Protein 4WX0 (pdb70)

Foldseek 3Di:
DLFDDFDDDLPDQVRAAPLLVVLCVLLVVLLCCLLVPPLLLCLLQVNFDLVLVLQLLLLCLLCLVCQLVLLVLLLVQADPPPAPLRNLSNVLSVVVSVVSVCLSVLSQLLNVLSVQHVVNSVVSPHDPLSNPLSVLLCCCSNDNHSLQSLLLRQQQPLVSLLSSLLSSPVPPNNQVPRPPVSRCSNCVSSVSSPDVDDSRNSSSSVSSCSVQGNDHDPVVSVSSSVSSSVNSVSSSSNSVVSVVVRVVVVVVVVVD/DFDDFDDDLPDQVRAAPLSVVLCVLQVVLLCCLLVPPVLLCLLQVNFDLVLVLQLLLLCLLCLVCQLVLLVLLLVQADPPPAPLRNLSNVLSVVVSVVSVCLSVLSQLLNVLSVQHPVNSVVSPHDPLSNPLNVLLCCCSNPNHSLQSLLLRQQQPLVSLLSSLLSSPVPPNNLVVRDPVSRCSNCVSSVSSPDDDDSRNSSSSVSSCRVQDNDHDPVVSVSSSVSSSVSSVSSSSNSVVSVVVRVVVVVVVVPD

Nearest PDB structures (foldseek):
  6p5q-assembly1_A  TM=9.996E-01  e=9.695E-35  Pseudomonas fluorescens
  4wwj-assembly1_A  TM=9.960E-01  e=4.350E-34  Pseudomonas protegens Pf-5
  3oql-assembly1_D  TM=9.933E-01  e=2.267E-29  Pseudomonas syringae pv. tomato str. DC3000
  3oql-assembly1_A  TM=9.962E-01  e=8.526E-29  Pseudomonas syringae pv. tomato str. DC3000
  3oql-assembly1_C  TM=9.982E-01  e=1.326E-28  Pseudomonas syringae pv. tomato str. DC3000

Structure (mmCIF, N/CA/C/O backbone):
data_4WX0
#
_entry.id   4WX0
#
_cell.length_a   67.410
_cell.length_b   73.990
_cell.length_c   142.510
_cell.angle_alpha   90.00
_cell.angle_beta   90.00
_cell.angle_gamma   90.00
#
_symmetry.space_group_name_H-M   'P 2 2 21'
#
loop_
_entity.id
_entity.type
_entity.pdbx_description
1 polymer 'TENA/THI-4 family protein'
2 non-polymer 'FE (III) ION'
3 non-polymer '(3R)-3-HYDROXYDODECANOIC ACID'
4 non-polymer 'PEROXIDE ION'
5 non-polymer 'SULFATE ION'
6 water water
#
loop_
_atom_site.group_PDB
_atom_site.id
_atom_site.type_symbol
_atom_site.label_atom_id
_atom_site.label_alt_id
_atom_site.label_comp_id
_atom_site.label_asym_id
_atom_site.label_entity_id
_atom_site.label_seq_id
_atom_site.pdbx_PDB_ins_code
_atom_site.Cartn_x
_atom_site.Cartn_y
_atom_site.Cartn_z
_atom_site.occupancy
_atom_site.B_iso_or_equiv
_atom_site.auth_seq_id
_atom_site.auth_comp_id
_atom_site.auth_asym_id
_atom_site.auth_atom_id
_atom_site.pdbx_PDB_model_num
ATOM 1 N N . ILE A 1 4 ? 6.912 12.154 53.293 1.00 82.21 2 ILE A N 1
ATOM 2 C CA . ILE A 1 4 ? 8.356 12.335 52.957 1.00 91.03 2 ILE A CA 1
ATOM 3 C C . ILE A 1 4 ? 8.555 12.404 51.439 1.00 89.46 2 ILE A C 1
ATOM 4 O O . ILE A 1 4 ? 9.618 12.836 50.975 1.00 97.41 2 ILE A O 1
ATOM 9 N N . ASP A 1 5 ? 7.531 11.985 50.681 1.00 76.34 3 ASP A N 1
ATOM 10 C CA . ASP A 1 5 ? 7.529 12.048 49.209 1.00 54.47 3 ASP A CA 1
ATOM 11 C C . ASP A 1 5 ? 8.591 11.128 48.562 1.00 52.95 3 ASP A C 1
ATOM 12 O O . ASP A 1 5 ? 8.974 11.342 47.384 1.00 37.72 3 ASP A O 1
ATOM 17 N N . THR A 1 6 ? 9.035 10.104 49.310 1.00 42.17 4 THR A N 1
ATOM 18 C CA . THR A 1 6 ? 10.131 9.197 48.883 1.00 48.45 4 THR A CA 1
ATOM 19 C C . THR A 1 6 ? 9.631 8.149 47.879 1.00 47.35 4 THR A C 1
ATOM 20 O O . THR A 1 6 ? 8.602 7.536 48.105 1.00 44.75 4 THR A O 1
ATOM 24 N N . PHE A 1 7 ? 10.345 7.954 46.770 1.00 34.73 5 PHE A N 1
ATOM 25 C CA . PHE A 1 7 ? 9.948 6.957 45.789 1.00 23.35 5 PHE A CA 1
ATOM 26 C C . PHE A 1 7 ? 10.792 5.710 45.874 1.00 27.22 5 PHE A C 1
ATOM 27 O O . PHE A 1 7 ? 12.007 5.777 45.969 1.00 33.00 5 PHE A O 1
ATOM 35 N N . SER A 1 8 ? 10.128 4.571 45.803 1.00 27.92 6 SER A N 1
ATOM 36 C CA . SER A 1 8 ? 10.780 3.284 45.771 1.00 36.27 6 SER A CA 1
ATOM 37 C C . SER A 1 8 ? 9.978 2.429 44.815 1.00 38.70 6 SER A C 1
ATOM 38 O O . SER A 1 8 ? 8.771 2.279 44.973 1.00 45.61 6 SER A O 1
ATOM 41 N N . ARG A 1 9 ? 10.643 1.901 43.803 1.00 34.77 7 ARG A N 1
ATOM 42 C CA . ARG A 1 9 ? 9.981 1.110 42.791 1.00 30.92 7 ARG A CA 1
ATOM 43 C C . ARG A 1 9 ? 9.574 -0.261 43.338 1.00 32.05 7 ARG A C 1
ATOM 44 O O . ARG A 1 9 ? 10.360 -0.941 44.029 1.00 38.20 7 ARG A O 1
ATOM 52 N N . THR A 1 10 ? 8.343 -0.643 43.012 1.00 35.37 8 THR A N 1
ATOM 53 C CA . THR A 1 10 ? 7.762 -1.946 43.314 1.00 42.32 8 THR A CA 1
ATOM 54 C C . THR A 1 10 ? 7.665 -2.842 42.069 1.00 48.68 8 THR A C 1
ATOM 55 O O . THR A 1 10 ? 7.990 -4.042 42.134 1.00 51.87 8 THR A O 1
ATOM 59 N N . GLY A 1 11 ? 7.196 -2.267 40.956 1.00 39.64 9 GLY A N 1
ATOM 60 C CA . GLY A 1 11 ? 6.972 -3.022 39.719 1.00 33.95 9 GLY A CA 1
ATOM 61 C C . GLY A 1 11 ? 8.231 -3.179 38.889 1.00 27.29 9 GLY A C 1
ATOM 62 O O . GLY A 1 11 ? 9.277 -2.662 39.249 1.00 32.64 9 GLY A O 1
ATOM 63 N N . PRO A 1 12 ? 8.126 -3.886 37.754 1.00 30.52 10 PRO A N 1
ATOM 64 C CA . PRO A 1 12 ? 9.282 -4.094 36.890 1.00 29.06 10 PRO A CA 1
ATOM 65 C C . PRO A 1 12 ? 9.947 -2.783 36.442 1.00 27.33 10 PRO A C 1
ATOM 66 O O . PRO A 1 12 ? 9.277 -1.773 36.201 1.00 25.57 10 PRO A O 1
ATOM 70 N N . LEU A 1 13 ? 11.268 -2.824 36.330 1.00 26.72 11 LEU A N 1
ATOM 71 C CA . LEU A 1 13 ? 12.072 -1.671 35.938 1.00 23.62 11 LEU A CA 1
ATOM 72 C C . LEU A 1 13 ? 11.602 -1.008 34.648 1.00 22.09 11 LEU A C 1
ATOM 73 O O . LEU A 1 13 ? 11.545 0.232 34.546 1.00 24.08 11 LEU A O 1
ATOM 78 N N . MET A 1 14 ? 11.285 -1.845 33.665 1.00 24.95 12 MET A N 1
ATOM 79 C CA . MET A 1 14 ? 11.100 -1.388 32.302 1.00 24.94 12 MET A CA 1
ATOM 80 C C . MET A 1 14 ? 9.635 -1.218 31.910 1.00 24.97 12 MET A C 1
ATOM 81 O O . MET A 1 14 ? 9.270 -1.454 30.773 1.00 31.04 12 MET A O 1
ATOM 86 N N . GLU A 1 15 ? 8.800 -0.801 32.851 1.00 27.09 13 GLU A N 1
ATOM 87 C CA . GLU A 1 15 ? 7.378 -0.526 32.587 1.00 26.53 13 GLU A CA 1
ATOM 88 C C . GLU A 1 15 ? 7.011 0.832 33.170 1.00 23.30 13 GLU A C 1
ATOM 89 O O . GLU A 1 15 ? 7.264 1.093 34.349 1.00 26.93 13 GLU A O 1
ATOM 95 N N . ALA A 1 16 ? 6.413 1.692 32.350 1.00 24.20 14 ALA A N 1
ATOM 96 C CA . ALA A 1 16 ? 5.984 3.021 32.802 1.00 24.15 14 ALA A CA 1
ATOM 97 C C . ALA A 1 16 ? 5.093 2.951 34.036 1.00 21.07 14 ALA A C 1
ATOM 98 O O . ALA A 1 16 ? 5.141 3.847 34.887 1.00 20.77 14 ALA A O 1
ATOM 100 N N . ALA A 1 17 ? 4.294 1.897 34.149 1.00 25.57 15 ALA A N 1
ATOM 101 C CA . ALA A 1 17 ? 3.336 1.785 35.265 1.00 25.40 15 ALA A CA 1
ATOM 102 C C . ALA A 1 17 ? 4.017 1.630 36.634 1.00 26.26 15 ALA A C 1
ATOM 103 O O . ALA A 1 17 ? 3.374 1.785 37.691 1.00 27.04 15 ALA A O 1
ATOM 105 N N . SER A 1 18 ? 5.311 1.323 36.624 1.00 26.99 16 SER A N 1
ATOM 106 C CA . SER A 1 18 ? 6.086 1.188 37.870 1.00 23.89 16 SER A CA 1
ATOM 107 C C . SER A 1 18 ? 6.456 2.532 38.479 1.00 20.58 16 SER A C 1
ATOM 108 O O . SER A 1 18 ? 7.024 2.578 39.593 1.00 24.61 16 SER A O 1
ATOM 111 N N . TYR A 1 19 ? 6.146 3.622 37.773 1.00 18.83 17 TYR A N 1
ATOM 112 C CA . TYR A 1 19 ? 6.571 4.957 38.185 1.00 18.23 17 TYR A CA 1
ATOM 113 C C . TYR A 1 19 ? 5.363 5.821 38.470 1.00 19.55 17 TYR A C 1
ATOM 114 O O . TYR A 1 19 ? 4.253 5.474 38.103 1.00 20.51 17 TYR A O 1
ATOM 123 N N . PRO A 1 20 ? 5.570 6.949 39.149 1.00 19.90 18 PRO A N 1
ATOM 124 C CA . PRO A 1 20 ? 4.426 7.767 39.516 1.00 18.88 18 PRO A CA 1
ATOM 125 C C . PRO A 1 20 ? 3.675 8.328 38.331 1.00 22.14 18 PRO A C 1
ATOM 126 O O . PRO A 1 20 ? 4.226 8.361 37.209 1.00 18.98 18 PRO A O 1
ATOM 130 N N . ALA A 1 21 ? 2.447 8.793 38.585 1.00 21.45 19 ALA A N 1
ATOM 131 C CA . ALA A 1 21 ? 1.621 9.429 37.549 1.00 20.22 19 ALA A CA 1
ATOM 132 C C . ALA A 1 21 ? 2.377 10.569 36.840 1.00 19.74 19 ALA A C 1
ATOM 133 O O . ALA A 1 21 ? 2.311 10.684 35.614 1.00 17.88 19 ALA A O 1
ATOM 135 N N . TRP A 1 22 ? 3.088 11.413 37.593 1.00 17.24 20 TRP A N 1
ATOM 136 C CA . TRP A 1 22 ? 3.787 12.546 36.973 1.00 18.56 20 TRP A CA 1
ATOM 137 C C . TRP A 1 22 ? 4.840 12.092 35.948 1.00 16.88 20 TRP A C 1
ATOM 138 O O . TRP A 1 22 ? 5.090 12.787 34.969 1.00 15.92 20 TRP A O 1
ATOM 149 N N . THR A 1 23 ? 5.447 10.943 36.212 1.00 16.87 21 THR A N 1
ATOM 150 C CA . THR A 1 23 ? 6.492 10.382 35.360 1.00 17.01 21 THR A CA 1
ATOM 151 C C . THR A 1 23 ? 5.850 9.809 34.107 1.00 16.05 21 THR A C 1
ATOM 152 O O . THR A 1 23 ? 6.333 10.007 33.004 1.00 15.85 21 THR A O 1
ATOM 156 N N . GLN A 1 24 ? 4.729 9.150 34.299 1.00 16.64 22 GLN A N 1
ATOM 157 C CA . GLN A 1 24 ? 3.928 8.651 33.198 1.00 16.94 22 GLN A CA 1
ATOM 158 C C . GLN A 1 24 ? 3.436 9.809 32.316 1.00 15.58 22 GLN A C 1
ATOM 159 O O . GLN A 1 24 ? 3.465 9.696 31.082 1.00 17.18 22 GLN A O 1
ATOM 165 N N . GLN A 1 25 ? 3.018 10.910 32.928 1.00 15.84 23 GLN A N 1
ATOM 166 C CA . GLN A 1 25 ? 2.673 12.135 32.215 1.00 16.91 23 GLN A CA 1
ATOM 167 C C . GLN A 1 25 ? 3.849 12.687 31.422 1.00 16.37 23 GLN A C 1
ATOM 168 O O . GLN A 1 25 ? 3.693 13.094 30.273 1.00 17.26 23 GLN A O 1
ATOM 174 N N . LEU A 1 26 ? 5.012 12.743 32.067 1.00 17.05 24 LEU A N 1
ATOM 175 C CA . LEU A 1 26 ? 6.244 13.181 31.417 1.00 15.26 24 LEU A CA 1
ATOM 176 C C . LEU A 1 26 ? 6.536 12.357 30.147 1.00 12.65 24 LEU A C 1
ATOM 177 O O . LEU A 1 26 ? 6.771 12.935 29.087 1.00 16.27 24 LEU A O 1
ATOM 182 N N . ILE A 1 27 ? 6.487 11.035 30.257 1.00 13.00 25 ILE A N 1
ATOM 183 C CA . ILE A 1 27 ? 6.657 10.142 29.113 1.00 13.35 25 ILE A CA 1
ATOM 184 C C . ILE A 1 27 ? 5.644 10.481 28.012 1.00 15.93 25 ILE A C 1
ATOM 185 O O . ILE A 1 27 ? 6.035 10.655 26.838 1.00 18.90 25 ILE A O 1
ATOM 190 N N . GLN A 1 28 ? 4.367 10.630 28.387 1.00 17.51 26 GLN A N 1
ATOM 191 C CA . GLN A 1 28 ? 3.322 11.001 27.425 1.00 16.52 26 GLN A CA 1
ATOM 192 C C . GLN A 1 28 ? 3.630 12.372 26.770 1.00 16.97 26 GLN A C 1
ATOM 193 O O . GLN A 1 28 ? 3.550 12.522 25.546 1.00 19.34 26 GLN A O 1
ATOM 199 N N . ASP A 1 29 ? 3.989 13.366 27.569 1.00 15.66 27 ASP A N 1
ATOM 200 C CA . ASP A 1 29 ? 4.256 14.707 27.041 1.00 18.11 27 ASP A CA 1
ATOM 201 C C . ASP A 1 29 ? 5.450 14.745 26.063 1.00 17.35 27 ASP A C 1
ATOM 202 O O . ASP A 1 29 ? 5.494 15.603 25.166 1.00 17.10 27 ASP A O 1
ATOM 207 N N . CYS A 1 30 ? 6.398 13.824 26.227 1.00 15.78 28 CYS A N 1
ATOM 208 C CA . CYS A 1 30 ? 7.605 13.788 25.387 1.00 14.26 28 CYS A CA 1
ATOM 209 C C . CYS A 1 30 ? 7.472 12.796 24.205 1.00 15.01 28 CYS A C 1
ATOM 210 O O . CYS A 1 30 ? 8.414 12.675 23.375 1.00 16.65 28 CYS A O 1
ATOM 213 N N . SER A 1 31 ? 6.326 12.111 24.114 1.00 15.89 29 SER A N 1
ATOM 214 C CA . SER A 1 31 ? 6.182 10.926 23.240 1.00 16.85 29 SER A CA 1
ATOM 215 C C . SER A 1 31 ? 6.227 11.277 21.751 1.00 16.40 29 SER A C 1
ATOM 216 O O . SER A 1 31 ? 6.862 10.567 20.985 1.00 15.52 29 SER A O 1
ATOM 219 N N . GLU A 1 32 ? 5.603 12.381 21.350 1.00 17.13 30 GLU A N 1
ATOM 220 C CA . GLU A 1 32 ? 5.652 12.760 19.927 1.00 17.90 30 GLU A CA 1
ATOM 221 C C . GLU A 1 32 ? 7.050 13.222 19.548 1.00 16.17 30 GLU A C 1
ATOM 222 O O . GLU A 1 32 ? 7.525 12.873 18.454 1.00 17.36 30 GLU A O 1
ATOM 228 N N . SER A 1 33 ? 7.711 13.981 20.438 1.00 15.14 31 SER A N 1
ATOM 229 C CA . SER A 1 33 ? 9.102 14.434 20.201 1.00 15.85 31 SER A CA 1
ATOM 230 C C . SER A 1 33 ? 10.019 13.223 20.012 1.00 13.41 31 SER A C 1
ATOM 231 O O . SER A 1 33 ? 10.895 13.214 19.140 1.00 16.25 31 SER A O 1
ATOM 234 N N . LYS A 1 34 ? 9.837 12.209 20.852 1.00 13.55 32 LYS A N 1
ATOM 235 C CA . LYS A 1 34 ? 10.577 10.980 20.740 1.00 13.95 32 LYS A CA 1
ATOM 236 C C . LYS A 1 34 ? 10.266 10.227 19.439 1.00 14.80 32 LYS A C 1
ATOM 237 O O . LYS A 1 34 ? 11.176 9.727 18.764 1.00 14.93 32 LYS A O 1
ATOM 243 N N . ARG A 1 35 ? 8.988 10.130 19.118 1.00 15.15 33 ARG A N 1
ATOM 244 C CA . ARG A 1 35 ? 8.550 9.283 18.013 1.00 15.89 33 ARG A CA 1
ATOM 245 C C . ARG A 1 35 ? 9.164 9.760 16.694 1.00 15.04 33 ARG A C 1
ATOM 246 O O . ARG A 1 35 ? 9.621 8.947 15.883 1.00 15.82 33 ARG A O 1
ATOM 254 N N . ARG A 1 36 ? 9.214 11.070 16.491 1.00 15.68 34 ARG A N 1
ATOM 255 C CA . ARG A 1 36 ? 9.656 11.557 15.216 1.00 17.13 34 ARG A CA 1
ATOM 256 C C . ARG A 1 36 ? 11.149 11.364 14.994 1.00 16.00 34 ARG A C 1
ATOM 257 O O . ARG A 1 36 ? 11.605 11.423 13.870 1.00 18.21 34 ARG A O 1
ATOM 265 N N . VAL A 1 37 ? 11.898 11.109 16.065 1.00 12.92 35 VAL A N 1
ATOM 266 C CA . VAL A 1 37 ? 13.290 10.698 15.988 1.00 12.24 35 VAL A CA 1
ATOM 267 C C . VAL A 1 37 ? 13.407 9.190 15.750 1.00 14.26 35 VAL A C 1
ATOM 268 O O . VAL A 1 37 ? 14.055 8.775 14.789 1.00 15.49 35 VAL A O 1
ATOM 272 N N . VAL A 1 38 ? 12.781 8.379 16.613 1.00 14.18 36 VAL A N 1
ATOM 273 C CA . VAL A 1 38 ? 12.990 6.936 16.587 1.00 15.20 36 VAL A CA 1
ATOM 274 C C . VAL A 1 38 ? 12.360 6.222 15.415 1.00 15.54 36 VAL A C 1
ATOM 275 O O . VAL A 1 38 ? 12.770 5.100 15.117 1.00 18.82 36 VAL A O 1
ATOM 279 N N . GLU A 1 39 ? 11.411 6.885 14.747 1.00 16.03 37 GLU A N 1
ATOM 280 C CA . GLU A 1 39 ? 10.787 6.371 13.536 1.00 16.82 37 GLU A CA 1
ATOM 281 C C . GLU A 1 39 ? 11.178 7.197 12.301 1.00 16.59 37 GLU A C 1
ATOM 282 O O . GLU A 1 39 ? 10.472 7.151 11.296 1.00 18.02 37 GLU A O 1
ATOM 288 N N . HIS A 1 40 ? 12.281 7.938 12.371 1.00 16.64 38 HIS A N 1
ATOM 289 C CA . HIS A 1 40 ? 12.622 8.900 11.331 1.00 16.34 38 HIS A CA 1
ATOM 290 C C . HIS A 1 40 ? 12.890 8.166 10.018 1.00 16.00 38 HIS A C 1
ATOM 291 O O . HIS A 1 40 ? 13.465 7.074 9.999 1.00 15.28 38 HIS A O 1
ATOM 298 N N . GLU A 1 41 ? 12.473 8.799 8.926 1.00 18.08 39 GLU A N 1
ATOM 299 C CA . GLU A 1 41 ? 12.739 8.293 7.574 1.00 15.38 39 GLU A CA 1
ATOM 300 C C . GLU A 1 41 ? 14.226 7.972 7.357 1.00 13.13 39 GLU A C 1
ATOM 301 O O . GLU A 1 41 ? 14.569 7.007 6.681 1.00 16.03 39 GLU A O 1
ATOM 307 N N . LEU A 1 42 ? 15.109 8.762 7.929 1.00 14.27 40 LEU A N 1
ATOM 308 C CA . LEU A 1 42 ? 16.549 8.552 7.746 1.00 15.35 40 LEU A CA 1
ATOM 309 C C . LEU A 1 42 ? 16.925 7.156 8.237 1.00 14.58 40 LEU A C 1
ATOM 310 O O . LEU A 1 42 ? 17.695 6.449 7.584 1.00 15.20 40 LEU A O 1
ATOM 315 N N . TYR A 1 43 ? 16.357 6.751 9.366 1.00 12.77 41 TYR A N 1
ATOM 316 C CA . TYR A 1 43 ? 16.655 5.412 9.914 1.00 12.95 41 TYR A CA 1
ATOM 317 C C . TYR A 1 43 ? 16.003 4.264 9.133 1.00 11.91 41 TYR A C 1
ATOM 318 O O . TYR A 1 43 ? 16.594 3.202 9.013 1.00 12.13 41 TYR A O 1
ATOM 327 N N . GLN A 1 44 ? 14.793 4.488 8.617 1.00 13.37 42 GLN A N 1
ATOM 328 C CA . GLN A 1 44 ? 14.171 3.536 7.714 1.00 14.11 42 GLN A CA 1
ATOM 329 C C . GLN A 1 44 ? 15.035 3.323 6.486 1.00 13.63 42 GLN A C 1
ATOM 330 O O . GLN A 1 44 ? 15.257 2.179 6.058 1.00 13.11 42 GLN A O 1
ATOM 336 N N . ARG A 1 45 ? 15.560 4.404 5.938 1.00 13.01 43 ARG A N 1
ATOM 337 C CA . ARG A 1 45 ? 16.471 4.301 4.799 1.00 13.46 43 ARG A CA 1
ATOM 338 C C . ARG A 1 45 ? 17.795 3.627 5.151 1.00 15.18 43 ARG A C 1
ATOM 339 O O . ARG A 1 45 ? 18.311 2.791 4.398 1.00 15.57 43 ARG A O 1
ATOM 347 N N . MET A 1 46 ? 18.349 3.950 6.327 1.00 14.18 44 MET A N 1
ATOM 348 C CA . MET A 1 46 ? 19.630 3.365 6.721 1.00 12.93 44 MET A CA 1
ATOM 349 C C . MET A 1 46 ? 19.489 1.829 6.891 1.00 13.39 44 MET A C 1
ATOM 350 O O . MET A 1 46 ? 20.344 1.070 6.472 1.00 13.60 44 MET A O 1
ATOM 355 N N . ARG A 1 47 ? 18.376 1.428 7.501 1.00 13.03 45 ARG A N 1
ATOM 356 C CA . ARG A 1 47 ? 17.976 0.044 7.702 1.00 10.95 45 ARG A CA 1
ATOM 357 C C . ARG A 1 47 ? 18.041 -0.736 6.402 1.00 13.55 45 ARG A C 1
ATOM 358 O O . ARG A 1 47 ? 18.490 -1.896 6.372 1.00 12.76 45 ARG A O 1
ATOM 366 N N . ASP A 1 48 ? 17.592 -0.052 5.344 1.00 13.05 46 ASP A N 1
ATOM 367 C CA . ASP A 1 48 ? 17.484 -0.628 4.012 1.00 13.86 46 ASP A CA 1
ATOM 368 C C . ASP A 1 48 ? 18.721 -0.411 3.136 1.00 15.91 46 ASP A C 1
ATOM 369 O O . ASP A 1 48 ? 18.703 -0.748 1.953 1.00 16.43 46 ASP A O 1
ATOM 374 N N . ASN A 1 49 ? 19.802 0.104 3.721 1.00 14.19 47 ASN A N 1
ATOM 375 C CA . ASN A 1 49 ? 21.051 0.421 3.017 1.00 13.12 47 ASN A CA 1
ATOM 376 C C . ASN A 1 49 ? 20.897 1.477 1.906 1.00 12.92 47 ASN A C 1
ATOM 377 O O . ASN A 1 49 ? 21.718 1.547 0.993 1.00 15.63 47 ASN A O 1
ATOM 382 N N . LYS A 1 50 ? 19.876 2.310 2.015 1.00 14.97 48 LYS A N 1
ATOM 383 C CA . LYS A 1 50 ? 19.561 3.285 0.943 1.00 12.83 48 LYS A CA 1
ATOM 384 C C . LYS A 1 50 ? 20.321 4.591 1.010 1.00 16.56 48 LYS A C 1
ATOM 385 O O . LYS A 1 50 ? 20.353 5.326 0.031 1.00 18.14 48 LYS A O 1
ATOM 391 N N . LEU A 1 51 ? 20.947 4.911 2.138 1.00 15.28 49 LEU A N 1
ATOM 392 C CA . LEU A 1 51 ? 21.465 6.260 2.287 1.00 15.16 49 LEU A CA 1
ATOM 393 C C . LEU A 1 51 ? 22.671 6.540 1.352 1.00 14.62 49 LEU A C 1
ATOM 394 O O . LEU A 1 51 ? 23.553 5.714 1.149 1.00 15.93 49 LEU A O 1
ATOM 399 N N . SER A 1 52 ? 22.690 7.745 0.820 1.00 15.46 50 SER A N 1
ATOM 400 C CA . SER A 1 52 ? 23.763 8.179 -0.041 1.00 13.59 50 SER A CA 1
ATOM 401 C C . SER A 1 52 ? 25.097 8.171 0.735 1.00 14.86 50 SER A C 1
ATOM 402 O O . SER A 1 52 ? 25.118 8.309 1.966 1.00 18.00 50 SER A O 1
ATOM 405 N N . ALA A 1 53 ? 26.196 8.043 0.008 1.00 17.74 51 ALA A N 1
ATOM 406 C CA . ALA A 1 53 ? 27.511 8.146 0.607 1.00 16.78 51 ALA A CA 1
ATOM 407 C C . ALA A 1 53 ? 27.664 9.496 1.302 1.00 17.70 51 ALA A C 1
ATOM 408 O O . ALA A 1 53 ? 28.258 9.564 2.394 1.00 17.67 51 ALA A O 1
ATOM 410 N N . LYS A 1 54 ? 27.144 10.566 0.677 1.00 15.96 52 LYS A N 1
ATOM 411 C CA . LYS A 1 54 ? 27.293 11.902 1.251 1.00 16.57 52 LYS A CA 1
ATOM 412 C C . LYS A 1 54 ? 26.653 11.948 2.639 1.00 16.72 52 LYS A C 1
ATOM 413 O O . LYS A 1 54 ? 27.249 12.441 3.594 1.00 16.66 52 LYS A O 1
ATOM 419 N N . VAL A 1 55 ? 25.447 11.418 2.744 1.00 15.89 53 VAL A N 1
ATOM 420 C CA . VAL A 1 55 ? 24.673 11.502 3.990 1.00 17.64 53 VAL A CA 1
ATOM 421 C C . VAL A 1 55 ? 25.164 10.538 5.067 1.00 16.84 53 VAL A C 1
ATOM 422 O O . VAL A 1 55 ? 25.211 10.886 6.234 1.00 16.40 53 VAL A O 1
ATOM 426 N N . MET A 1 56 ? 25.557 9.348 4.664 1.00 14.22 54 MET A N 1
ATOM 427 C CA . MET A 1 56 ? 26.136 8.434 5.574 1.00 15.34 54 MET A CA 1
ATOM 428 C C . MET A 1 56 ? 27.402 9.046 6.217 1.00 15.57 54 MET A C 1
ATOM 429 O O . MET A 1 56 ? 27.590 8.954 7.440 1.00 17.33 54 MET A O 1
ATOM 434 N N . ARG A 1 57 ? 28.224 9.698 5.406 1.00 15.30 55 ARG A N 1
ATOM 435 C CA . ARG A 1 57 ? 29.409 10.364 5.886 1.00 16.84 55 ARG A CA 1
ATOM 436 C C . ARG A 1 57 ? 29.057 11.515 6.854 1.00 16.76 55 ARG A C 1
ATOM 437 O O . ARG A 1 57 ? 29.674 11.618 7.936 1.00 15.03 55 ARG A O 1
ATOM 445 N N . GLN A 1 58 ? 28.084 12.336 6.496 1.00 14.37 56 GLN A N 1
ATOM 446 C CA . GLN A 1 58 ? 27.638 13.448 7.346 1.00 17.74 56 GLN A CA 1
ATOM 447 C C . GLN A 1 58 ? 27.097 12.927 8.671 1.00 16.91 56 GLN A C 1
ATOM 448 O O . GLN A 1 58 ? 27.408 13.498 9.703 1.00 16.51 56 GLN A O 1
ATOM 454 N N . TYR A 1 59 ? 26.340 11.833 8.625 1.00 14.26 57 TYR A N 1
ATOM 455 C CA . TYR A 1 59 ? 25.762 11.222 9.828 1.00 16.28 57 TYR A CA 1
ATOM 456 C C . TYR A 1 59 ? 26.881 10.809 10.791 1.00 17.40 57 TYR A C 1
ATOM 457 O O . TYR A 1 59 ? 26.849 11.174 12.002 1.00 14.11 57 TYR A O 1
ATOM 466 N N . LEU A 1 60 ? 27.857 10.070 10.270 1.00 14.79 58 LEU A N 1
ATOM 467 C CA . LEU A 1 60 ? 28.940 9.514 11.069 1.00 15.06 58 LEU A CA 1
ATOM 468 C C . LEU A 1 60 ? 29.849 10.611 11.635 1.00 16.35 58 LEU A C 1
ATOM 469 O O . LEU A 1 60 ? 30.236 10.576 12.807 1.00 16.14 58 LEU A O 1
ATOM 474 N N . ILE A 1 61 ? 30.149 11.618 10.833 1.00 14.55 59 ILE A N 1
ATOM 475 C CA . ILE A 1 61 ? 30.952 12.751 11.321 1.00 16.57 59 ILE A CA 1
ATOM 476 C C . ILE A 1 61 ? 30.157 13.590 12.335 1.00 14.85 59 ILE A C 1
ATOM 477 O O . ILE A 1 61 ? 30.662 13.953 13.396 1.00 17.73 59 ILE A O 1
ATOM 482 N N . GLY A 1 62 ? 28.924 13.904 12.005 1.00 14.88 60 GLY A N 1
ATOM 483 C CA . GLY A 1 62 ? 28.080 14.757 12.847 1.00 15.46 60 GLY A CA 1
ATOM 484 C C . GLY A 1 62 ? 27.776 14.144 14.200 1.00 14.56 60 GLY A C 1
ATOM 485 O O . GLY A 1 62 ? 27.685 14.871 15.202 1.00 14.40 60 GLY A O 1
ATOM 486 N N . GLY A 1 63 ? 27.626 12.830 14.255 1.00 14.18 61 GLY A N 1
ATOM 487 C CA . GLY A 1 63 ? 27.281 12.155 15.503 1.00 17.17 61 GLY A CA 1
ATOM 488 C C . GLY A 1 63 ? 28.465 12.037 16.445 1.00 14.13 61 GLY A C 1
ATOM 489 O O . GLY A 1 63 ? 28.286 11.871 17.668 1.00 16.30 61 GLY A O 1
ATOM 490 N N . TRP A 1 64 ? 29.669 12.097 15.879 1.00 13.51 62 TRP A N 1
ATOM 491 C CA . TRP A 1 64 ? 30.896 11.821 16.617 1.00 13.83 62 TRP A CA 1
ATOM 492 C C . TRP A 1 64 ? 31.090 12.621 17.925 1.00 12.67 62 TRP A C 1
ATOM 493 O O . TRP A 1 64 ? 31.472 12.018 18.918 1.00 17.30 62 TRP A O 1
ATOM 504 N N . PRO A 1 65 ? 30.874 13.941 17.921 1.00 13.31 63 PRO A N 1
ATOM 505 C CA . PRO A 1 65 ? 31.143 14.682 19.180 1.00 15.77 63 PRO A CA 1
ATOM 506 C C . PRO A 1 65 ? 30.323 14.155 20.356 1.00 14.87 63 PRO A C 1
ATOM 507 O O . PRO A 1 65 ? 30.854 14.020 21.471 1.00 15.89 63 PRO A O 1
ATOM 511 N N . VAL A 1 66 ? 29.068 13.820 20.120 1.00 12.20 64 VAL A N 1
ATOM 512 C CA . VAL A 1 66 ? 28.216 13.289 21.193 1.00 14.26 64 VAL A CA 1
ATOM 513 C C . VAL A 1 66 ? 28.705 11.924 21.660 1.00 13.71 64 VAL A C 1
ATOM 514 O O . VAL A 1 66 ? 28.770 11.646 22.861 1.00 14.83 64 VAL A O 1
ATOM 518 N N . VAL A 1 67 ? 29.110 11.089 20.697 1.00 14.14 65 VAL A N 1
ATOM 519 C CA . VAL A 1 67 ? 29.652 9.792 20.988 1.00 14.10 65 VAL A CA 1
ATOM 520 C C . VAL A 1 67 ? 30.932 9.901 21.812 1.00 13.64 65 VAL A C 1
ATOM 521 O O . VAL A 1 67 ? 31.085 9.217 22.834 1.00 15.78 65 VAL A O 1
ATOM 525 N N . GLU A 1 68 ? 31.836 10.753 21.359 1.00 13.77 66 GLU A N 1
ATOM 526 C CA . GLU A 1 68 ? 33.160 10.921 21.953 1.00 16.62 66 GLU A CA 1
ATOM 527 C C . GLU A 1 68 ? 33.066 11.526 23.364 1.00 18.78 66 GLU A C 1
ATOM 528 O O . GLU A 1 68 ? 33.827 11.160 24.263 1.00 18.26 66 GLU A O 1
ATOM 534 N N . GLN A 1 69 ? 32.110 12.421 23.539 1.00 17.52 67 GLN A N 1
ATOM 535 C CA . GLN A 1 69 ? 31.942 13.149 24.785 1.00 17.68 67 GLN A CA 1
ATOM 536 C C . GLN A 1 69 ? 30.939 12.521 25.755 1.00 15.96 67 GLN A C 1
ATOM 537 O O . GLN A 1 69 ? 30.734 13.055 26.852 1.00 13.81 67 GLN A O 1
ATOM 543 N N . PHE A 1 70 ? 30.306 11.411 25.390 1.00 13.14 68 PHE A N 1
ATOM 544 C CA . PHE A 1 70 ? 29.150 10.909 26.198 1.00 12.66 68 PHE A CA 1
ATOM 545 C C . PHE A 1 70 ? 29.568 10.597 27.641 1.00 14.20 68 PHE A C 1
ATOM 546 O O . PHE A 1 70 ? 28.865 10.998 28.582 1.00 13.66 68 PHE A O 1
ATOM 554 N N . ALA A 1 71 ? 30.701 9.925 27.805 1.00 14.71 69 ALA A N 1
ATOM 555 C CA . ALA A 1 71 ? 31.188 9.595 29.177 1.00 16.92 69 ALA A CA 1
ATOM 556 C C . ALA A 1 71 ? 31.623 10.840 29.930 1.00 14.31 69 ALA A C 1
ATOM 557 O O . ALA A 1 71 ? 31.665 10.827 31.153 1.00 14.67 69 ALA A O 1
ATOM 559 N N . LEU A 1 72 ? 31.940 11.911 29.206 1.00 13.04 70 LEU A N 1
ATOM 560 C CA . LEU A 1 72 ? 32.261 13.184 29.805 1.00 13.98 70 LEU A CA 1
ATOM 561 C C . LEU A 1 72 ? 31.051 13.920 30.346 1.00 13.03 70 LEU A C 1
ATOM 562 O O . LEU A 1 72 ? 31.177 14.685 31.305 1.00 13.38 70 LEU A O 1
ATOM 567 N N . TYR A 1 73 ? 29.900 13.785 29.681 1.00 12.20 71 TYR A N 1
ATOM 568 C CA . TYR A 1 73 ? 28.664 14.291 30.247 1.00 12.87 71 TYR A CA 1
ATOM 569 C C . TYR A 1 73 ? 28.395 13.581 31.580 1.00 10.29 71 TYR A C 1
ATOM 570 O O . TYR A 1 73 ? 28.047 14.221 32.561 1.00 13.07 71 TYR A O 1
ATOM 579 N N . MET A 1 74 ? 28.575 12.276 31.585 1.00 9.82 72 MET A N 1
ATOM 580 C CA . MET A 1 74 ? 28.384 11.465 32.787 1.00 12.74 72 MET A CA 1
ATOM 581 C C . MET A 1 74 ? 29.357 11.871 33.900 1.00 13.58 72 MET A C 1
ATOM 582 O O . MET A 1 74 ? 28.950 12.023 35.040 1.00 12.53 72 MET A O 1
ATOM 587 N N . ALA A 1 75 ? 30.614 12.102 33.534 1.00 11.31 73 ALA A N 1
ATOM 588 C CA . ALA A 1 75 ? 31.617 12.587 34.476 1.00 13.16 73 ALA A CA 1
ATOM 589 C C . ALA A 1 75 ? 31.226 13.948 35.089 1.00 13.91 73 ALA A C 1
ATOM 590 O O . ALA A 1 75 ? 31.355 14.142 36.315 1.00 13.23 73 ALA A O 1
ATOM 592 N N . GLN A 1 76 ? 30.767 14.885 34.255 1.00 12.53 74 GLN A N 1
ATOM 593 C CA . GLN A 1 76 ? 30.383 16.165 34.712 1.00 13.69 74 GLN A CA 1
ATOM 594 C C . GLN A 1 76 ? 29.193 16.021 35.684 1.00 13.31 74 GLN A C 1
ATOM 595 O O . GLN A 1 76 ? 29.136 16.723 36.693 1.00 15.66 74 GLN A O 1
ATOM 601 N N . ASN A 1 77 ? 28.287 15.100 35.403 1.00 12.86 75 ASN A N 1
ATOM 602 C CA . ASN A 1 77 ? 27.183 14.861 36.330 1.00 11.79 75 ASN A CA 1
ATOM 603 C C . ASN A 1 77 ? 27.619 14.223 37.653 1.00 13.98 75 ASN A C 1
ATOM 604 O O . ASN A 1 77 ? 27.138 14.602 38.740 1.00 16.28 75 ASN A O 1
ATOM 609 N N . LEU A 1 78 ? 28.553 13.304 37.579 1.00 13.83 76 LEU A N 1
ATOM 610 C CA . LEU A 1 78 ? 29.108 12.678 38.783 1.00 15.86 76 LEU A CA 1
ATOM 611 C C . LEU A 1 78 ? 29.707 13.753 39.712 1.00 16.53 76 LEU A C 1
ATOM 612 O O . LEU A 1 78 ? 29.552 13.679 40.955 1.00 15.65 76 LEU A O 1
ATOM 617 N N . THR A 1 79 ? 30.355 14.754 39.120 1.00 13.19 77 THR A N 1
ATOM 618 C CA . THR A 1 79 ? 30.996 15.863 39.846 1.00 14.08 77 THR A CA 1
ATOM 619 C C . THR A 1 79 ? 30.001 16.682 40.657 1.00 15.33 77 THR A C 1
ATOM 620 O O . THR A 1 79 ? 30.398 17.366 41.577 1.00 19.72 77 THR A O 1
ATOM 624 N N . LYS A 1 80 ? 28.714 16.620 40.323 1.00 16.21 78 LYS A N 1
ATOM 625 C CA . LYS A 1 80 ? 27.678 17.370 41.047 1.00 18.50 78 LYS A CA 1
ATOM 626 C C . LYS A 1 80 ? 27.141 16.630 42.277 1.00 17.25 78 LYS A C 1
ATOM 627 O O . LYS A 1 80 ? 26.351 17.190 43.032 1.00 21.93 78 LYS A O 1
ATOM 633 N N . THR A 1 81 ? 27.483 15.362 42.428 1.00 17.44 79 THR A N 1
ATOM 634 C CA . THR A 1 81 ? 26.884 14.536 43.458 1.00 18.98 79 THR A CA 1
ATOM 635 C C . THR A 1 81 ? 27.715 14.577 44.743 1.00 20.75 79 THR A C 1
ATOM 636 O O . THR A 1 81 ? 28.923 14.834 44.715 1.00 20.98 79 THR A O 1
ATOM 640 N N . ARG A 1 82 ? 27.053 14.317 45.859 1.00 19.18 80 ARG A N 1
ATOM 641 C CA . ARG A 1 82 ? 27.726 14.141 47.150 1.00 22.71 80 ARG A CA 1
ATOM 642 C C . ARG A 1 82 ? 27.156 12.929 47.876 1.00 22.58 80 ARG A C 1
ATOM 643 O O . ARG A 1 82 ? 25.986 12.619 47.753 1.00 23.62 80 ARG A O 1
ATOM 651 N N . PHE A 1 83 ? 28.005 12.255 48.628 1.00 21.25 81 PHE A N 1
ATOM 652 C CA . PHE A 1 83 ? 27.647 11.005 49.311 1.00 20.18 81 PHE A CA 1
ATOM 653 C C . PHE A 1 83 ? 26.585 11.277 50.381 1.00 18.46 81 PHE A C 1
ATOM 654 O O . PHE A 1 83 ? 26.726 12.201 51.185 1.00 22.46 81 PHE A O 1
ATOM 662 N N . ALA A 1 84 ? 25.533 10.482 50.371 1.00 23.21 82 ALA A N 1
ATOM 663 C CA . ALA A 1 84 ? 24.462 10.522 51.410 1.00 26.53 82 ALA A CA 1
ATOM 664 C C . ALA A 1 84 ? 23.742 11.863 51.584 1.00 25.72 82 ALA A C 1
ATOM 665 O O . ALA A 1 84 ? 23.245 12.160 52.654 1.00 36.65 82 ALA A O 1
ATOM 667 N N . ARG A 1 85 ? 23.698 12.693 50.556 1.00 23.03 83 ARG A N 1
ATOM 668 C CA . ARG A 1 85 ? 22.974 13.950 50.638 1.00 27.15 83 ARG A CA 1
ATOM 669 C C . ARG A 1 85 ? 21.504 13.696 50.318 1.00 27.53 83 ARG A C 1
ATOM 670 O O . ARG A 1 85 ? 20.642 14.372 50.849 1.00 32.73 83 ARG A O 1
ATOM 678 N N . HIS A 1 86 ? 21.228 12.700 49.470 1.00 25.53 84 HIS A N 1
ATOM 679 C CA . HIS A 1 86 ? 19.862 12.359 49.051 1.00 25.64 84 HIS A CA 1
ATOM 680 C C . HIS A 1 86 ? 19.865 10.943 48.433 1.00 23.13 84 HIS A C 1
ATOM 681 O O . HIS A 1 86 ? 20.853 10.576 47.784 1.00 29.96 84 HIS A O 1
ATOM 688 N N . PRO A 1 87 ? 18.817 10.109 48.683 1.00 28.64 85 PRO A N 1
ATOM 689 C CA . PRO A 1 87 ? 18.902 8.699 48.171 1.00 27.12 85 PRO A CA 1
ATOM 690 C C . PRO A 1 87 ? 19.017 8.624 46.660 1.00 25.36 85 PRO A C 1
ATOM 691 O O . PRO A 1 87 ? 19.690 7.723 46.119 1.00 28.17 85 PRO A O 1
ATOM 695 N N . GLY A 1 88 ? 18.334 9.530 45.976 1.00 22.94 86 GLY A N 1
ATOM 696 C CA . GLY A 1 88 ? 18.498 9.629 44.526 1.00 23.66 86 GLY A CA 1
ATOM 697 C C . GLY A 1 88 ? 19.916 9.974 44.095 1.00 21.92 86 GLY A C 1
ATOM 698 O O . GLY A 1 88 ? 20.389 9.534 43.040 1.00 21.59 86 GLY A O 1
ATOM 699 N N . GLU A 1 89 ? 20.588 10.789 44.902 1.00 22.46 87 GLU A N 1
ATOM 700 C CA . GLU A 1 89 ? 21.959 11.208 44.597 1.00 21.00 87 GLU A CA 1
ATOM 701 C C . GLU A 1 89 ? 22.979 10.081 44.790 1.00 19.52 87 GLU A C 1
ATOM 702 O O . GLU A 1 89 ? 23.918 9.927 44.002 1.00 18.32 87 GLU A O 1
ATOM 708 N N . ASP A 1 90 ? 22.775 9.265 45.825 1.00 22.25 88 ASP A N 1
ATOM 709 C CA . ASP A 1 90 ? 23.571 8.048 45.986 1.00 21.49 88 ASP A CA 1
ATOM 710 C C . ASP A 1 90 ? 23.357 7.074 44.828 1.00 19.87 88 ASP A C 1
ATOM 711 O O . ASP A 1 90 ? 24.312 6.484 44.330 1.00 17.40 88 ASP A O 1
ATOM 716 N N . MET A 1 91 ? 22.104 6.915 44.405 1.00 18.45 89 MET A N 1
ATOM 717 C CA . MET A 1 91 ? 21.784 6.063 43.274 1.00 18.57 89 MET A CA 1
ATOM 718 C C . MET A 1 91 ? 22.479 6.583 42.024 1.00 13.25 89 MET A C 1
ATOM 719 O O . MET A 1 91 ? 23.045 5.805 41.260 1.00 14.63 89 MET A O 1
ATOM 724 N N . ALA A 1 92 ? 22.381 7.879 41.788 1.00 13.63 90 ALA A N 1
ATOM 725 C CA . ALA A 1 92 ? 23.023 8.502 40.612 1.00 14.56 90 ALA A CA 1
ATOM 726 C C . ALA A 1 92 ? 24.542 8.298 40.628 1.00 16.68 90 ALA A C 1
ATOM 727 O O . ALA A 1 92 ? 25.136 7.876 39.619 1.00 18.02 90 ALA A O 1
ATOM 729 N N . ARG A 1 93 ? 25.164 8.572 41.771 1.00 15.57 91 ARG A N 1
ATOM 730 C CA . ARG A 1 93 ? 26.612 8.402 41.926 1.00 15.16 91 ARG A CA 1
ATOM 731 C C . ARG A 1 93 ? 27.041 7.005 41.561 1.00 16.97 91 ARG A C 1
ATOM 732 O O . ARG A 1 93 ? 27.931 6.836 40.718 1.00 17.62 91 ARG A O 1
ATOM 740 N N . ARG A 1 94 ? 26.410 5.998 42.155 1.00 16.73 92 ARG A N 1
ATOM 741 C CA . ARG A 1 94 ? 26.805 4.620 41.897 1.00 18.79 92 ARG A CA 1
ATOM 742 C C . ARG A 1 94 ? 26.589 4.242 40.452 1.00 18.87 92 ARG A C 1
ATOM 743 O O . ARG A 1 94 ? 27.440 3.607 39.849 1.00 17.58 92 ARG A O 1
ATOM 751 N N . TRP A 1 95 ? 25.448 4.644 39.895 1.00 14.68 93 TRP A N 1
ATOM 752 C CA . TRP A 1 95 ? 25.121 4.303 38.525 1.00 16.45 93 TRP A CA 1
ATOM 753 C C . TRP A 1 95 ? 26.115 4.941 37.526 1.00 15.32 93 TRP A C 1
ATOM 754 O O . TRP A 1 95 ? 26.570 4.285 36.573 1.00 17.85 93 TRP A O 1
ATOM 765 N N . LEU A 1 96 ? 26.431 6.207 37.730 1.00 14.20 94 LEU A N 1
ATOM 766 C CA . LEU A 1 96 ? 27.351 6.898 36.868 1.00 16.08 94 LEU A CA 1
ATOM 767 C C . LEU A 1 96 ? 28.764 6.289 36.964 1.00 17.21 94 LEU A C 1
ATOM 768 O O . LEU A 1 96 ? 29.437 6.111 35.947 1.00 16.89 94 LEU A O 1
ATOM 773 N N . MET A 1 97 ? 29.200 5.929 38.170 1.00 18.94 95 MET A N 1
ATOM 774 C CA . MET A 1 97 ? 30.505 5.281 38.332 1.00 19.07 95 MET A CA 1
ATOM 775 C C . MET A 1 97 ? 30.539 3.935 37.605 1.00 23.42 95 MET A C 1
ATOM 776 O O . MET A 1 97 ? 31.511 3.635 36.934 1.00 27.71 95 MET A O 1
ATOM 781 N N . ARG A 1 98 ? 29.451 3.168 37.665 1.00 19.44 96 ARG A N 1
ATOM 782 C CA . ARG A 1 98 ? 29.373 1.890 36.900 1.00 20.92 96 ARG A CA 1
ATOM 783 C C . ARG A 1 98 ? 29.285 2.095 35.388 1.00 23.12 96 ARG A C 1
ATOM 784 O O . ARG A 1 98 ? 29.985 1.426 34.591 1.00 25.63 96 ARG A O 1
ATOM 792 N N . ASN A 1 99 ? 28.472 3.048 34.978 1.00 21.63 97 ASN A N 1
ATOM 793 C CA . ASN A 1 99 ? 28.166 3.201 33.557 1.00 25.52 97 ASN A CA 1
ATOM 794 C C . ASN A 1 99 ? 29.182 4.032 32.712 1.00 22.92 97 ASN A C 1
ATOM 795 O O . ASN A 1 99 ? 29.271 3.879 31.491 1.00 21.27 97 ASN A O 1
ATOM 800 N N . ILE A 1 100 ? 29.987 4.861 33.353 1.00 19.55 98 ILE A N 1
ATOM 801 C CA . ILE A 1 100 ? 31.167 5.432 32.681 1.00 18.42 98 ILE A CA 1
ATOM 802 C C . ILE A 1 100 ? 32.048 4.304 32.083 1.00 18.37 98 ILE A C 1
ATOM 803 O O . ILE A 1 100 ? 32.438 4.380 30.932 1.00 24.90 98 ILE A O 1
ATOM 808 N N . ARG A 1 101 ? 32.315 3.246 32.848 1.00 16.54 99 ARG A N 1
ATOM 809 C CA . ARG A 1 101 ? 33.106 2.082 32.380 1.00 18.50 99 ARG A CA 1
ATOM 810 C C . ARG A 1 101 ? 32.428 1.406 31.187 1.00 19.30 99 ARG A C 1
ATOM 811 O O . ARG A 1 101 ? 33.083 0.946 30.250 1.00 19.96 99 ARG A O 1
ATOM 819 N N . VAL A 1 102 ? 31.100 1.336 31.212 1.00 18.92 100 VAL A N 1
ATOM 820 C CA . VAL A 1 102 ? 30.371 0.656 30.129 1.00 22.69 100 VAL A CA 1
ATOM 821 C C . VAL A 1 102 ? 30.688 1.255 28.764 1.00 17.62 100 VAL A C 1
ATOM 822 O O . VAL A 1 102 ? 30.794 0.523 27.801 1.00 20.49 100 VAL A O 1
ATOM 826 N N . GLU A 1 103 ? 30.867 2.575 28.696 1.00 16.82 101 GLU A N 1
ATOM 827 C CA . GLU A 1 103 ? 31.172 3.262 27.464 1.00 20.35 101 GLU A CA 1
ATOM 828 C C . GLU A 1 103 ? 32.652 3.134 27.018 1.00 19.78 101 GLU A C 1
ATOM 829 O O . GLU A 1 103 ? 33.037 3.712 25.997 1.00 19.71 101 GLU A O 1
ATOM 835 N N . LEU A 1 104 ? 33.484 2.412 27.773 1.00 17.52 102 LEU A N 1
ATOM 836 C CA . LEU A 1 104 ? 34.940 2.384 27.520 1.00 15.95 102 LEU A CA 1
ATOM 837 C C . LEU A 1 104 ? 35.308 2.299 26.022 1.00 16.19 102 LEU A C 1
ATOM 838 O O . LEU A 1 104 ? 36.059 3.112 25.513 1.00 16.87 102 LEU A O 1
ATOM 843 N N . ASN A 1 105 ? 34.754 1.317 25.333 1.00 16.83 103 ASN A N 1
ATOM 844 C CA . ASN A 1 105 ? 35.136 1.055 23.922 1.00 15.92 103 ASN A CA 1
ATOM 845 C C . ASN A 1 105 ? 34.194 1.628 22.875 1.00 16.92 103 ASN A C 1
ATOM 846 O O . ASN A 1 105 ? 34.424 1.439 21.677 1.00 16.14 103 ASN A O 1
ATOM 851 N N . HIS A 1 106 ? 33.141 2.322 23.294 1.00 17.71 104 HIS A N 1
ATOM 852 C CA . HIS A 1 106 ? 32.093 2.714 22.348 1.00 17.18 104 HIS A CA 1
ATOM 853 C C . HIS A 1 106 ? 32.543 3.738 21.289 1.00 16.88 104 HIS A C 1
ATOM 854 O O . HIS A 1 106 ? 32.180 3.623 20.122 1.00 17.29 104 HIS A O 1
ATOM 861 N N . ALA A 1 107 ? 33.401 4.658 21.663 1.00 16.46 105 ALA A N 1
ATOM 862 C CA . ALA A 1 107 ? 33.926 5.612 20.697 1.00 16.34 105 ALA A CA 1
ATOM 863 C C . ALA A 1 107 ? 34.808 4.868 19.674 1.00 18.57 105 ALA A C 1
ATOM 864 O O . ALA A 1 107 ? 34.751 5.155 18.479 1.00 17.73 105 ALA A O 1
ATOM 866 N N . ASP A 1 108 ? 35.597 3.900 20.140 1.00 18.64 106 ASP A N 1
ATOM 867 C CA . ASP A 1 108 ? 36.390 3.059 19.217 1.00 17.51 106 ASP A CA 1
ATOM 868 C C . ASP A 1 108 ? 35.470 2.349 18.221 1.00 15.22 106 ASP A C 1
ATOM 869 O O . ASP A 1 108 ? 35.781 2.287 17.035 1.00 19.78 106 ASP A O 1
ATOM 874 N N . TYR A 1 109 ? 34.363 1.800 18.709 1.00 16.47 107 TYR A N 1
ATOM 875 C CA . TYR A 1 109 ? 33.400 1.142 17.816 1.00 16.74 107 TYR A CA 1
ATOM 876 C C . TYR A 1 109 ? 32.840 2.120 16.786 1.00 15.21 107 TYR A C 1
ATOM 877 O O . TYR A 1 109 ? 32.647 1.740 15.629 1.00 17.03 107 TYR A O 1
ATOM 886 N N . TRP A 1 110 ? 32.597 3.367 17.173 1.00 12.89 108 TRP A N 1
ATOM 887 C CA . TRP A 1 110 ? 32.064 4.325 16.211 1.00 13.68 108 TRP A CA 1
ATOM 888 C C . TRP A 1 110 ? 33.116 4.627 15.130 1.00 13.71 108 TRP A C 1
ATOM 889 O O . TRP A 1 110 ? 32.785 4.805 13.963 1.00 14.92 108 TRP A O 1
ATOM 900 N N . VAL A 1 111 ? 34.378 4.695 15.533 1.00 13.41 109 VAL A N 1
ATOM 901 C CA . VAL A 1 111 ? 35.476 4.915 14.608 1.00 14.35 109 VAL A CA 1
ATOM 902 C C . VAL A 1 111 ? 35.513 3.752 13.605 1.00 14.22 109 VAL A C 1
ATOM 903 O O . VAL A 1 111 ? 35.670 3.971 12.389 1.00 20.36 109 VAL A O 1
ATOM 907 N N . HIS A 1 112 ? 35.308 2.535 14.084 1.00 13.46 110 HIS A N 1
ATOM 908 C CA . HIS A 1 112 ? 35.293 1.369 13.188 1.00 15.62 110 HIS A CA 1
ATOM 909 C C . HIS A 1 112 ? 34.096 1.363 12.231 1.00 16.06 110 HIS A C 1
ATOM 910 O O . HIS A 1 112 ? 34.252 1.039 11.044 1.00 16.48 110 HIS A O 1
ATOM 917 N N . TRP A 1 113 ? 32.920 1.716 12.747 1.00 15.93 111 TRP A N 1
ATOM 918 C CA . TRP A 1 113 ? 31.728 1.878 11.935 1.00 13.70 111 TRP A CA 1
ATOM 919 C C . TRP A 1 113 ? 31.984 2.922 10.842 1.00 16.23 111 TRP A C 1
ATOM 920 O O . TRP A 1 113 ? 31.671 2.680 9.680 1.00 17.26 111 TRP A O 1
ATOM 931 N N . SER A 1 114 ? 32.543 4.072 11.239 1.00 14.25 112 SER A N 1
ATOM 932 C CA . SER A 1 114 ? 32.853 5.130 10.324 1.00 16.75 112 SER A CA 1
ATOM 933 C C . SER A 1 114 ? 33.809 4.679 9.207 1.00 19.39 112 SER A C 1
ATOM 934 O O . SER A 1 114 ? 33.586 4.982 8.014 1.00 18.13 112 SER A O 1
ATOM 937 N N . ARG A 1 115 ? 34.850 3.952 9.591 1.00 17.65 113 ARG A N 1
ATOM 938 C CA . ARG A 1 115 ? 35.870 3.529 8.639 1.00 18.41 113 ARG A CA 1
ATOM 939 C C . ARG A 1 115 ? 35.279 2.577 7.586 1.00 21.27 113 ARG A C 1
ATOM 940 O O . ARG A 1 115 ? 35.712 2.581 6.426 1.00 19.57 113 ARG A O 1
ATOM 948 N N . ALA A 1 116 ? 34.264 1.811 7.971 1.00 19.82 114 ALA A N 1
ATOM 949 C CA . ALA A 1 116 ? 33.561 0.919 7.028 1.00 20.70 114 ALA A CA 1
ATOM 950 C C . ALA A 1 116 ? 32.797 1.682 5.937 1.00 19.43 114 ALA A C 1
ATOM 951 O O . ALA A 1 116 ? 32.473 1.105 4.910 1.00 22.48 114 ALA A O 1
ATOM 953 N N . HIS A 1 117 ? 32.579 2.976 6.131 1.00 17.46 115 HIS A N 1
ATOM 954 C CA . HIS A 1 117 ? 31.970 3.846 5.135 1.00 18.34 115 HIS A CA 1
ATOM 955 C C . HIS A 1 117 ? 32.982 4.822 4.542 1.00 20.99 115 HIS A C 1
ATOM 956 O O . HIS A 1 117 ? 32.600 5.808 3.905 1.00 21.74 115 HIS A O 1
ATOM 963 N N . GLY A 1 118 ? 34.271 4.534 4.739 1.00 21.93 116 GLY A N 1
ATOM 964 C CA . GLY A 1 118 ? 35.349 5.381 4.226 1.00 24.07 116 GLY A CA 1
ATOM 965 C C . GLY A 1 118 ? 35.574 6.693 4.971 1.00 23.14 116 GLY A C 1
ATOM 966 O O . GLY A 1 118 ? 36.245 7.583 4.474 1.00 22.56 116 GLY A O 1
ATOM 967 N N . VAL A 1 119 ? 35.002 6.815 6.159 1.00 19.67 117 VAL A N 1
ATOM 968 C CA . VAL A 1 119 ? 35.177 8.006 6.980 1.00 15.93 117 VAL A CA 1
ATOM 969 C C . VAL A 1 119 ? 36.342 7.726 7.916 1.00 18.50 117 VAL A C 1
ATOM 970 O O . VAL A 1 119 ? 36.282 6.787 8.725 1.00 21.40 117 VAL A O 1
ATOM 974 N N . THR A 1 120 ? 37.408 8.502 7.766 1.00 18.90 118 THR A N 1
ATOM 975 C CA . THR A 1 120 ? 38.654 8.282 8.501 1.00 20.69 118 THR A CA 1
ATOM 976 C C . THR A 1 120 ? 38.607 9.024 9.841 1.00 18.31 118 THR A C 1
ATOM 977 O O . THR A 1 120 ? 37.757 9.872 10.063 1.00 19.94 118 THR A O 1
ATOM 981 N N . LEU A 1 121 ? 39.550 8.711 10.725 1.00 18.52 119 LEU A N 1
ATOM 982 C CA . LEU A 1 121 ? 39.636 9.413 12.002 1.00 19.23 119 LEU A CA 1
ATOM 983 C C . LEU A 1 121 ? 39.878 10.891 11.760 1.00 19.49 119 LEU A C 1
ATOM 984 O O . LEU A 1 121 ? 39.290 11.735 12.402 1.00 22.34 119 LEU A O 1
ATOM 989 N N . GLU A 1 122 ? 40.710 11.207 10.781 1.00 20.92 120 GLU A N 1
ATOM 990 C CA . GLU A 1 122 ? 40.920 12.595 10.395 1.00 24.80 120 GLU A CA 1
ATOM 991 C C . GLU A 1 122 ? 39.604 13.311 10.015 1.00 21.19 120 GLU A C 1
ATOM 992 O O . GLU A 1 122 ? 39.399 14.478 10.370 1.00 22.27 120 GLU A O 1
ATOM 998 N N . ASP A 1 123 ? 38.760 12.617 9.253 1.00 20.59 121 ASP A N 1
ATOM 999 C CA . ASP A 1 123 ? 37.446 13.122 8.878 1.00 18.07 121 ASP A CA 1
ATOM 1000 C C . ASP A 1 123 ? 36.586 13.401 10.104 1.00 18.25 121 ASP A C 1
ATOM 1001 O O . ASP A 1 123 ? 35.948 14.446 10.208 1.00 19.31 121 ASP A O 1
ATOM 1006 N N . LEU A 1 124 ? 36.580 12.459 11.019 1.00 17.85 122 LEU A N 1
ATOM 1007 C CA . LEU A 1 124 ? 35.864 12.636 12.269 1.00 17.79 122 LEU A CA 1
ATOM 1008 C C . LEU A 1 124 ? 36.350 13.864 13.024 1.00 19.40 122 LEU A C 1
ATOM 1009 O O . LEU A 1 124 ? 35.589 14.638 13.462 1.00 22.84 122 LEU A O 1
ATOM 1014 N N . GLN A 1 125 ? 37.647 14.002 13.146 1.00 20.20 123 GLN A N 1
ATOM 1015 C CA . GLN A 1 125 ? 38.246 15.093 13.873 1.00 24.69 123 GLN A CA 1
ATOM 1016 C C . GLN A 1 125 ? 38.011 16.440 13.216 1.00 21.85 123 GLN A C 1
ATOM 1017 O O . GLN A 1 125 ? 37.831 17.400 13.887 1.00 20.54 123 GLN A O 1
ATOM 1023 N N . ALA A 1 126 ? 37.970 16.472 11.887 1.00 23.75 124 ALA A N 1
ATOM 1024 C CA . ALA A 1 126 ? 37.745 17.710 11.144 1.00 25.67 124 ALA A CA 1
ATOM 1025 C C . ALA A 1 126 ? 36.356 18.328 11.276 1.00 22.51 124 ALA A C 1
ATOM 1026 O O . ALA A 1 126 ? 36.189 19.502 11.166 1.00 22.61 124 ALA A O 1
ATOM 1028 N N . GLN A 1 127 ? 35.369 17.496 11.521 1.00 19.71 125 GLN A N 1
ATOM 1029 C CA . GLN A 1 127 ? 34.043 17.971 11.789 1.00 20.06 125 GLN A CA 1
ATOM 1030 C C . GLN A 1 127 ? 33.489 18.938 10.757 1.00 21.82 125 GLN A C 1
ATOM 1031 O O . GLN A 1 127 ? 32.895 19.906 11.093 1.00 24.50 125 GLN A O 1
ATOM 1037 N N . GLN A 1 128 ? 33.672 18.622 9.486 1.00 21.04 126 GLN A N 1
ATOM 1038 C CA . GLN A 1 128 ? 33.114 19.452 8.442 1.00 22.26 126 GLN A CA 1
ATOM 1039 C C . GLN A 1 128 ? 31.694 19.075 8.084 1.00 21.59 126 GLN A C 1
ATOM 1040 O O . GLN A 1 128 ? 31.472 18.412 7.116 1.00 28.05 126 GLN A O 1
ATOM 1046 N N . VAL A 1 129 ? 30.749 19.519 8.874 1.00 22.54 127 VAL A N 1
ATOM 1047 C CA . VAL A 1 129 ? 29.356 19.208 8.662 1.00 22.60 127 VAL A CA 1
ATOM 1048 C C . VAL A 1 129 ? 28.562 20.456 8.956 1.00 21.46 127 VAL A C 1
ATOM 1049 O O . VAL A 1 129 ? 29.082 21.328 9.565 1.00 21.80 127 VAL A O 1
ATOM 1053 N N . PRO A 1 130 ? 27.315 20.512 8.518 1.00 21.60 128 PRO A N 1
ATOM 1054 C CA . PRO A 1 130 ? 26.506 21.692 8.791 1.00 21.48 128 PRO A CA 1
ATOM 1055 C C . PRO A 1 130 ? 26.248 21.913 10.305 1.00 22.34 128 PRO A C 1
ATOM 1056 O O . PRO A 1 130 ? 26.216 20.951 11.074 1.00 21.14 128 PRO A O 1
ATOM 1060 N N . PRO A 1 131 ? 25.999 23.164 10.713 1.00 23.55 129 PRO A N 1
ATOM 1061 C CA . PRO A 1 131 ? 25.698 23.488 12.118 1.00 23.41 129 PRO A CA 1
ATOM 1062 C C . PRO A 1 131 ? 24.486 22.792 12.735 1.00 22.96 129 PRO A C 1
ATOM 1063 O O . PRO A 1 131 ? 24.482 22.547 13.942 1.00 25.68 129 PRO A O 1
ATOM 1067 N N . GLU A 1 132 ? 23.492 22.441 11.930 1.00 22.22 130 GLU A N 1
ATOM 1068 C CA . GLU A 1 132 ? 22.337 21.692 12.414 1.00 23.28 130 GLU A CA 1
ATOM 1069 C C . GLU A 1 132 ? 22.801 20.397 13.062 1.00 20.69 130 GLU A C 1
ATOM 1070 O O . GLU A 1 132 ? 22.129 19.859 13.945 1.00 23.54 130 GLU A O 1
ATOM 1076 N N . LEU A 1 133 ? 23.932 19.879 12.604 1.00 16.25 131 LEU A N 1
ATOM 1077 C CA . LEU A 1 133 ? 24.383 18.575 13.081 1.00 16.31 131 LEU A CA 1
ATOM 1078 C C . LEU A 1 133 ? 25.161 18.701 14.416 1.00 13.73 131 LEU A C 1
ATOM 1079 O O . LEU A 1 133 ? 25.246 17.742 15.157 1.00 18.93 131 LEU A O 1
ATOM 1084 N N . HIS A 1 134 ? 25.707 19.867 14.711 1.00 15.75 132 HIS A N 1
ATOM 1085 C CA . HIS A 1 134 ? 26.461 20.061 15.962 1.00 16.49 132 HIS A CA 1
ATOM 1086 C C . HIS A 1 134 ? 25.613 20.551 17.128 1.00 16.08 132 HIS A C 1
ATOM 1087 O O . HIS A 1 134 ? 26.075 20.515 18.250 1.00 15.62 132 HIS A O 1
ATOM 1094 N N . ALA A 1 135 ? 24.391 20.996 16.875 1.00 16.23 133 ALA A N 1
ATOM 1095 C CA . ALA A 1 135 ? 23.574 21.593 17.941 1.00 14.85 133 ALA A CA 1
ATOM 1096 C C . ALA A 1 135 ? 23.391 20.636 19.115 1.00 14.13 133 ALA A C 1
ATOM 1097 O O . ALA A 1 135 ? 23.487 21.050 20.279 1.00 14.16 133 ALA A O 1
ATOM 1099 N N . LEU A 1 136 ? 23.156 19.368 18.827 1.00 13.03 134 LEU A N 1
ATOM 1100 C CA . LEU A 1 136 ? 22.977 18.355 19.878 1.00 13.52 134 LEU A CA 1
ATOM 1101 C C . LEU A 1 136 ? 24.175 18.323 20.863 1.00 13.61 134 LEU A C 1
ATOM 1102 O O . LEU A 1 136 ? 23.985 18.358 22.082 1.00 15.00 134 LEU A O 1
ATOM 1107 N N . SER A 1 137 ? 25.402 18.318 20.327 1.00 13.73 135 SER A N 1
ATOM 1108 C CA . SER A 1 137 ? 26.606 18.264 21.162 1.00 13.33 135 SER A CA 1
ATOM 1109 C C . SER A 1 137 ? 26.737 19.506 22.040 1.00 13.01 135 SER A C 1
ATOM 1110 O O . SER A 1 137 ? 27.128 19.394 23.209 1.00 15.00 135 SER A O 1
ATOM 1113 N N . HIS A 1 138 ? 26.404 20.680 21.495 1.00 11.65 136 HIS A N 1
ATOM 1114 C CA . HIS A 1 138 ? 26.487 21.904 22.273 1.00 12.08 136 HIS A CA 1
ATOM 1115 C C . HIS A 1 138 ? 25.467 21.912 23.419 1.00 12.93 136 HIS A C 1
ATOM 1116 O O . HIS A 1 138 ? 25.814 22.308 24.571 1.00 13.93 136 HIS A O 1
ATOM 1123 N N . TRP A 1 139 ? 24.241 21.488 23.118 1.00 12.06 137 TRP A N 1
ATOM 1124 C CA . TRP A 1 139 ? 23.216 21.335 24.147 1.00 12.59 137 TRP A CA 1
ATOM 1125 C C . TRP A 1 139 ? 23.681 20.366 25.247 1.00 13.27 137 TRP A C 1
ATOM 1126 O O . TRP A 1 139 ? 23.553 20.661 26.442 1.00 13.24 137 TRP A O 1
ATOM 1137 N N . CYS A 1 140 ? 24.191 19.215 24.842 1.00 12.69 138 CYS A N 1
ATOM 1138 C CA . CYS A 1 140 ? 24.628 18.207 25.812 1.00 14.34 138 CYS A CA 1
ATOM 1139 C C . CYS A 1 140 ? 25.714 18.762 26.741 1.00 14.98 138 CYS A C 1
ATOM 1140 O O . CYS A 1 140 ? 25.655 18.528 27.949 1.00 12.52 138 CYS A O 1
ATOM 1143 N N . TRP A 1 141 ? 26.697 19.485 26.197 1.00 12.61 139 TRP A N 1
ATOM 1144 C CA . TRP A 1 141 ? 27.730 20.048 27.057 1.00 13.23 139 TRP A CA 1
ATOM 1145 C C . TRP A 1 141 ? 27.146 21.132 27.957 1.00 14.95 139 TRP A C 1
ATOM 1146 O O . TRP A 1 141 ? 27.492 21.220 29.126 1.00 12.98 139 TRP A O 1
ATOM 1157 N N . HIS A 1 142 ? 26.272 21.974 27.405 1.00 14.40 140 HIS A N 1
ATOM 1158 C CA . HIS A 1 142 ? 25.707 23.061 28.175 1.00 14.24 140 HIS A CA 1
ATOM 1159 C C . HIS A 1 142 ? 24.926 22.517 29.378 1.00 16.04 140 HIS A C 1
ATOM 1160 O O . HIS A 1 142 ? 25.147 22.966 30.504 1.00 15.19 140 HIS A O 1
ATOM 1167 N N . THR A 1 143 ? 24.039 21.558 29.142 1.00 13.78 141 THR A N 1
ATOM 1168 C CA . THR A 1 143 ? 23.252 20.992 30.262 1.00 15.41 141 THR A CA 1
ATOM 1169 C C . THR A 1 143 ? 24.161 20.255 31.274 1.00 15.76 141 THR A C 1
ATOM 1170 O O . THR A 1 143 ? 23.997 20.397 32.501 1.00 16.46 141 THR A O 1
ATOM 1174 N N . SER A 1 144 ? 25.122 19.503 30.761 1.00 14.08 142 SER A N 1
ATOM 1175 C CA . SER A 1 144 ? 26.046 18.763 31.632 1.00 14.15 142 SER A CA 1
ATOM 1176 C C . SER A 1 144 ? 26.864 19.735 32.492 1.00 14.63 142 SER A C 1
ATOM 1177 O O . SER A 1 144 ? 27.105 19.457 33.656 1.00 17.88 142 SER A O 1
ATOM 1180 N N . SER A 1 145 ? 27.255 20.868 31.918 1.00 15.21 143 SER A N 1
ATOM 1181 C CA . SER A 1 145 ? 28.089 21.901 32.566 1.00 18.09 143 SER A CA 1
ATOM 1182 C C . SER A 1 145 ? 27.301 22.728 33.553 1.00 20.15 143 SER A C 1
ATOM 1183 O O . SER A 1 145 ? 27.770 23.013 34.656 1.00 20.47 143 SER A O 1
ATOM 1186 N N . ALA A 1 146 ? 26.094 23.116 33.186 1.00 18.54 144 ALA A N 1
ATOM 1187 C CA . ALA A 1 146 ? 25.403 24.186 33.914 1.00 20.11 144 ALA A CA 1
ATOM 1188 C C . ALA A 1 146 ? 24.143 23.771 34.642 1.00 18.25 144 ALA A C 1
ATOM 1189 O O . ALA A 1 146 ? 23.727 24.482 35.562 1.00 20.85 144 ALA A O 1
ATOM 1191 N N . ASP A 1 147 ? 23.483 22.696 34.213 1.00 16.58 145 ASP A N 1
ATOM 1192 C CA . ASP A 1 147 ? 22.192 22.316 34.821 1.00 16.33 145 ASP A CA 1
ATOM 1193 C C . ASP A 1 147 ? 22.399 21.380 36.014 1.00 16.04 145 ASP A C 1
ATOM 1194 O O . ASP A 1 147 ? 23.507 20.899 36.305 1.00 12.62 145 ASP A O 1
ATOM 1199 N N . SER A 1 148 ? 21.328 21.184 36.754 1.00 13.69 146 SER A N 1
ATOM 1200 C CA . SER A 1 148 ? 21.311 20.233 37.837 1.00 15.56 146 SER A CA 1
ATOM 1201 C C . SER A 1 148 ? 21.563 18.828 37.291 1.00 16.19 146 SER A C 1
ATOM 1202 O O . SER A 1 148 ? 21.339 18.519 36.104 1.00 15.89 146 SER A O 1
ATOM 1205 N N . LEU A 1 149 ? 22.032 17.947 38.151 1.00 13.23 147 LEU A N 1
ATOM 1206 C CA . LEU A 1 149 ? 22.192 16.555 37.755 1.00 14.52 147 LEU A CA 1
ATOM 1207 C C . LEU A 1 149 ? 20.952 15.941 37.172 1.00 13.40 147 LEU A C 1
ATOM 1208 O O . LEU A 1 149 ? 21.016 15.253 36.165 1.00 13.82 147 LEU A O 1
ATOM 1213 N N . ILE A 1 150 ? 19.837 16.114 37.858 1.00 14.39 148 ILE A N 1
ATOM 1214 C CA . ILE A 1 150 ? 18.594 15.491 37.427 1.00 15.16 148 ILE A CA 1
ATOM 1215 C C . ILE A 1 150 ? 18.219 15.878 35.987 1.00 12.95 148 ILE A C 1
ATOM 1216 O O . ILE A 1 150 ? 17.831 15.023 35.195 1.00 12.89 148 ILE A O 1
ATOM 1221 N N . VAL A 1 151 ? 18.351 17.154 35.665 1.00 11.80 149 VAL A N 1
ATOM 1222 C CA . VAL A 1 151 ? 18.008 17.658 34.333 1.00 13.21 149 VAL A CA 1
ATOM 1223 C C . VAL A 1 151 ? 19.000 17.139 33.295 1.00 12.93 149 VAL A C 1
ATOM 1224 O O . VAL A 1 151 ? 18.594 16.656 32.203 1.00 12.24 149 VAL A O 1
ATOM 1228 N N . ALA A 1 152 ? 20.290 17.204 33.603 1.00 12.24 150 ALA A N 1
ATOM 1229 C CA . ALA A 1 152 ? 21.304 16.781 32.634 1.00 12.84 150 ALA A CA 1
ATOM 1230 C C . ALA A 1 152 ? 21.279 15.279 32.375 1.00 13.80 150 ALA A C 1
ATOM 1231 O O . ALA A 1 152 ? 21.522 14.843 31.244 1.00 13.46 150 ALA A O 1
ATOM 1233 N N . ILE A 1 153 ? 20.977 14.490 33.403 1.00 12.00 151 ILE A N 1
ATOM 1234 C CA . ILE A 1 153 ? 20.842 13.053 33.248 1.00 12.20 151 ILE A CA 1
ATOM 1235 C C . ILE A 1 153 ? 19.631 12.771 32.368 1.00 11.84 151 ILE A C 1
ATOM 1236 O O . ILE A 1 153 ? 19.679 11.921 31.467 1.00 13.13 151 ILE A O 1
ATOM 1241 N N . ALA A 1 154 ? 18.544 13.486 32.627 1.00 11.58 152 ALA A N 1
ATOM 1242 C CA . ALA A 1 154 ? 17.325 13.358 31.794 1.00 11.82 152 ALA A CA 1
ATOM 1243 C C . ALA A 1 154 ? 17.649 13.644 30.315 1.00 13.22 152 ALA A C 1
ATOM 1244 O O . ALA A 1 154 ? 17.218 12.902 29.411 1.00 13.61 152 ALA A O 1
ATOM 1246 N N . ALA A 1 155 ? 18.447 14.678 30.081 1.00 12.55 153 ALA A N 1
ATOM 1247 C CA . ALA A 1 155 ? 18.796 15.084 28.704 1.00 13.00 153 ALA A CA 1
ATOM 1248 C C . ALA A 1 155 ? 19.674 14.083 27.975 1.00 14.70 153 ALA A C 1
ATOM 1249 O O . ALA A 1 155 ? 19.600 13.982 26.732 1.00 15.43 153 ALA A O 1
ATOM 1251 N N . THR A 1 156 ? 20.529 13.372 28.715 1.00 13.94 154 THR A N 1
ATOM 1252 C CA . THR A 1 156 ? 21.551 12.517 28.125 1.00 12.99 154 THR A CA 1
ATOM 1253 C C . THR A 1 156 ? 21.283 11.009 28.270 1.00 13.13 154 THR A C 1
ATOM 1254 O O . THR A 1 156 ? 20.932 10.329 27.295 1.00 13.97 154 THR A O 1
ATOM 1258 N N . ASN A 1 157 ? 21.377 10.486 29.490 1.00 11.48 155 ASN A N 1
ATOM 1259 C CA . ASN A 1 157 ? 21.212 9.079 29.752 1.00 13.17 155 ASN A CA 1
ATOM 1260 C C . ASN A 1 157 ? 19.788 8.563 29.571 1.00 13.47 155 ASN A C 1
ATOM 1261 O O . ASN A 1 157 ? 19.578 7.402 29.232 1.00 18.42 155 ASN A O 1
ATOM 1266 N N . TYR A 1 158 ? 18.820 9.420 29.789 1.00 12.37 156 TYR A N 1
ATOM 1267 C CA . TYR A 1 158 ? 17.455 9.049 29.517 1.00 12.41 156 TYR A CA 1
ATOM 1268 C C . TYR A 1 158 ? 17.094 9.327 28.023 1.00 11.28 156 TYR A C 1
ATOM 1269 O O . TYR A 1 158 ? 16.791 8.394 27.288 1.00 12.64 156 TYR A O 1
ATOM 1278 N N . ALA A 1 159 ? 17.135 10.575 27.599 1.00 11.80 157 ALA A N 1
ATOM 1279 C CA . ALA A 1 159 ? 16.595 10.964 26.275 1.00 11.96 157 ALA A CA 1
ATOM 1280 C C . ALA A 1 159 ? 17.440 10.404 25.156 1.00 13.43 157 ALA A C 1
ATOM 1281 O O . ALA A 1 159 ? 16.926 9.663 24.303 1.00 14.28 157 ALA A O 1
ATOM 1283 N N . ILE A 1 160 ? 18.741 10.708 25.179 1.00 13.86 158 ILE A N 1
ATOM 1284 C CA . ILE A 1 160 ? 19.615 10.324 24.025 1.00 12.86 158 ILE A CA 1
ATOM 1285 C C . ILE A 1 160 ? 19.865 8.814 23.995 1.00 12.65 158 ILE A C 1
ATOM 1286 O O . ILE A 1 160 ? 19.669 8.155 22.971 1.00 13.67 158 ILE A O 1
ATOM 1291 N N . GLU A 1 161 ? 20.212 8.234 25.134 1.00 15.94 159 GLU A N 1
ATOM 1292 C CA . GLU A 1 161 ? 20.453 6.798 25.165 1.00 15.24 159 GLU A CA 1
ATOM 1293 C C . GLU A 1 161 ? 19.172 6.026 24.874 1.00 14.27 159 GLU A C 1
ATOM 1294 O O . GLU A 1 161 ? 19.215 5.018 24.172 1.00 16.02 159 GLU A O 1
ATOM 1300 N N . GLY A 1 162 ? 18.034 6.444 25.441 1.00 15.27 160 GLY A N 1
ATOM 1301 C CA . GLY A 1 162 ? 16.758 5.785 25.136 1.00 17.09 160 GLY A CA 1
ATOM 1302 C C . GLY A 1 162 ? 16.425 5.825 23.654 1.00 14.19 160 GLY A C 1
ATOM 1303 O O . GLY A 1 162 ? 16.106 4.805 23.039 1.00 14.81 160 GLY A O 1
ATOM 1304 N N . ALA A 1 163 ? 16.462 7.004 23.077 1.00 13.38 161 ALA A N 1
ATOM 1305 C CA . ALA A 1 163 ? 16.166 7.120 21.627 1.00 14.57 161 ALA A CA 1
ATOM 1306 C C . ALA A 1 163 ? 17.154 6.280 20.790 1.00 12.19 161 ALA A C 1
ATOM 1307 O O . ALA A 1 163 ? 16.767 5.680 19.804 1.00 14.68 161 ALA A O 1
ATOM 1309 N N . THR A 1 164 ? 18.421 6.230 21.214 1.00 12.01 162 THR A N 1
ATOM 1310 C CA . THR A 1 164 ? 19.480 5.540 20.505 1.00 13.51 162 THR A CA 1
ATOM 1311 C C . THR A 1 164 ? 19.321 4.037 20.528 1.00 13.01 162 THR A C 1
ATOM 1312 O O . THR A 1 164 ? 19.583 3.373 19.517 1.00 12.67 162 THR A O 1
ATOM 1316 N N . GLY A 1 165 ? 18.868 3.483 21.655 1.00 13.38 163 GLY A N 1
ATOM 1317 C CA . GLY A 1 165 ? 18.463 2.081 21.681 1.00 14.07 163 GLY A CA 1
ATOM 1318 C C . GLY A 1 165 ? 17.439 1.765 20.608 1.00 15.43 163 GLY A C 1
ATOM 1319 O O . GLY A 1 165 ? 17.507 0.720 19.939 1.00 17.88 163 GLY A O 1
ATOM 1320 N N . GLU A 1 166 ? 16.495 2.673 20.426 1.00 14.75 164 GLU A N 1
ATOM 1321 C CA . GLU A 1 166 ? 15.391 2.436 19.504 1.00 14.16 164 GLU A CA 1
ATOM 1322 C C . GLU A 1 166 ? 15.805 2.653 18.042 1.00 13.45 164 GLU A C 1
ATOM 1323 O O . GLU A 1 166 ? 15.499 1.811 17.183 1.00 17.15 164 GLU A O 1
ATOM 1329 N N . TRP A 1 167 ? 16.515 3.732 17.763 1.00 13.91 165 TRP A N 1
ATOM 1330 C CA . TRP A 1 167 ? 16.920 3.943 16.350 1.00 12.47 165 TRP A CA 1
ATOM 1331 C C . TRP A 1 167 ? 17.945 2.909 15.906 1.00 13.70 165 TRP A C 1
ATOM 1332 O O . TRP A 1 167 ? 17.888 2.463 14.761 1.00 14.42 165 TRP A O 1
ATOM 1343 N N . SER A 1 168 ? 18.864 2.505 16.793 1.00 13.32 166 SER A N 1
ATOM 1344 C CA . SER A 1 168 ? 19.836 1.504 16.425 1.00 13.11 166 SER A CA 1
ATOM 1345 C C . SER A 1 168 ? 19.109 0.165 16.155 1.00 14.40 166 SER A C 1
ATOM 1346 O O . SER A 1 168 ? 19.440 -0.539 15.210 1.00 12.17 166 SER A O 1
ATOM 1349 N N . ALA A 1 169 ? 18.118 -0.183 16.986 1.00 14.37 167 ALA A N 1
ATOM 1350 C CA . ALA A 1 169 ? 17.323 -1.384 16.757 1.00 17.79 167 ALA A CA 1
ATOM 1351 C C . ALA A 1 169 ? 16.607 -1.343 15.396 1.00 15.16 167 ALA A C 1
ATOM 1352 O O . ALA A 1 169 ? 16.554 -2.353 14.689 1.00 16.91 167 ALA A O 1
ATOM 1354 N N . LEU A 1 170 ? 16.076 -0.186 15.047 1.00 15.21 168 LEU A N 1
ATOM 1355 C CA . LEU A 1 170 ? 15.382 0.006 13.762 1.00 15.89 168 LEU A CA 1
ATOM 1356 C C . LEU A 1 170 ? 16.353 -0.193 12.583 1.00 15.31 168 LEU A C 1
ATOM 1357 O O . LEU A 1 170 ? 16.055 -0.938 11.624 1.00 15.05 168 LEU A O 1
ATOM 1362 N N . VAL A 1 171 ? 17.537 0.395 12.693 1.00 12.87 169 VAL A N 1
ATOM 1363 C CA . VAL A 1 171 ? 18.571 0.221 11.654 1.00 14.02 169 VAL A CA 1
ATOM 1364 C C . VAL A 1 171 ? 18.941 -1.265 11.446 1.00 15.04 169 VAL A C 1
ATOM 1365 O O . VAL A 1 171 ? 19.183 -1.711 10.335 1.00 15.25 169 VAL A O 1
ATOM 1369 N N . CYS A 1 172 ? 18.992 -2.016 12.533 1.00 14.81 170 CYS A N 1
ATOM 1370 C CA . CYS A 1 172 ? 19.350 -3.431 12.519 1.00 16.85 170 CYS A CA 1
ATOM 1371 C C . CYS A 1 172 ? 18.206 -4.410 12.269 1.00 14.54 170 CYS A C 1
ATOM 1372 O O . CYS A 1 172 ? 18.441 -5.618 12.173 1.00 15.96 170 CYS A O 1
ATOM 1375 N N . SER A 1 173 ? 16.975 -3.894 12.133 1.00 14.74 171 SER A N 1
ATOM 1376 C CA . SER A 1 173 ? 15.766 -4.697 12.293 1.00 15.61 171 SER A CA 1
ATOM 1377 C C . SER A 1 173 ? 15.428 -5.685 11.171 1.00 18.16 171 SER A C 1
ATOM 1378 O O . SER A 1 173 ? 14.671 -6.616 11.392 1.00 20.59 171 SER A O 1
ATOM 1381 N N . ASN A 1 174 ? 15.986 -5.507 9.986 1.00 15.11 172 ASN A N 1
ATOM 1382 C CA . ASN A 1 174 ? 15.668 -6.437 8.896 1.00 14.55 172 ASN A CA 1
ATOM 1383 C C . ASN A 1 174 ? 16.822 -7.127 8.193 1.00 14.10 172 ASN A C 1
ATOM 1384 O O . ASN A 1 174 ? 16.597 -7.907 7.264 1.00 18.81 172 ASN A O 1
ATOM 1389 N N . GLY A 1 175 ? 18.049 -6.885 8.661 1.00 13.17 173 GLY A N 1
ATOM 1390 C CA . GLY A 1 175 ? 19.224 -7.538 8.148 1.00 14.74 173 GLY A CA 1
ATOM 1391 C C . GLY A 1 175 ? 19.845 -6.975 6.883 1.00 15.12 173 GLY A C 1
ATOM 1392 O O . GLY A 1 175 ? 20.983 -7.330 6.538 1.00 16.07 173 GLY A O 1
ATOM 1393 N N . ILE A 1 176 ? 19.148 -6.065 6.219 1.00 13.48 174 ILE A N 1
ATOM 1394 C CA . ILE A 1 176 ? 19.651 -5.540 4.932 1.00 14.61 174 ILE A CA 1
ATOM 1395 C C . ILE A 1 176 ? 20.960 -4.749 5.087 1.00 13.54 174 ILE A C 1
ATOM 1396 O O . ILE A 1 176 ? 21.928 -5.011 4.400 1.00 13.24 174 ILE A O 1
ATOM 1401 N N . TYR A 1 177 ? 20.976 -3.771 5.996 1.00 14.87 175 TYR A N 1
ATOM 1402 C CA . TYR A 1 177 ? 22.132 -2.964 6.199 1.00 13.25 175 TYR A CA 1
ATOM 1403 C C . TYR A 1 177 ? 23.370 -3.812 6.516 1.00 14.20 175 TYR A C 1
ATOM 1404 O O . TYR A 1 177 ? 24.442 -3.625 5.916 1.00 14.05 175 TYR A O 1
ATOM 1413 N N . ALA A 1 178 ? 23.217 -4.753 7.461 1.00 15.51 176 ALA A N 1
ATOM 1414 C CA . ALA A 1 178 ? 24.321 -5.582 7.864 1.00 14.40 176 ALA A CA 1
ATOM 1415 C C . ALA A 1 178 ? 24.802 -6.509 6.720 1.00 13.77 176 ALA A C 1
ATOM 1416 O O . ALA A 1 178 ? 26.004 -6.604 6.465 1.00 14.91 176 ALA A O 1
ATOM 1418 N N . ALA A 1 179 ? 23.857 -7.122 6.017 1.00 15.55 177 ALA A N 1
ATOM 1419 C CA . ALA A 1 179 ? 24.213 -8.072 4.960 1.00 14.44 177 ALA A CA 1
ATOM 1420 C C . ALA A 1 179 ? 24.912 -7.380 3.780 1.00 14.87 177 ALA A C 1
ATOM 1421 O O . ALA A 1 179 ? 25.617 -8.025 3.010 1.00 15.21 177 ALA A O 1
ATOM 1423 N N . ALA A 1 180 ? 24.716 -6.071 3.649 1.00 12.99 178 ALA A N 1
ATOM 1424 C CA . ALA A 1 180 ? 25.336 -5.319 2.576 1.00 15.63 178 ALA A CA 1
ATOM 1425 C C . ALA A 1 180 ? 26.839 -5.128 2.782 1.00 16.70 178 ALA A C 1
ATOM 1426 O O . ALA A 1 180 ? 27.570 -4.905 1.821 1.00 19.20 178 ALA A O 1
ATOM 1428 N N . PHE A 1 181 ? 27.314 -5.190 4.024 1.00 16.28 179 PHE A N 1
ATOM 1429 C CA . PHE A 1 181 ? 28.768 -5.161 4.266 1.00 16.63 179 PHE A CA 1
ATOM 1430 C C . PHE A 1 181 ? 29.368 -6.500 3.844 1.00 18.48 179 PHE A C 1
ATOM 1431 O O . PHE A 1 181 ? 28.805 -7.572 4.134 1.00 21.73 179 PHE A O 1
ATOM 1439 N N . PRO A 1 182 ? 30.541 -6.457 3.195 1.00 21.89 180 PRO A N 1
ATOM 1440 C CA . PRO A 1 182 ? 31.273 -7.699 2.944 1.00 27.34 180 PRO A CA 1
ATOM 1441 C C . PRO A 1 182 ? 31.540 -8.450 4.237 1.00 24.70 180 PRO A C 1
ATOM 1442 O O . PRO A 1 182 ? 31.794 -7.830 5.275 1.00 26.11 180 PRO A O 1
ATOM 1446 N N . GLU A 1 183 ? 31.454 -9.772 4.160 1.00 24.55 181 GLU A N 1
ATOM 1447 C CA . GLU A 1 183 ? 31.539 -10.664 5.322 1.00 30.34 181 GLU A CA 1
ATOM 1448 C C . GLU A 1 183 ? 32.739 -10.347 6.217 1.00 29.44 181 GLU A C 1
ATOM 1449 O O . GLU A 1 183 ? 32.614 -10.339 7.430 1.00 31.51 181 GLU A O 1
ATOM 1455 N N . GLU A 1 184 ? 33.896 -10.090 5.610 1.00 28.71 182 GLU A N 1
ATOM 1456 C CA . GLU A 1 184 ? 35.136 -9.904 6.364 1.00 30.72 182 GLU A CA 1
ATOM 1457 C C . GLU A 1 184 ? 35.136 -8.585 7.143 1.00 28.53 182 GLU A C 1
ATOM 1458 O O . GLU A 1 184 ? 35.928 -8.409 8.053 1.00 32.67 182 GLU A O 1
ATOM 1464 N N . ASP A 1 185 ? 34.259 -7.662 6.759 1.00 32.27 183 ASP A N 1
ATOM 1465 C CA . ASP A 1 185 ? 34.209 -6.328 7.341 1.00 29.84 183 ASP A CA 1
ATOM 1466 C C . ASP A 1 185 ? 33.047 -6.144 8.301 1.00 22.49 183 ASP A C 1
ATOM 1467 O O . ASP A 1 185 ? 33.031 -5.178 9.076 1.00 21.44 183 ASP A O 1
ATOM 1472 N N . ARG A 1 186 ? 32.099 -7.073 8.253 1.00 19.60 184 ARG A N 1
ATOM 1473 C CA . ARG A 1 186 ? 30.792 -6.872 8.858 1.00 19.97 184 ARG A CA 1
ATOM 1474 C C . ARG A 1 186 ? 30.814 -6.771 10.393 1.00 21.31 184 ARG A C 1
ATOM 1475 O O . ARG A 1 186 ? 30.195 -5.866 10.937 1.00 17.47 184 ARG A O 1
ATOM 1483 N N . LYS A 1 187 ? 31.475 -7.717 11.068 1.00 21.01 185 LYS A N 1
ATOM 1484 C CA . LYS A 1 187 ? 31.445 -7.754 12.552 1.00 24.65 185 LYS A CA 1
ATOM 1485 C C . LYS A 1 187 ? 31.950 -6.444 13.102 1.00 19.27 185 LYS A C 1
ATOM 1486 O O . LYS A 1 187 ? 31.320 -5.840 13.960 1.00 22.77 185 LYS A O 1
ATOM 1492 N N . ARG A 1 188 ? 33.097 -6.011 12.599 1.00 20.02 186 ARG A N 1
ATOM 1493 C CA . ARG A 1 188 ? 33.727 -4.780 13.075 1.00 22.64 186 ARG A CA 1
ATOM 1494 C C . ARG A 1 188 ? 32.927 -3.524 12.728 1.00 20.19 186 ARG A C 1
ATOM 1495 O O . ARG A 1 188 ? 32.845 -2.601 13.531 1.00 21.29 186 ARG A O 1
ATOM 1503 N N . ALA A 1 189 ? 32.325 -3.498 11.541 1.00 17.88 187 ALA A N 1
ATOM 1504 C CA . ALA A 1 189 ? 31.488 -2.387 11.113 1.00 17.60 187 ALA A CA 1
ATOM 1505 C C . ALA A 1 189 ? 30.209 -2.228 11.948 1.00 14.57 187 ALA A C 1
ATOM 1506 O O . ALA A 1 189 ? 29.819 -1.134 12.239 1.00 18.06 187 ALA A O 1
ATOM 1508 N N . MET A 1 190 ? 29.607 -3.355 12.302 1.00 14.34 188 MET A N 1
ATOM 1509 C CA . MET A 1 190 ? 28.297 -3.409 12.959 1.00 17.40 188 MET A CA 1
ATOM 1510 C C . MET A 1 190 ? 28.341 -3.300 14.504 1.00 15.99 188 MET A C 1
ATOM 1511 O O . MET A 1 190 ? 27.294 -3.237 15.132 1.00 14.31 188 MET A O 1
ATOM 1516 N N . LYS A 1 191 ? 29.533 -3.327 15.085 1.00 15.54 189 LYS A N 1
ATOM 1517 C CA . LYS A 1 191 ? 29.684 -3.493 16.533 1.00 16.30 189 LYS A CA 1
ATOM 1518 C C . LYS A 1 191 ? 29.012 -2.379 17.323 1.00 15.52 189 LYS A C 1
ATOM 1519 O O . LYS A 1 191 ? 28.293 -2.671 18.283 1.00 17.00 189 LYS A O 1
ATOM 1525 N N . TRP A 1 192 ? 29.213 -1.111 16.914 1.00 14.30 190 TRP A N 1
ATOM 1526 C CA . TRP A 1 192 ? 28.585 -0.010 17.618 1.00 13.81 190 TRP A CA 1
ATOM 1527 C C . TRP A 1 192 ? 27.073 -0.203 17.616 1.00 14.14 190 TRP A C 1
ATOM 1528 O O . TRP A 1 192 ? 26.400 -0.103 18.673 1.00 13.95 190 TRP A O 1
ATOM 1539 N N . LEU A 1 193 ? 26.501 -0.452 16.432 1.00 14.15 191 LEU A N 1
ATOM 1540 C CA . LEU A 1 193 ? 25.069 -0.637 16.344 1.00 14.69 191 LEU A CA 1
ATOM 1541 C C . LEU A 1 193 ? 24.587 -1.789 17.221 1.00 16.99 191 LEU A C 1
ATOM 1542 O O . LEU A 1 193 ? 23.570 -1.679 17.941 1.00 18.14 191 LEU A O 1
ATOM 1547 N N . LYS A 1 194 ? 25.291 -2.881 17.163 1.00 16.70 192 LYS A N 1
ATOM 1548 C CA . LYS A 1 194 ? 24.862 -4.045 17.889 1.00 20.09 192 LYS A CA 1
ATOM 1549 C C . LYS A 1 194 ? 24.884 -3.799 19.395 1.00 19.46 192 LYS A C 1
ATOM 1550 O O . LYS A 1 194 ? 24.084 -4.290 20.079 1.00 19.67 192 LYS A O 1
ATOM 1556 N N . MET A 1 195 ? 25.853 -3.035 19.846 1.00 24.17 193 MET A N 1
ATOM 1557 C CA . MET A 1 195 ? 25.984 -2.789 21.282 1.00 21.06 193 MET A CA 1
ATOM 1558 C C . MET A 1 195 ? 24.850 -1.934 21.798 1.00 23.75 193 MET A C 1
ATOM 1559 O O . MET A 1 195 ? 24.536 -1.995 22.925 1.00 24.98 193 MET A O 1
ATOM 1564 N N . HIS A 1 196 ? 24.256 -1.132 20.933 1.00 19.36 194 HIS A N 1
ATOM 1565 C CA . HIS A 1 196 ? 23.179 -0.265 21.323 1.00 20.61 194 HIS A CA 1
ATOM 1566 C C . HIS A 1 196 ? 21.787 -0.776 21.009 1.00 19.97 194 HIS A C 1
ATOM 1567 O O . HIS A 1 196 ? 20.859 -0.406 21.624 1.00 20.18 194 HIS A O 1
ATOM 1574 N N . ALA A 1 197 ? 21.705 -1.672 20.047 1.00 18.84 195 ALA A N 1
ATOM 1575 C CA . ALA A 1 197 ? 20.472 -2.337 19.709 1.00 24.05 195 ALA A CA 1
ATOM 1576 C C . ALA A 1 197 ? 20.396 -3.654 20.510 1.00 31.77 195 ALA A C 1
ATOM 1577 O O . ALA A 1 197 ? 21.097 -4.579 20.229 1.00 38.25 195 ALA A O 1
ATOM 1579 N N . GLN A 1 198 ? 19.644 -3.704 21.565 1.00 46.56 196 GLN A N 1
ATOM 1580 C CA . GLN A 1 198 ? 19.575 -4.899 22.439 1.00 53.69 196 GLN A CA 1
ATOM 1581 C C . GLN A 1 198 ? 18.233 -4.667 23.048 1.00 62.15 196 GLN A C 1
ATOM 1582 O O . GLN A 1 198 ? 18.034 -3.647 23.672 1.00 55.44 196 GLN A O 1
ATOM 1588 N N . TYR A 1 199 ? 17.329 -5.610 22.835 1.00 72.66 197 TYR A N 1
ATOM 1589 C CA . TYR A 1 199 ? 15.922 -5.451 23.144 1.00 67.62 197 TYR A CA 1
ATOM 1590 C C . TYR A 1 199 ? 15.655 -5.046 24.581 1.00 94.18 197 TYR A C 1
ATOM 1591 O O . TYR A 1 199 ? 14.786 -4.216 24.838 1.00 99.35 197 TYR A O 1
ATOM 1600 N N . ASP A 1 200 ? 16.392 -5.641 25.508 1.00 75.52 198 ASP A N 1
ATOM 1601 C CA . ASP A 1 200 ? 16.135 -5.335 26.893 1.00 78.04 198 ASP A CA 1
ATOM 1602 C C . ASP A 1 200 ? 17.188 -4.418 27.476 1.00 73.94 198 ASP A C 1
ATOM 1603 O O . ASP A 1 200 ? 17.936 -4.786 28.381 1.00 72.07 198 ASP A O 1
ATOM 1608 N N . ASP A 1 201 ? 17.206 -3.198 26.960 1.00 51.74 199 ASP A N 1
ATOM 1609 C CA . ASP A 1 201 ? 18.086 -2.216 27.506 1.00 47.40 199 ASP A CA 1
ATOM 1610 C C . ASP A 1 201 ? 17.513 -1.492 28.707 1.00 42.36 199 ASP A C 1
ATOM 1611 O O . ASP A 1 201 ? 16.707 -0.600 28.616 1.00 39.95 199 ASP A O 1
ATOM 1616 N N . ALA A 1 202 ? 18.021 -1.902 29.838 1.00 33.13 200 ALA A N 1
ATOM 1617 C CA . ALA A 1 202 ? 17.642 -1.375 31.083 1.00 26.03 200 ALA A CA 1
ATOM 1618 C C . ALA A 1 202 ? 18.294 0.040 31.130 1.00 23.84 200 ALA A C 1
ATOM 1619 O O . ALA A 1 202 ? 17.841 0.775 31.945 1.00 27.27 200 ALA A O 1
ATOM 1621 N N A HIS A 1 203 ? 19.318 0.543 30.481 0.50 23.51 201 HIS A N 1
ATOM 1622 N N B HIS A 1 203 ? 19.330 0.615 30.448 0.50 23.89 201 HIS A N 1
ATOM 1623 C CA A HIS A 1 203 ? 20.018 1.815 30.734 0.50 23.06 201 HIS A CA 1
ATOM 1624 C CA B HIS A 1 203 ? 20.000 1.859 30.760 0.50 24.63 201 HIS A CA 1
ATOM 1625 C C A HIS A 1 203 ? 19.076 3.015 30.841 0.50 21.03 201 HIS A C 1
ATOM 1626 C C B HIS A 1 203 ? 19.049 3.053 30.886 0.50 21.35 201 HIS A C 1
ATOM 1627 O O A HIS A 1 203 ? 19.126 3.719 31.841 0.50 20.77 201 HIS A O 1
ATOM 1628 O O B HIS A 1 203 ? 19.131 3.751 31.826 0.50 20.80 201 HIS A O 1
ATOM 1641 N N . PRO A 1 204 ? 18.196 3.317 29.901 1.00 21.17 202 PRO A N 1
ATOM 1642 C CA . PRO A 1 204 ? 17.316 4.471 30.002 1.00 17.17 202 PRO A CA 1
ATOM 1643 C C . PRO A 1 204 ? 16.299 4.329 31.117 1.00 15.92 202 PRO A C 1
ATOM 1644 O O . PRO A 1 204 ? 15.980 5.279 31.697 1.00 17.08 202 PRO A O 1
ATOM 1648 N N . TRP A 1 205 ? 15.821 3.132 31.363 1.00 17.99 203 TRP A N 1
ATOM 1649 C CA . TRP A 1 205 ? 14.907 2.885 32.484 1.00 17.80 203 TRP A CA 1
ATOM 1650 C C . TRP A 1 205 ? 15.619 3.077 33.822 1.00 17.40 203 TRP A C 1
ATOM 1651 O O . TRP A 1 205 ? 15.044 3.648 34.765 1.00 16.13 203 TRP A O 1
ATOM 1662 N N . GLU A 1 206 ? 16.875 2.637 33.900 1.00 18.10 204 GLU A N 1
ATOM 1663 C CA . GLU A 1 206 ? 17.702 2.919 35.093 1.00 16.32 204 GLU A CA 1
ATOM 1664 C C . GLU A 1 206 ? 17.895 4.410 35.293 1.00 15.64 204 GLU A C 1
ATOM 1665 O O . GLU A 1 206 ? 17.783 4.908 36.417 1.00 17.08 204 GLU A O 1
ATOM 1671 N N . ALA A 1 207 ? 18.160 5.139 34.205 1.00 17.50 205 ALA A N 1
ATOM 1672 C CA . ALA A 1 207 ? 18.246 6.580 34.291 1.00 15.36 205 ALA A CA 1
ATOM 1673 C C . ALA A 1 207 ? 16.938 7.190 34.781 1.00 13.80 205 ALA A C 1
ATOM 1674 O O . ALA A 1 207 ? 16.959 8.105 35.605 1.00 14.61 205 ALA A O 1
ATOM 1676 N N . LEU A 1 208 ? 15.814 6.741 34.216 1.00 15.93 206 LEU A N 1
ATOM 1677 C CA . LEU A 1 208 ? 14.506 7.242 34.643 1.00 14.98 206 LEU A CA 1
ATOM 1678 C C . LEU A 1 208 ? 14.265 6.999 36.141 1.00 14.66 206 LEU A C 1
ATOM 1679 O O . LEU A 1 208 ? 13.838 7.881 36.861 1.00 14.51 206 LEU A O 1
ATOM 1684 N N . GLU A 1 209 ? 14.588 5.804 36.595 1.00 14.08 207 GLU A N 1
ATOM 1685 C CA . GLU A 1 209 ? 14.456 5.465 38.013 1.00 16.79 207 GLU A CA 1
ATOM 1686 C C . GLU A 1 209 ? 15.253 6.419 38.922 1.00 17.38 207 GLU A C 1
ATOM 1687 O O . GLU A 1 209 ? 14.750 6.911 39.949 1.00 17.44 207 GLU A O 1
ATOM 1693 N N . ILE A 1 210 ? 16.460 6.772 38.492 1.00 16.33 208 ILE A N 1
ATOM 1694 C CA . ILE A 1 210 ? 17.261 7.750 39.208 1.00 18.61 208 ILE A CA 1
ATOM 1695 C C . ILE A 1 210 ? 16.590 9.119 39.212 1.00 16.09 208 ILE A C 1
ATOM 1696 O O . ILE A 1 210 ? 16.508 9.784 40.256 1.00 16.79 208 ILE A O 1
ATOM 1701 N N . ILE A 1 211 ? 16.076 9.538 38.056 1.00 15.83 209 ILE A N 1
ATOM 1702 C CA . ILE A 1 211 ? 15.407 10.822 37.953 1.00 16.65 209 ILE A CA 1
ATOM 1703 C C . ILE A 1 211 ? 14.194 10.856 38.886 1.00 14.37 209 ILE A C 1
ATOM 1704 O O . ILE A 1 211 ? 13.979 11.838 39.593 1.00 16.54 209 ILE A O 1
ATOM 1709 N N . VAL A 1 212 ? 13.418 9.782 38.878 1.00 15.54 210 VAL A N 1
ATOM 1710 C CA . VAL A 1 212 ? 12.201 9.739 39.707 1.00 15.31 210 VAL A CA 1
ATOM 1711 C C . VAL A 1 212 ? 12.601 9.780 41.200 1.00 17.18 210 VAL A C 1
ATOM 1712 O O . VAL A 1 212 ? 11.987 10.490 41.990 1.00 18.47 210 VAL A O 1
ATOM 1716 N N . THR A 1 213 ? 13.652 9.064 41.555 1.00 16.34 211 THR A N 1
ATOM 1717 C CA . THR A 1 213 ? 14.104 9.026 42.945 1.00 17.12 211 THR A CA 1
ATOM 1718 C C . THR A 1 213 ? 14.592 10.392 43.407 1.00 19.12 211 THR A C 1
ATOM 1719 O O . THR A 1 213 ? 14.249 10.831 44.500 1.00 21.98 211 THR A O 1
ATOM 1723 N N . LEU A 1 214 ? 15.342 11.089 42.550 1.00 17.63 212 LEU A N 1
ATOM 1724 C CA . LEU A 1 214 ? 15.732 12.466 42.816 1.00 18.59 212 LEU A CA 1
ATOM 1725 C C . LEU A 1 214 ? 14.547 13.409 42.992 1.00 21.05 212 LEU A C 1
ATOM 1726 O O . LEU A 1 214 ? 14.568 14.271 43.869 1.00 20.87 212 LEU A O 1
ATOM 1731 N N . ALA A 1 215 ? 13.532 13.282 42.129 1.00 17.87 213 ALA A N 1
ATOM 1732 C CA . ALA A 1 215 ? 12.419 14.209 42.104 1.00 18.15 213 ALA A CA 1
ATOM 1733 C C . ALA A 1 215 ? 11.395 13.902 43.192 1.00 19.32 213 ALA A C 1
ATOM 1734 O O . ALA A 1 215 ? 10.757 14.814 43.699 1.00 23.64 213 ALA A O 1
ATOM 1736 N N . GLY A 1 216 ? 11.236 12.618 43.509 1.00 20.09 214 GLY A N 1
ATOM 1737 C CA . GLY A 1 216 ? 10.258 12.136 44.510 1.00 22.62 214 GLY A CA 1
ATOM 1738 C C . GLY A 1 216 ? 8.856 11.938 43.936 1.00 23.53 214 GLY A C 1
ATOM 1739 O O . GLY A 1 216 ? 8.643 11.996 42.711 1.00 19.88 214 GLY A O 1
ATOM 1740 N N . LEU A 1 217 ? 7.897 11.707 44.825 1.00 25.77 215 LEU A N 1
ATOM 1741 C CA . LEU A 1 217 ? 6.515 11.478 44.434 1.00 27.14 215 LEU A CA 1
ATOM 1742 C C . LEU A 1 217 ? 5.770 12.761 44.037 1.00 25.83 215 LEU A C 1
ATOM 1743 O O . LEU A 1 217 ? 4.794 12.701 43.290 1.00 30.66 215 LEU A O 1
ATOM 1748 N N . ASN A 1 218 ? 6.216 13.910 44.520 1.00 25.70 216 ASN A N 1
ATOM 1749 C CA . ASN A 1 218 ? 5.511 15.175 44.275 1.00 26.15 216 ASN A CA 1
ATOM 1750 C C . ASN A 1 218 ? 6.351 16.339 43.896 1.00 26.14 216 ASN A C 1
ATOM 1751 O O . ASN A 1 218 ? 6.308 17.371 44.573 1.00 25.49 216 ASN A O 1
ATOM 1756 N N . PRO A 1 219 ? 7.099 16.222 42.797 1.00 22.23 217 PRO A N 1
ATOM 1757 C CA . PRO A 1 219 ? 7.910 17.337 42.391 1.00 19.85 217 PRO A CA 1
ATOM 1758 C C . PRO A 1 219 ? 7.054 18.523 42.007 1.00 19.38 217 PRO A C 1
ATOM 1759 O O . PRO A 1 219 ? 5.911 18.338 41.556 1.00 22.76 217 PRO A O 1
ATOM 1763 N N . THR A 1 220 ? 7.617 19.720 42.138 1.00 22.07 218 THR A N 1
ATOM 1764 C CA . THR A 1 220 ? 6.952 20.911 41.654 1.00 24.73 218 THR A CA 1
ATOM 1765 C C . THR A 1 220 ? 6.623 20.804 40.163 1.00 26.36 218 THR A C 1
ATOM 1766 O O . THR A 1 220 ? 7.282 20.088 39.398 1.00 18.54 218 THR A O 1
ATOM 1770 N N . LYS A 1 221 ? 5.610 21.555 39.759 1.00 21.58 219 LYS A N 1
ATOM 1771 C CA . LYS A 1 221 ? 5.306 21.696 38.333 1.00 24.57 219 LYS A CA 1
ATOM 1772 C C . LYS A 1 221 ? 6.503 22.303 37.574 1.00 22.50 219 LYS A C 1
ATOM 1773 O O . LYS A 1 221 ? 6.778 21.929 36.421 1.00 21.18 219 LYS A O 1
ATOM 1779 N N . ALA A 1 222 ? 7.209 23.231 38.213 1.00 20.19 220 ALA A N 1
ATOM 1780 C CA . ALA A 1 222 ? 8.388 23.863 37.616 1.00 22.91 220 ALA A CA 1
ATOM 1781 C C . ALA A 1 222 ? 9.504 22.869 37.312 1.00 22.09 220 ALA A C 1
ATOM 1782 O O . ALA A 1 222 ? 10.105 22.923 36.234 1.00 20.18 220 ALA A O 1
ATOM 1784 N N . LEU A 1 223 ? 9.781 21.957 38.242 1.00 18.61 221 LEU A N 1
ATOM 1785 C CA . LEU A 1 223 ? 10.787 20.938 38.028 1.00 18.24 221 LEU A CA 1
ATOM 1786 C C . LEU A 1 223 ? 10.331 19.997 36.921 1.00 17.35 221 LEU A C 1
ATOM 1787 O O . LEU A 1 223 ? 11.123 19.606 36.060 1.00 17.21 221 LEU A O 1
ATOM 1792 N N . GLN A 1 224 ? 9.069 19.612 36.948 1.00 16.02 222 GLN A N 1
ATOM 1793 C CA . GLN A 1 224 ? 8.541 18.743 35.900 1.00 17.66 222 GLN A CA 1
ATOM 1794 C C . GLN A 1 224 ? 8.696 19.389 34.521 1.00 15.19 222 GLN A C 1
ATOM 1795 O O . GLN A 1 224 ? 9.037 18.690 33.552 1.00 16.62 222 GLN A O 1
ATOM 1801 N N . ALA A 1 225 ? 8.428 20.689 34.422 1.00 16.60 223 ALA A N 1
ATOM 1802 C CA . ALA A 1 225 ? 8.567 21.412 33.152 1.00 18.71 223 ALA A CA 1
ATOM 1803 C C . ALA A 1 225 ? 10.021 21.478 32.724 1.00 18.73 223 ALA A C 1
ATOM 1804 O O . ALA A 1 225 ? 10.340 21.367 31.545 1.00 17.34 223 ALA A O 1
ATOM 1806 N N . GLU A 1 226 ? 10.916 21.645 33.682 1.00 18.30 224 GLU A N 1
ATOM 1807 C CA . GLU A 1 226 ? 12.351 21.648 33.370 1.00 17.13 224 GLU A CA 1
ATOM 1808 C C . GLU A 1 226 ? 12.784 20.306 32.764 1.00 14.84 224 GLU A C 1
ATOM 1809 O O . GLU A 1 226 ? 13.541 20.279 31.784 1.00 15.46 224 GLU A O 1
ATOM 1815 N N . LEU A 1 227 ? 12.334 19.203 33.363 1.00 13.24 225 LEU A N 1
ATOM 1816 C CA . LEU A 1 227 ? 12.620 17.870 32.838 1.00 12.31 225 LEU A CA 1
ATOM 1817 C C . LEU A 1 227 ? 12.038 17.684 31.429 1.00 13.88 225 LEU A C 1
ATOM 1818 O O . LEU A 1 227 ? 12.729 17.220 30.508 1.00 12.90 225 LEU A O 1
ATOM 1823 N N . ARG A 1 228 ? 10.781 18.058 31.269 1.00 13.96 226 ARG A N 1
ATOM 1824 C CA . ARG A 1 228 ? 10.092 17.899 29.989 1.00 16.22 226 ARG A CA 1
ATOM 1825 C C . ARG A 1 228 ? 10.821 18.687 28.894 1.00 15.30 226 ARG A C 1
ATOM 1826 O O . ARG A 1 228 ? 11.107 18.143 27.819 1.00 14.91 226 ARG A O 1
ATOM 1834 N N . GLN A 1 229 ? 11.163 19.934 29.185 1.00 14.04 227 GLN A N 1
ATOM 1835 C CA . GLN A 1 229 ? 11.809 20.777 28.207 1.00 16.85 227 GLN A CA 1
ATOM 1836 C C . GLN A 1 229 ? 13.224 20.269 27.859 1.00 15.97 227 GLN A C 1
ATOM 1837 O O . GLN A 1 229 ? 13.626 20.354 26.711 1.00 13.50 227 GLN A O 1
ATOM 1843 N N . ALA A 1 230 ? 13.953 19.728 28.834 1.00 14.82 228 ALA A N 1
ATOM 1844 C CA . ALA A 1 230 ? 15.291 19.198 28.595 1.00 13.58 228 ALA A CA 1
ATOM 1845 C C . ALA A 1 230 ? 15.228 17.933 27.744 1.00 12.42 228 ALA A C 1
ATOM 1846 O O . ALA A 1 230 ? 16.021 17.779 26.804 1.00 12.33 228 ALA A O 1
ATOM 1848 N N . ILE A 1 231 ? 14.291 17.045 28.060 1.00 12.01 229 ILE A N 1
ATOM 1849 C CA . ILE A 1 231 ? 14.131 15.785 27.315 1.00 12.47 229 ILE A CA 1
ATOM 1850 C C . ILE A 1 231 ? 13.705 16.085 25.864 1.00 12.43 229 ILE A C 1
ATOM 1851 O O . ILE A 1 231 ? 14.293 15.561 24.924 1.00 11.81 229 ILE A O 1
ATOM 1856 N N . CYS A 1 232 ? 12.723 16.953 25.713 1.00 14.78 230 CYS A N 1
ATOM 1857 C CA . CYS A 1 232 ? 12.244 17.318 24.372 1.00 16.44 230 CYS A CA 1
ATOM 1858 C C . CYS A 1 232 ? 13.307 18.074 23.581 1.00 13.72 230 CYS A C 1
ATOM 1859 O O . CYS A 1 232 ? 13.381 17.908 22.380 1.00 15.25 230 CYS A O 1
ATOM 1862 N N . LYS A 1 233 ? 14.128 18.888 24.250 1.00 14.20 231 LYS A N 1
ATOM 1863 C CA . LYS A 1 233 ? 15.239 19.550 23.577 1.00 13.22 231 LYS A CA 1
ATOM 1864 C C . LYS A 1 233 ? 16.237 18.552 22.993 1.00 14.32 231 LYS A C 1
ATOM 1865 O O . LYS A 1 233 ? 16.665 18.712 21.837 1.00 12.74 231 LYS A O 1
ATOM 1871 N N . SER A 1 234 ? 16.607 17.524 23.764 1.00 13.97 232 SER A N 1
ATOM 1872 C CA . SER A 1 234 ? 17.468 16.477 23.242 1.00 13.91 232 SER A CA 1
ATOM 1873 C C . SER A 1 234 ? 16.851 15.802 22.007 1.00 12.18 232 SER A C 1
ATOM 1874 O O . SER A 1 234 ? 17.502 15.705 20.952 1.00 12.35 232 SER A O 1
ATOM 1877 N N . TYR A 1 235 ? 15.608 15.395 22.106 1.00 10.52 233 TYR A N 1
ATOM 1878 C CA . TYR A 1 235 ? 14.920 14.800 20.944 1.00 13.71 233 TYR A CA 1
ATOM 1879 C C . TYR A 1 235 ? 14.858 15.780 19.755 1.00 13.39 233 TYR A C 1
ATOM 1880 O O . TYR A 1 235 ? 15.176 15.401 18.619 1.00 14.63 233 TYR A O 1
ATOM 1889 N N . ASP A 1 236 ? 14.557 17.039 20.033 1.00 10.59 234 ASP A N 1
ATOM 1890 C CA . ASP A 1 236 ? 14.382 18.043 19.002 1.00 12.45 234 ASP A CA 1
ATOM 1891 C C . ASP A 1 236 ? 15.661 18.380 18.305 1.00 11.83 234 ASP A C 1
ATOM 1892 O O . ASP A 1 236 ? 15.649 18.626 17.095 1.00 16.67 234 ASP A O 1
ATOM 1897 N N . TYR A 1 237 ? 16.787 18.320 19.016 1.00 10.85 235 TYR A N 1
ATOM 1898 C CA . TYR A 1 237 ? 18.087 18.438 18.357 1.00 10.95 235 TYR A CA 1
ATOM 1899 C C . TYR A 1 237 ? 18.510 17.215 17.552 1.00 10.16 235 TYR A C 1
ATOM 1900 O O . TYR A 1 237 ? 19.175 17.379 16.505 1.00 13.71 235 TYR A O 1
ATOM 1909 N N . MET A 1 238 ? 18.139 16.019 17.998 1.00 10.51 236 MET A N 1
ATOM 1910 C CA . MET A 1 238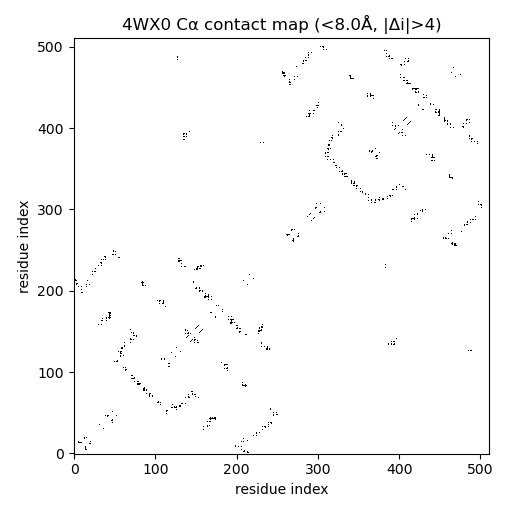 ? 18.267 14.842 17.161 1.00 10.65 236 MET A CA 1
ATOM 1911 C C . MET A 1 238 ? 17.414 15.012 15.896 1.00 11.78 236 MET A C 1
ATOM 1912 O O . MET A 1 238 ? 17.870 14.700 14.798 1.00 13.59 236 MET A O 1
ATOM 1917 N N . TYR A 1 239 ? 16.200 15.482 16.046 1.00 11.79 237 TYR A N 1
ATOM 1918 C CA . TYR A 1 239 ? 15.312 15.713 14.890 1.00 12.27 237 TYR A CA 1
ATOM 1919 C C . TYR A 1 239 ? 15.866 16.750 13.915 1.00 12.99 237 TYR A C 1
ATOM 1920 O O . TYR A 1 239 ? 15.858 16.536 12.699 1.00 14.24 237 TYR A O 1
ATOM 1929 N N . LEU A 1 240 ? 16.393 17.846 14.443 1.00 14.10 238 LEU A N 1
ATOM 1930 C CA . LEU A 1 240 ? 17.009 18.864 13.612 1.00 15.99 238 LEU A CA 1
ATOM 1931 C C . LEU A 1 240 ? 18.170 18.268 12.767 1.00 15.79 238 LEU A C 1
ATOM 1932 O O . LEU A 1 240 ? 18.303 18.587 11.584 1.00 14.50 238 LEU A O 1
ATOM 1937 N N . PHE A 1 241 ? 19.016 17.447 13.410 1.00 14.40 239 PHE A N 1
ATOM 1938 C CA . PHE A 1 241 ? 20.149 16.758 12.786 1.00 13.87 239 PHE A CA 1
ATOM 1939 C C . PHE A 1 241 ? 19.617 15.893 11.626 1.00 14.64 239 PHE A C 1
ATOM 1940 O O . PHE A 1 241 ? 20.133 15.958 10.484 1.00 13.85 239 PHE A O 1
ATOM 1948 N N . LEU A 1 242 ? 18.576 15.120 11.916 1.00 14.28 240 LEU A N 1
ATOM 1949 C CA . LEU A 1 242 ? 18.022 14.128 10.968 1.00 13.74 240 LEU A CA 1
ATOM 1950 C C . LEU A 1 242 ? 17.328 14.806 9.785 1.00 13.63 240 LEU A C 1
ATOM 1951 O O . LEU A 1 242 ? 17.499 14.378 8.632 1.00 13.85 240 LEU A O 1
ATOM 1956 N N . GLU A 1 243 ? 16.597 15.880 10.069 1.00 12.89 241 GLU A N 1
ATOM 1957 C CA . GLU A 1 243 ? 15.961 16.668 9.023 1.00 13.78 241 GLU A CA 1
ATOM 1958 C C . GLU A 1 243 ? 16.981 17.273 8.062 1.00 15.68 241 GLU A C 1
ATOM 1959 O O . GLU A 1 243 ? 16.779 17.2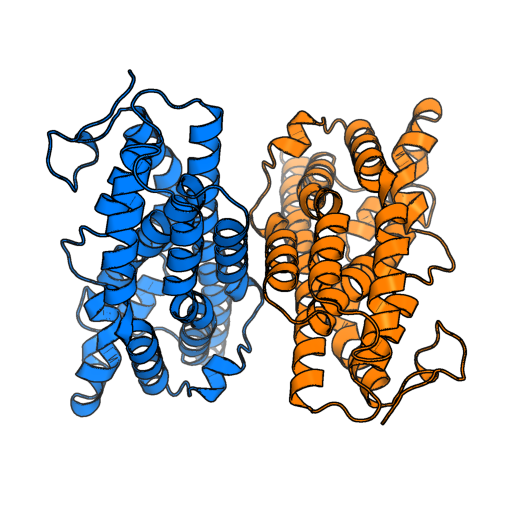32 6.836 1.00 17.11 241 GLU A O 1
ATOM 1965 N N . ARG A 1 244 ? 18.085 17.778 8.593 1.00 14.85 242 ARG A N 1
ATOM 1966 C CA . ARG A 1 244 ? 19.144 18.349 7.740 1.00 16.71 242 ARG A CA 1
ATOM 1967 C C . ARG A 1 244 ? 19.814 17.266 6.888 1.00 15.80 242 ARG A C 1
ATOM 1968 O O . ARG A 1 244 ? 20.134 17.507 5.725 1.00 18.41 242 ARG A O 1
ATOM 1976 N N . CYS A 1 245 ? 20.075 16.111 7.482 1.00 14.82 243 CYS A N 1
ATOM 1977 C CA . CYS A 1 245 ? 20.621 14.975 6.727 1.00 14.35 243 CYS A CA 1
ATOM 1978 C C . CYS A 1 245 ? 19.676 14.586 5.583 1.00 15.34 243 CYS A C 1
ATOM 1979 O O . CYS A 1 245 ? 20.152 14.316 4.467 1.00 17.37 243 CYS A O 1
ATOM 1982 N N . MET A 1 246 ? 18.365 14.562 5.840 1.00 13.85 244 MET A N 1
ATOM 1983 C CA . MET A 1 246 ? 17.393 14.158 4.799 1.00 17.35 244 MET A CA 1
ATOM 1984 C C . MET A 1 246 ? 17.252 15.172 3.672 1.00 19.18 244 MET A C 1
ATOM 1985 O O . MET A 1 246 ? 16.938 14.798 2.525 1.00 17.97 244 MET A O 1
ATOM 1990 N N . GLN A 1 247 ? 17.517 16.436 3.972 1.00 17.39 245 GLN A N 1
ATOM 1991 C CA . GLN A 1 247 ? 17.578 17.457 2.933 1.00 21.97 245 GLN A CA 1
ATOM 1992 C C . GLN A 1 247 ? 18.761 17.181 1.988 1.00 21.44 245 GLN A C 1
ATOM 1993 O O . GLN A 1 247 ? 18.615 17.264 0.781 1.00 24.77 245 GLN A O 1
ATOM 1999 N N . GLN A 1 248 ? 19.902 16.813 2.557 1.00 17.29 246 GLN A N 1
ATOM 2000 C CA . GLN A 1 248 ? 21.089 16.445 1.805 1.00 18.03 246 GLN A CA 1
ATOM 2001 C C . GLN A 1 248 ? 20.826 15.137 1.007 1.00 19.43 246 GLN A C 1
ATOM 2002 O O . GLN A 1 248 ? 21.288 15.016 -0.136 1.00 19.28 246 GLN A O 1
ATOM 2008 N N . GLU A 1 249 ? 20.082 14.190 1.597 1.00 19.73 247 GLU A N 1
ATOM 2009 C CA . GLU A 1 249 ? 19.757 12.921 0.947 1.00 17.87 247 GLU A CA 1
ATOM 2010 C C . GLU A 1 249 ? 18.924 13.134 -0.304 1.00 18.50 247 GLU A C 1
ATOM 2011 O O . GLU A 1 249 ? 19.176 12.529 -1.362 1.00 20.33 247 GLU A O 1
ATOM 2017 N N . LYS A 1 250 ? 17.917 13.981 -0.180 1.00 17.26 248 LYS A N 1
ATOM 2018 C CA . LYS A 1 250 ? 17.008 14.207 -1.286 1.00 20.42 248 LYS A CA 1
ATOM 2019 C C . LYS A 1 250 ? 17.747 14.861 -2.455 1.00 21.90 248 LYS A C 1
ATOM 2020 O O . LYS A 1 250 ? 17.540 14.474 -3.606 1.00 25.38 248 LYS A O 1
ATOM 2026 N N . THR A 1 251 ? 18.632 15.807 -2.145 1.00 22.66 249 THR A N 1
ATOM 2027 C CA . THR A 1 251 ? 19.499 16.435 -3.163 1.00 25.83 249 THR A CA 1
ATOM 2028 C C . THR A 1 251 ? 20.452 15.450 -3.839 1.00 25.16 249 THR A C 1
ATOM 2029 O O . THR A 1 251 ? 20.600 15.461 -5.073 1.00 24.92 249 THR A O 1
ATOM 2033 N N . ALA A 1 252 ? 21.126 14.628 -3.034 1.00 18.97 250 ALA A N 1
ATOM 2034 C CA . ALA A 1 252 ? 22.091 13.676 -3.562 1.00 20.39 250 ALA A CA 1
ATOM 2035 C C . ALA A 1 252 ? 21.421 12.662 -4.475 1.00 22.03 250 ALA A C 1
ATOM 2036 O O . ALA A 1 252 ? 21.938 12.361 -5.560 1.00 21.52 250 ALA A O 1
ATOM 2038 N N . VAL A 1 253 ? 20.282 12.135 -4.037 1.00 17.79 251 VAL A N 1
ATOM 2039 C CA . VAL A 1 253 ? 19.606 11.084 -4.785 1.00 18.18 251 VAL A CA 1
ATOM 2040 C C . VAL A 1 253 ? 18.980 11.662 -6.065 1.00 20.00 251 VAL A C 1
ATOM 2041 O O . VAL A 1 253 ? 19.117 11.085 -7.150 1.00 20.50 251 VAL A O 1
ATOM 2045 N N . THR A 1 254 ? 18.355 12.818 -5.930 1.00 19.11 252 THR A N 1
ATOM 2046 C CA . THR A 1 254 ? 17.723 13.503 -7.075 1.00 20.58 252 THR A CA 1
ATOM 2047 C C . THR A 1 254 ? 18.764 13.824 -8.173 1.00 20.68 252 THR A C 1
ATOM 2048 O O . THR A 1 254 ? 18.475 13.637 -9.366 1.00 23.50 252 THR A O 1
ATOM 2052 N N . ARG A 1 255 ? 19.965 14.226 -7.764 1.00 18.61 253 ARG A N 1
ATOM 2053 C CA . ARG A 1 255 ? 21.028 14.561 -8.707 1.00 22.00 253 ARG A CA 1
ATOM 2054 C C . ARG A 1 255 ? 21.357 13.340 -9.546 1.00 23.60 253 ARG A C 1
ATOM 2055 O O . ARG A 1 255 ? 21.539 13.460 -10.764 1.00 24.39 253 ARG A O 1
ATOM 2063 N N . GLU A 1 256 ? 21.431 12.174 -8.911 1.00 21.34 254 GLU A N 1
ATOM 2064 C CA . GLU A 1 256 ? 21.786 10.978 -9.656 1.00 19.20 254 GLU A CA 1
ATOM 2065 C C . GLU A 1 256 ? 20.635 10.454 -10.463 1.00 21.67 254 GLU A C 1
ATOM 2066 O O . GLU A 1 256 ? 20.839 9.808 -11.493 1.00 26.28 254 GLU A O 1
ATOM 2072 N N . ARG A 1 257 ? 19.419 10.693 -9.998 1.00 18.73 255 ARG A N 1
ATOM 2073 C CA . ARG A 1 257 ? 18.257 10.238 -10.725 1.00 21.50 255 ARG A CA 1
ATOM 2074 C C . ARG A 1 257 ? 18.175 11.023 -12.028 1.00 25.89 255 ARG A C 1
ATOM 2075 O O . ARG A 1 257 ? 17.929 10.459 -13.095 1.00 26.31 255 ARG A O 1
ATOM 2083 N N . LEU A 1 258 ? 18.395 12.323 -11.935 1.00 26.57 256 LEU A N 1
ATOM 2084 C CA . LEU A 1 258 ? 18.322 13.198 -13.116 1.00 30.11 256 LEU A CA 1
ATOM 2085 C C . LEU A 1 258 ? 19.531 13.050 -14.056 1.00 30.86 256 LEU A C 1
ATOM 2086 O O . LEU A 1 258 ? 19.422 13.328 -15.244 1.00 44.54 256 LEU A O 1
ATOM 2091 N N . ALA A 1 259 ? 20.665 12.603 -13.533 1.00 28.05 257 ALA A N 1
ATOM 2092 C CA . ALA A 1 259 ? 21.815 12.290 -14.373 1.00 36.11 257 ALA A CA 1
ATOM 2093 C C . ALA A 1 259 ? 21.559 10.975 -15.122 1.00 35.39 257 ALA A C 1
ATOM 2094 O O . ALA A 1 259 ? 22.222 10.709 -16.112 1.00 70.73 257 ALA A O 1
ATOM 2096 N N . ASP B 1 5 ? 56.496 35.360 16.635 1.00 107.08 3 ASP B N 1
ATOM 2097 C CA . ASP B 1 5 ? 56.842 36.322 17.730 1.00 103.92 3 ASP B CA 1
ATOM 2098 C C . ASP B 1 5 ? 55.655 37.224 18.095 1.00 104.44 3 ASP B C 1
ATOM 2099 O O . ASP B 1 5 ? 54.508 36.922 17.727 1.00 90.92 3 ASP B O 1
ATOM 2104 N N . THR B 1 6 ? 55.949 38.318 18.809 1.00 82.67 4 THR B N 1
ATOM 2105 C CA . THR B 1 6 ? 54.937 39.199 19.418 1.00 66.04 4 THR B CA 1
ATOM 2106 C C . THR B 1 6 ? 54.319 40.174 18.392 1.00 43.72 4 THR B C 1
ATOM 2107 O O . THR B 1 6 ? 55.009 40.781 17.681 1.00 54.77 4 THR B O 1
ATOM 2111 N N . PHE B 1 7 ? 52.989 40.253 18.353 1.00 49.32 5 PHE B N 1
ATOM 2112 C CA . PHE B 1 7 ? 52.260 41.189 17.503 1.00 50.21 5 PHE B CA 1
ATOM 2113 C C . PHE B 1 7 ? 52.035 42.455 18.292 1.00 54.03 5 PHE B C 1
ATOM 2114 O O . PHE B 1 7 ? 51.603 42.406 19.447 1.00 55.22 5 PHE B O 1
ATOM 2122 N N . SER B 1 8 ? 52.260 43.580 17.634 1.00 53.22 6 SER B N 1
ATOM 2123 C CA . SER B 1 8 ? 51.980 44.878 18.188 1.00 52.79 6 SER B CA 1
ATOM 2124 C C . SER B 1 8 ? 51.382 45.700 17.066 1.00 57.33 6 SER B C 1
ATOM 2125 O O . SER B 1 8 ? 51.982 45.828 15.997 1.00 70.25 6 SER B O 1
ATOM 2128 N N . ARG B 1 9 ? 50.191 46.234 17.300 1.00 59.75 7 ARG B N 1
ATOM 2129 C CA . ARG B 1 9 ? 49.500 47.024 16.298 1.00 54.54 7 ARG B CA 1
ATOM 2130 C C . ARG B 1 9 ? 50.179 48.383 16.089 1.00 67.29 7 ARG B C 1
ATOM 2131 O O . ARG B 1 9 ? 50.548 49.064 17.058 1.00 86.84 7 ARG B O 1
ATOM 2139 N N . THR B 1 10 ? 50.332 48.746 14.815 1.00 71.60 8 THR B N 1
ATOM 2140 C CA . THR B 1 10 ? 50.868 50.041 14.374 1.00 73.82 8 THR B CA 1
ATOM 2141 C C . THR B 1 10 ? 49.767 50.952 13.815 1.00 76.92 8 THR B C 1
ATOM 2142 O O . THR B 1 10 ? 49.712 52.145 14.147 1.00 84.08 8 THR B O 1
ATOM 2146 N N . GLY B 1 11 ? 48.904 50.383 12.969 1.00 69.19 9 GLY B N 1
ATOM 2147 C CA . GLY B 1 11 ? 47.838 51.137 12.308 1.00 57.04 9 GLY B CA 1
ATOM 2148 C C . GLY B 1 11 ? 46.592 51.310 13.162 1.00 54.46 9 GLY B C 1
ATOM 2149 O O . GLY B 1 11 ? 46.521 50.802 14.278 1.00 58.14 9 GLY B O 1
ATOM 2150 N N . PRO B 1 12 ? 45.588 52.024 12.639 1.00 50.77 10 PRO B N 1
ATOM 2151 C CA . PRO B 1 12 ? 44.352 52.251 13.383 1.00 55.03 10 PRO B CA 1
ATOM 2152 C C . PRO B 1 12 ? 43.657 50.950 13.832 1.00 58.54 10 PRO B C 1
ATOM 2153 O O . PRO B 1 12 ? 43.688 49.934 13.133 1.00 54.64 10 PRO B O 1
ATOM 2157 N N . LEU B 1 13 ? 43.043 51.001 15.008 1.00 49.03 11 LEU B N 1
ATOM 2158 C CA . LEU B 1 13 ? 42.370 49.846 15.619 1.00 50.65 11 LEU B CA 1
ATOM 2159 C C . LEU B 1 13 ? 41.355 49.179 14.695 1.00 53.41 11 LEU B C 1
ATOM 2160 O O . LEU B 1 13 ? 41.271 47.942 14.608 1.00 50.30 11 LEU B O 1
ATOM 2165 N N . MET B 1 14 ? 40.574 50.021 14.024 1.00 52.00 12 MET B N 1
ATOM 2166 C CA . MET B 1 14 ? 39.375 49.577 13.329 1.00 52.85 12 MET B CA 1
ATOM 2167 C C . MET B 1 14 ? 39.573 49.424 11.808 1.00 50.46 12 MET B C 1
ATOM 2168 O O . MET B 1 14 ? 38.660 49.674 11.040 1.00 56.38 12 MET B O 1
ATOM 2173 N N . GLU B 1 15 ? 40.760 48.976 11.398 1.00 49.44 13 GLU B N 1
ATOM 2174 C CA . GLU B 1 15 ? 41.073 48.691 9.994 1.00 49.46 13 GLU B CA 1
ATOM 2175 C C . GLU B 1 15 ? 41.752 47.340 9.876 1.00 52.02 13 GLU B C 1
ATOM 2176 O O . GLU B 1 15 ? 42.747 47.080 10.557 1.00 52.03 13 GLU B O 1
ATOM 2182 N N . ALA B 1 16 ? 41.233 46.487 8.997 1.00 51.16 14 ALA B N 1
ATOM 2183 C CA . ALA B 1 16 ? 41.820 45.162 8.778 1.00 51.63 14 ALA B CA 1
ATOM 2184 C C . ALA B 1 16 ? 43.314 45.215 8.428 1.00 52.40 14 ALA B C 1
ATOM 2185 O O . ALA B 1 16 ? 44.073 44.326 8.796 1.00 48.95 14 ALA B O 1
ATOM 2187 N N . ALA B 1 17 ? 43.736 46.268 7.736 1.00 57.31 15 ALA B N 1
ATOM 2188 C CA . ALA B 1 17 ? 45.135 46.388 7.286 1.00 52.95 15 ALA B CA 1
ATOM 2189 C C . ALA B 1 17 ? 46.132 46.535 8.438 1.00 52.57 15 ALA B C 1
ATOM 2190 O O . ALA B 1 17 ? 47.343 46.370 8.254 1.00 59.34 15 ALA B O 1
ATOM 2192 N N . SER B 1 18 ? 45.623 46.848 9.626 1.00 53.48 16 SER B N 1
ATOM 2193 C CA . SER B 1 18 ? 46.469 46.979 10.808 1.00 52.62 16 SER B CA 1
ATOM 2194 C C . SER B 1 18 ? 46.884 45.624 11.388 1.00 51.56 16 SER B C 1
ATOM 2195 O O . SER B 1 18 ? 47.678 45.568 12.335 1.00 50.43 16 SER B O 1
ATOM 2198 N N . TYR B 1 19 ? 46.342 44.538 10.835 1.00 46.97 17 TYR B N 1
ATOM 2199 C CA . TYR B 1 19 ? 46.551 43.198 11.389 1.00 42.60 17 TYR B CA 1
ATOM 2200 C C . TYR B 1 19 ? 47.293 42.335 10.389 1.00 42.01 17 TYR B C 1
ATOM 2201 O O . TYR B 1 19 ? 47.373 42.682 9.213 1.00 53.45 17 TYR B O 1
ATOM 2210 N N . PRO B 1 20 ? 47.880 41.227 10.852 1.00 38.46 18 PRO B N 1
ATOM 2211 C CA . PRO B 1 20 ? 48.648 40.394 9.947 1.00 38.32 18 PRO B CA 1
ATOM 2212 C C . PRO B 1 20 ? 47.840 39.840 8.774 1.00 51.35 18 PRO B C 1
ATOM 2213 O O . PRO B 1 20 ? 46.603 39.839 8.813 1.00 50.93 18 PRO B O 1
ATOM 2217 N N . ALA B 1 21 ? 48.556 39.366 7.752 1.00 51.78 19 ALA B N 1
ATOM 2218 C CA . ALA B 1 21 ? 47.925 38.755 6.574 1.00 51.19 19 ALA B CA 1
ATOM 2219 C C . ALA B 1 21 ? 46.957 37.630 6.948 1.00 55.07 19 ALA B C 1
ATOM 2220 O O . ALA B 1 21 ? 45.858 37.543 6.384 1.00 54.57 19 ALA B O 1
ATOM 2222 N N . TRP B 1 22 ? 47.357 36.778 7.895 1.00 42.69 20 TRP B N 1
ATOM 2223 C CA . TRP B 1 22 ? 46.525 35.643 8.284 1.00 37.90 20 TRP B CA 1
ATOM 2224 C C . TRP B 1 22 ? 45.178 36.089 8.856 1.00 40.28 20 TRP B C 1
ATOM 2225 O O . TRP B 1 22 ? 44.156 35.420 8.654 1.00 41.34 20 TRP B O 1
ATOM 2236 N N . THR B 1 23 ? 45.185 37.231 9.540 1.00 44.19 21 THR B N 1
ATOM 2237 C CA . THR B 1 23 ? 43.998 37.794 10.145 1.00 38.26 21 THR B CA 1
ATOM 2238 C C . THR B 1 23 ? 43.099 38.372 9.054 1.00 36.49 21 THR B C 1
ATOM 2239 O O . THR B 1 23 ? 41.869 38.224 9.087 1.00 38.10 21 THR B O 1
ATOM 2243 N N . GLN B 1 24 ? 43.718 39.050 8.102 1.00 40.52 22 GLN B N 1
ATOM 2244 C CA . GLN B 1 24 ? 42.984 39.607 6.967 1.00 40.42 22 GLN B CA 1
ATOM 2245 C C . GLN B 1 24 ? 42.337 38.499 6.145 1.00 34.43 22 GLN B C 1
ATOM 2246 O O . GLN B 1 24 ? 41.175 38.621 5.734 1.00 43.17 22 GLN B O 1
ATOM 2252 N N . GLN B 1 25 ? 43.061 37.395 5.968 1.00 37.69 23 GLN B N 1
ATOM 2253 C CA . GLN B 1 25 ? 42.482 36.187 5.367 1.00 43.83 23 GLN B CA 1
ATOM 2254 C C . GLN B 1 25 ? 41.299 35.618 6.169 1.00 41.42 23 GLN B C 1
ATOM 2255 O O . GLN B 1 25 ? 40.275 35.233 5.603 1.00 35.32 23 GLN B O 1
ATOM 2261 N N . LEU B 1 26 ? 41.469 35.530 7.482 1.00 41.67 24 LEU B N 1
ATOM 2262 C CA . LEU B 1 26 ? 40.412 35.063 8.373 1.00 31.02 24 LEU B CA 1
ATOM 2263 C C . LEU B 1 26 ? 39.129 35.880 8.197 1.00 30.97 24 LEU B C 1
ATOM 2264 O O . LEU B 1 26 ? 38.040 35.317 8.045 1.00 42.16 24 LEU B O 1
ATOM 2269 N N . ILE B 1 27 ? 39.251 37.205 8.227 1.00 31.65 25 ILE B N 1
ATOM 2270 C CA . ILE B 1 27 ? 38.104 38.083 8.013 1.00 30.10 25 ILE B CA 1
ATOM 2271 C C . ILE B 1 27 ? 37.425 37.768 6.676 1.00 34.93 25 ILE B C 1
ATOM 2272 O O . ILE B 1 27 ? 36.184 37.646 6.591 1.00 36.32 25 ILE B O 1
ATOM 2277 N N . GLN B 1 28 ? 38.239 37.651 5.631 1.00 42.69 26 GLN B N 1
ATOM 2278 C CA . GLN B 1 28 ? 37.726 37.320 4.306 1.00 39.63 26 GLN B CA 1
ATOM 2279 C C . GLN B 1 28 ? 37.015 35.970 4.309 1.00 32.82 26 GLN B C 1
ATOM 2280 O O . GLN B 1 28 ? 35.906 35.843 3.780 1.00 39.37 26 GLN B O 1
ATOM 2286 N N . ASP B 1 29 ? 37.634 34.963 4.924 1.00 36.32 27 ASP B N 1
ATOM 2287 C CA . ASP B 1 29 ? 37.048 33.622 4.976 1.00 32.05 27 ASP B CA 1
ATOM 2288 C C . ASP B 1 29 ? 35.685 33.579 5.711 1.00 32.85 27 ASP B C 1
ATOM 2289 O O . ASP B 1 29 ? 34.861 32.711 5.421 1.00 29.50 27 ASP B O 1
ATOM 2294 N N . CYS B 1 30 ? 35.465 34.504 6.644 1.00 29.44 28 CYS B N 1
ATOM 2295 C CA . CYS B 1 30 ? 34.237 34.542 7.444 1.00 27.90 28 CYS B CA 1
ATOM 2296 C C . CYS B 1 30 ? 33.174 35.503 6.896 1.00 27.91 28 CYS B C 1
ATOM 2297 O O . CYS B 1 30 ? 32.055 35.608 7.452 1.00 28.51 28 CYS B O 1
ATOM 2300 N N . SER B 1 31 ? 33.512 36.197 5.805 1.00 29.93 29 SER B N 1
ATOM 2301 C CA . SER B 1 31 ? 32.723 37.341 5.363 1.00 26.43 29 SER B CA 1
ATOM 2302 C C . SER B 1 31 ? 31.328 36.950 4.856 1.00 23.62 29 SER B C 1
ATOM 2303 O O . SER B 1 31 ? 30.362 37.653 5.118 1.00 26.83 29 SER B O 1
ATOM 2306 N N . GLU B 1 32 ? 31.208 35.842 4.126 1.00 26.20 30 GLU B N 1
ATOM 2307 C CA . GLU B 1 32 ? 29.876 35.419 3.647 1.00 25.52 30 GLU B CA 1
ATOM 2308 C C . GLU B 1 32 ? 29.014 34.960 4.806 1.00 21.66 30 GLU B C 1
ATOM 2309 O O . GLU B 1 32 ? 27.818 35.263 4.847 1.00 21.79 30 GLU B O 1
ATOM 2315 N N . SER B 1 33 ? 29.607 34.209 5.734 1.00 24.87 31 SER B N 1
ATOM 2316 C CA . SER B 1 33 ? 28.862 33.772 6.940 1.00 24.90 31 SER B CA 1
ATOM 2317 C C . SER B 1 33 ? 28.311 34.981 7.707 1.00 22.74 31 SER B C 1
ATOM 2318 O O . SER B 1 33 ? 27.142 34.993 8.163 1.00 23.19 31 SER B O 1
ATOM 2321 N N . LYS B 1 34 ? 29.145 36.010 7.825 1.00 21.93 32 LYS B N 1
ATOM 2322 C CA . LYS B 1 34 ? 28.722 37.254 8.448 1.00 22.09 32 LYS B CA 1
ATOM 2323 C C . LYS B 1 34 ? 27.635 37.978 7.664 1.00 24.24 32 LYS B C 1
ATOM 2324 O O . LYS B 1 34 ? 26.641 38.468 8.238 1.00 24.00 32 LYS B O 1
ATOM 2330 N N . ARG B 1 35 ? 27.822 38.059 6.351 1.00 26.30 33 ARG B N 1
ATOM 2331 C CA . ARG B 1 35 ? 26.946 38.860 5.518 1.00 25.27 33 ARG B CA 1
ATOM 2332 C C . ARG B 1 35 ? 25.504 38.389 5.615 1.00 21.47 33 ARG B C 1
ATOM 2333 O O . ARG B 1 35 ? 24.572 39.197 5.726 1.00 23.52 33 ARG B O 1
ATOM 2341 N N . ARG B 1 36 ? 25.292 37.068 5.593 1.00 22.68 34 ARG B N 1
ATOM 2342 C CA . ARG B 1 36 ? 23.940 36.581 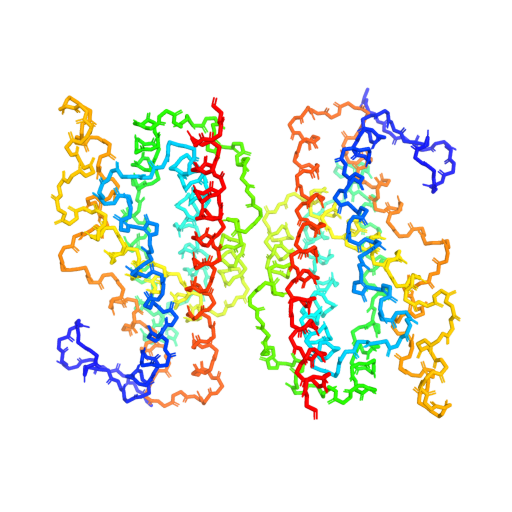5.526 1.00 24.08 34 ARG B CA 1
ATOM 2343 C C . ARG B 1 36 ? 23.152 36.809 6.820 1.00 23.05 34 ARG B C 1
ATOM 2344 O O . ARG B 1 36 ? 21.930 36.768 6.804 1.00 20.58 34 ARG B O 1
ATOM 2352 N N . VAL B 1 37 ? 23.869 37.076 7.917 1.00 22.24 35 VAL B N 1
ATOM 2353 C CA . VAL B 1 37 ? 23.260 37.508 9.177 1.00 21.71 35 VAL B CA 1
ATOM 2354 C C . VAL B 1 37 ? 22.988 39.005 9.161 1.00 22.97 35 VAL B C 1
ATOM 2355 O O . VAL B 1 37 ? 21.847 39.448 9.393 1.00 22.33 35 VAL B O 1
ATOM 2359 N N . VAL B 1 38 ? 24.025 39.797 8.907 1.00 22.28 36 VAL B N 1
ATOM 2360 C CA . VAL B 1 38 ? 23.900 41.269 9.076 1.00 25.50 36 VAL B CA 1
ATOM 2361 C C . VAL B 1 38 ? 23.038 41.947 8.023 1.00 30.78 36 VAL B C 1
ATOM 2362 O O . VAL B 1 38 ? 22.574 43.085 8.246 1.00 29.72 36 VAL B O 1
ATOM 2366 N N . GLU B 1 39 ? 22.820 41.257 6.894 1.00 28.66 37 GLU B N 1
ATOM 2367 C CA . GLU B 1 39 ? 21.906 41.735 5.842 1.00 30.72 37 GLU B CA 1
ATOM 2368 C C . GLU B 1 39 ? 20.584 40.965 5.804 1.00 33.15 37 GLU B C 1
ATOM 2369 O O . GLU B 1 39 ? 19.873 41.023 4.807 1.00 31.66 37 GLU B O 1
ATOM 2375 N N . HIS B 1 40 ? 20.237 40.258 6.877 1.00 29.55 38 HIS B N 1
ATOM 2376 C CA . HIS B 1 40 ? 19.113 39.343 6.817 1.00 25.47 38 HIS B CA 1
ATOM 2377 C C . HIS B 1 40 ? 17.787 40.058 6.610 1.00 25.37 38 HIS B C 1
ATOM 2378 O O . HIS B 1 40 ? 17.556 41.163 7.135 1.00 26.91 38 HIS B O 1
ATOM 2385 N N . GLU B 1 41 ? 16.922 39.418 5.828 1.00 26.71 39 GLU B N 1
ATOM 2386 C CA . GLU B 1 41 ? 15.579 39.922 5.558 1.00 31.61 39 GLU B CA 1
ATOM 2387 C C . GLU B 1 41 ? 14.795 40.251 6.832 1.00 30.57 39 GLU B C 1
ATOM 2388 O O . GLU B 1 41 ? 14.032 41.197 6.868 1.00 31.18 39 GLU B O 1
ATOM 2394 N N . LEU B 1 42 ? 14.988 39.468 7.895 1.00 26.32 40 LEU B N 1
ATOM 2395 C CA . LEU B 1 42 ? 14.264 39.707 9.125 1.00 21.97 40 LEU B CA 1
ATOM 2396 C C . LEU B 1 42 ? 14.565 41.129 9.634 1.00 23.51 40 LEU B C 1
ATOM 2397 O O . LEU B 1 42 ? 13.664 41.810 10.102 1.00 24.31 40 LEU B O 1
ATOM 2402 N N . TYR B 1 43 ? 15.830 41.552 9.548 1.00 23.01 41 TYR B N 1
ATOM 2403 C CA . TYR B 1 43 ? 16.228 42.865 10.050 1.00 22.42 41 TYR B CA 1
ATOM 2404 C C . TYR B 1 43 ? 15.710 43.970 9.142 1.00 26.24 41 TYR B C 1
ATOM 2405 O O . TYR B 1 43 ? 15.338 45.045 9.612 1.00 24.42 41 TYR B O 1
ATOM 2414 N N . GLN B 1 44 ? 15.683 43.718 7.837 1.00 31.70 42 GLN B N 1
ATOM 2415 C CA . GLN B 1 44 ? 15.119 44.710 6.913 1.00 30.10 42 GLN B CA 1
ATOM 2416 C C . GLN B 1 44 ? 13.649 44.922 7.224 1.00 28.57 42 GLN B C 1
ATOM 2417 O O . GLN B 1 44 ? 13.174 46.071 7.233 1.00 34.00 42 GLN B O 1
ATOM 2423 N N . ARG B 1 45 ? 12.936 43.822 7.503 1.00 27.24 43 ARG B N 1
ATOM 2424 C CA . ARG B 1 45 ? 11.527 43.922 7.857 1.00 24.57 43 ARG B CA 1
ATOM 2425 C C . ARG B 1 45 ? 11.298 44.605 9.213 1.00 30.97 43 ARG B C 1
ATOM 2426 O O . ARG B 1 45 ? 10.385 45.450 9.351 1.00 31.93 43 ARG B O 1
ATOM 2434 N N . MET B 1 46 ? 12.158 44.299 10.179 1.00 27.03 44 MET B N 1
ATOM 2435 C CA . MET B 1 46 ? 12.066 44.907 11.496 1.00 26.41 44 MET B CA 1
ATOM 2436 C C . MET B 1 46 ? 12.258 46.429 11.379 1.00 27.40 44 MET B C 1
ATOM 2437 O O . MET B 1 46 ? 11.501 47.213 11.961 1.00 27.47 44 MET B O 1
ATOM 2442 N N . ARG B 1 47 ? 13.292 46.813 10.632 1.00 26.72 45 ARG B N 1
ATOM 2443 C CA . ARG B 1 47 ? 13.648 48.205 10.366 1.00 25.58 45 ARG B CA 1
ATOM 2444 C C . ARG B 1 47 ? 12.439 49.013 9.885 1.00 28.69 45 ARG B C 1
ATOM 2445 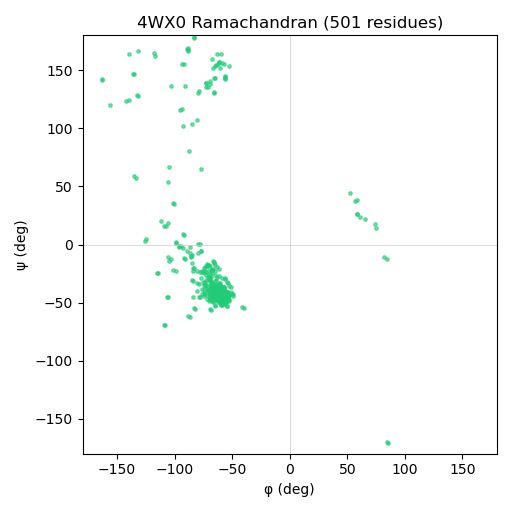O O . ARG B 1 47 ? 12.236 50.173 10.308 1.00 31.44 45 ARG B O 1
ATOM 2453 N N . ASP B 1 48 ? 11.665 48.386 9.002 1.00 31.12 46 ASP B N 1
ATOM 2454 C CA . ASP B 1 48 ? 10.535 49.018 8.332 1.00 32.12 46 ASP B CA 1
ATOM 2455 C C . ASP B 1 48 ? 9.217 48.836 9.061 1.00 31.73 46 ASP B C 1
ATOM 2456 O O . ASP B 1 48 ? 8.170 49.214 8.546 1.00 31.12 46 ASP B O 1
ATOM 2461 N N . ASN B 1 49 ? 9.260 48.292 10.267 1.00 31.67 47 ASN B N 1
ATOM 2462 C CA . ASN B 1 49 ? 8.039 48.039 11.026 1.00 31.53 47 ASN B CA 1
ATOM 2463 C C . ASN B 1 49 ? 7.051 47.149 10.247 1.00 30.85 47 ASN B C 1
ATOM 2464 O O . ASN B 1 49 ? 5.843 47.365 10.307 1.00 31.38 47 ASN B O 1
ATOM 2469 N N . LYS B 1 50 ? 7.595 46.178 9.510 1.00 35.49 48 LYS B N 1
ATOM 2470 C CA . LYS B 1 50 ? 6.825 45.171 8.762 1.00 33.93 48 LYS B CA 1
ATOM 2471 C C . LYS B 1 50 ? 6.766 43.783 9.421 1.00 32.40 48 LYS B C 1
ATOM 2472 O O . LYS B 1 50 ? 5.971 42.954 8.992 1.00 38.05 48 LYS B O 1
ATOM 2478 N N . LEU B 1 51 ? 7.581 43.495 10.432 1.00 30.09 49 LEU B N 1
ATOM 2479 C CA . LEU B 1 51 ? 7.517 42.159 11.069 1.00 27.47 49 LEU B CA 1
ATOM 2480 C C . LEU B 1 51 ? 6.242 41.966 11.833 1.00 27.56 49 LEU B C 1
ATOM 2481 O O . LEU B 1 51 ? 5.811 42.857 12.567 1.00 34.50 49 LEU B O 1
ATOM 2486 N N . SER B 1 52 ? 5.663 40.776 11.713 1.00 30.84 50 SER B N 1
ATOM 2487 C CA . SER B 1 52 ? 4.505 40.445 12.505 1.00 30.37 50 SER B CA 1
ATOM 2488 C C . SER B 1 52 ? 4.836 40.514 14.001 1.00 31.04 50 SER B C 1
ATOM 2489 O O . SER B 1 52 ? 5.985 40.320 14.436 1.00 30.69 50 SER B O 1
ATOM 2492 N N . ALA B 1 53 ? 3.815 40.803 14.791 1.00 33.16 51 ALA B N 1
ATOM 2493 C CA . ALA B 1 53 ? 3.945 40.829 16.237 1.00 35.66 51 ALA B CA 1
ATOM 2494 C C . ALA B 1 53 ? 4.392 39.458 16.764 1.00 35.59 51 ALA B C 1
ATOM 2495 O O . ALA B 1 53 ? 5.175 39.374 17.728 1.00 38.10 51 ALA B O 1
ATOM 2497 N N . LYS B 1 54 ? 3.908 38.386 16.130 1.00 32.50 52 LYS B N 1
ATOM 2498 C CA . LYS B 1 54 ? 4.260 37.014 16.535 1.00 37.58 52 LYS B CA 1
ATOM 2499 C C . LYS B 1 54 ? 5.763 36.746 16.423 1.00 29.49 52 LYS B C 1
ATOM 2500 O O . LYS B 1 54 ? 6.389 36.153 17.311 1.00 31.11 52 LYS B O 1
ATOM 2506 N N . VAL B 1 55 ? 6.330 37.163 15.300 1.00 28.91 53 VAL B N 1
ATOM 2507 C CA . VAL B 1 55 ? 7.742 36.915 15.030 1.00 28.67 53 VAL B CA 1
ATOM 2508 C C . VAL B 1 55 ? 8.636 37.826 15.870 1.00 26.76 53 VAL B C 1
ATOM 2509 O O . VAL B 1 55 ? 9.657 37.416 16.348 1.00 26.20 53 VAL B O 1
ATOM 2513 N N . MET B 1 56 ? 8.236 39.068 16.046 1.00 24.98 54 MET B N 1
ATOM 2514 C CA . MET B 1 56 ? 8.922 39.976 16.948 1.00 25.37 54 MET B CA 1
ATOM 2515 C C . MET B 1 56 ? 8.993 39.408 18.364 1.00 22.44 54 MET B C 1
ATOM 2516 O O . MET B 1 56 ? 10.021 39.506 19.028 1.00 27.36 54 MET B O 1
ATOM 2521 N N . ARG B 1 57 ? 7.890 38.841 18.843 1.00 24.26 55 ARG B N 1
ATOM 2522 C CA . ARG B 1 57 ? 7.855 38.178 20.155 1.00 24.31 55 ARG B CA 1
ATOM 2523 C C . ARG B 1 57 ? 8.831 36.988 20.207 1.00 23.44 55 ARG B C 1
ATOM 2524 O O . ARG B 1 57 ? 9.593 36.848 21.179 1.00 27.33 55 ARG B O 1
ATOM 2532 N N . GLN B 1 58 ? 8.836 36.146 19.163 1.00 25.59 56 GLN B N 1
ATOM 2533 C CA . GLN B 1 58 ? 9.770 35.005 19.114 1.00 27.34 56 GLN B CA 1
ATOM 2534 C C . GLN B 1 58 ? 11.223 35.492 19.133 1.00 23.16 56 GLN B C 1
ATOM 2535 O O . GLN B 1 58 ? 12.070 34.899 19.809 1.00 23.96 56 GLN B O 1
ATOM 2541 N N . TYR B 1 59 ? 11.508 36.562 18.384 1.00 21.97 57 TYR B N 1
ATOM 2542 C CA . TYR B 1 59 ? 12.854 37.120 18.327 1.00 21.54 57 TYR B CA 1
ATOM 2543 C C . TYR B 1 59 ? 13.331 37.558 19.737 1.00 22.26 57 TYR B C 1
ATOM 2544 O O . TYR B 1 59 ? 14.444 37.220 20.176 1.00 20.77 57 TYR B O 1
ATOM 2553 N N . LEU B 1 60 ? 12.474 38.298 20.426 1.00 21.94 58 LEU B N 1
ATOM 2554 C CA . LEU B 1 60 ? 12.814 38.849 21.738 1.00 22.08 58 LEU B CA 1
ATOM 2555 C C . LEU B 1 60 ? 12.996 37.747 22.787 1.00 22.47 58 LEU B C 1
ATOM 2556 O O . LEU B 1 60 ? 13.917 37.766 23.598 1.00 21.09 58 LEU B O 1
ATOM 2561 N N . ILE B 1 61 ? 12.129 36.754 22.741 1.00 23.13 59 ILE B N 1
ATOM 2562 C CA . ILE B 1 61 ? 12.237 35.638 23.672 1.00 21.90 59 ILE B CA 1
ATOM 2563 C C . ILE B 1 61 ? 13.463 34.792 23.352 1.00 23.46 59 ILE B C 1
ATOM 2564 O O . ILE B 1 61 ? 14.254 34.459 24.242 1.00 22.68 59 ILE B O 1
ATOM 2569 N N . GLY B 1 62 ? 13.634 34.470 22.069 1.00 23.62 60 GLY B N 1
ATOM 2570 C CA . GLY B 1 62 ? 14.729 33.631 21.650 1.00 21.31 60 GLY B CA 1
ATOM 2571 C C . GLY B 1 62 ? 16.110 34.226 21.882 1.00 20.81 60 GLY B C 1
ATOM 2572 O O . GLY B 1 62 ? 17.044 33.502 22.207 1.00 18.88 60 GLY B O 1
ATOM 2573 N N . GLY B 1 63 ? 16.236 35.544 21.734 1.00 20.36 61 GLY B N 1
ATOM 2574 C CA . GLY B 1 63 ? 17.505 36.199 21.931 1.00 20.65 61 GLY B CA 1
ATOM 2575 C C . GLY B 1 63 ? 17.933 36.328 23.388 1.00 20.80 61 GLY B C 1
ATOM 2576 O O . GLY B 1 63 ? 19.124 36.470 23.682 1.00 21.10 61 GLY B O 1
ATOM 2577 N N . TRP B 1 64 ? 16.961 36.227 24.294 1.00 19.95 62 TRP B N 1
ATOM 2578 C CA . TRP B 1 64 ? 17.182 36.488 25.715 1.00 18.55 62 TRP B CA 1
ATOM 2579 C C . TRP B 1 64 ? 18.290 35.670 26.400 1.00 18.86 62 TRP B C 1
ATOM 2580 O O . TRP B 1 64 ? 19.097 36.234 27.136 1.00 21.09 62 TRP B O 1
ATOM 2591 N N . PRO B 1 65 ? 18.352 34.358 26.179 1.00 19.93 63 PRO B N 1
ATOM 2592 C CA . PRO B 1 65 ? 19.432 33.599 26.870 1.00 21.19 63 PRO B CA 1
ATOM 2593 C C . PRO B 1 65 ? 20.859 34.107 26.580 1.00 20.87 63 PRO B C 1
ATOM 2594 O O . PRO B 1 65 ? 21.670 34.211 27.490 1.00 20.61 63 PRO B O 1
ATOM 2598 N N . VAL B 1 66 ? 21.155 34.438 25.322 1.00 17.65 64 VAL B N 1
ATOM 2599 C CA . VAL B 1 66 ? 22.465 34.958 24.979 1.00 17.61 64 VAL B CA 1
ATOM 2600 C C . VAL B 1 66 ? 22.678 36.296 25.662 1.00 18.17 64 VAL B C 1
ATOM 2601 O O . VAL B 1 66 ? 23.780 36.583 26.173 1.00 19.75 64 VAL B O 1
ATOM 2605 N N . VAL B 1 67 ? 21.645 37.124 25.655 1.00 17.97 65 VAL B N 1
ATOM 2606 C CA . VAL B 1 67 ? 21.727 38.466 26.270 1.00 21.49 65 VAL B CA 1
ATOM 2607 C C . VAL B 1 67 ? 21.981 38.313 27.766 1.00 21.71 65 VAL B C 1
ATOM 2608 O O . VAL B 1 67 ? 22.872 38.942 28.324 1.00 23.64 65 VAL B O 1
ATOM 2612 N N . GLU B 1 68 ? 21.199 37.451 28.393 1.00 22.26 66 GLU B N 1
ATOM 2613 C CA . GLU B 1 68 ? 21.263 37.260 29.855 1.00 25.12 66 GLU B CA 1
ATOM 2614 C C . GLU B 1 68 ? 22.598 36.640 30.292 1.00 24.06 66 GLU B C 1
ATOM 2615 O O . GLU B 1 68 ? 23.141 36.992 31.338 1.00 24.17 66 GLU B O 1
ATOM 2621 N N . GLN B 1 69 ? 23.133 35.742 29.471 1.00 20.83 67 GLN B N 1
ATOM 2622 C CA . GLN B 1 69 ? 24.344 34.995 29.795 1.00 19.70 67 GLN B CA 1
ATOM 2623 C C . GLN B 1 69 ? 25.632 35.657 29.269 1.00 17.73 67 GLN B C 1
ATOM 2624 O O . GLN B 1 69 ? 26.714 35.155 29.523 1.00 19.04 67 GLN B O 1
ATOM 2630 N N . PHE B 1 70 ? 25.549 36.780 28.545 1.00 18.95 68 PHE B N 1
ATOM 2631 C CA . PHE B 1 70 ? 26.727 37.301 27.829 1.00 18.72 68 PHE B CA 1
ATOM 2632 C C . PHE B 1 70 ? 27.899 37.593 28.750 1.00 19.76 68 PHE B C 1
ATOM 2633 O O . PHE B 1 70 ? 29.021 37.197 28.461 1.00 16.89 68 PHE B O 1
ATOM 2641 N N . ALA B 1 71 ? 27.635 38.281 29.863 1.00 21.08 69 ALA B N 1
ATOM 2642 C CA . ALA B 1 71 ? 28.694 38.583 30.817 1.00 21.61 69 ALA B CA 1
ATOM 2643 C C . ALA B 1 71 ? 29.223 37.331 31.523 1.00 20.11 69 ALA B C 1
ATOM 2644 O O . ALA B 1 71 ? 30.343 37.340 32.013 1.00 21.95 69 ALA B O 1
ATOM 2646 N N . LEU B 1 72 ? 28.423 36.268 31.556 1.00 19.37 70 LEU B N 1
ATOM 2647 C CA . LEU B 1 72 ? 28.851 34.975 32.093 1.00 19.69 70 LEU B CA 1
ATOM 2648 C C . LEU B 1 72 ? 29.790 34.219 31.143 1.00 20.45 70 LEU B C 1
ATOM 2649 O O . LEU B 1 72 ? 30.678 33.510 31.599 1.00 18.71 70 LEU B O 1
ATOM 2654 N N . TYR B 1 73 ? 29.622 34.388 29.829 1.00 19.58 71 TYR B N 1
ATOM 2655 C CA . TYR B 1 73 ? 30.644 33.892 28.888 1.00 19.02 71 TYR B CA 1
ATOM 2656 C C . TYR B 1 73 ? 31.967 34.595 29.168 1.00 18.73 71 TYR B C 1
ATOM 2657 O O . TYR B 1 73 ? 33.033 33.960 29.191 1.00 19.21 71 TYR B O 1
ATOM 2666 N N . MET B 1 74 ? 31.903 35.922 29.315 1.00 20.35 72 MET B N 1
ATOM 2667 C CA . MET B 1 74 ? 33.091 36.707 29.601 1.00 17.79 72 MET B CA 1
ATOM 2668 C C . MET B 1 74 ? 33.747 36.255 30.893 1.00 16.55 72 MET B C 1
ATOM 2669 O O . MET B 1 74 ? 34.979 36.131 30.960 1.00 18.05 72 MET B O 1
ATOM 2674 N N . ALA B 1 75 ? 32.932 36.032 31.915 1.00 17.54 73 ALA B N 1
ATOM 2675 C CA . ALA B 1 75 ? 33.428 35.562 33.208 1.00 16.94 73 ALA B CA 1
ATOM 2676 C C . ALA B 1 75 ? 34.158 34.228 33.087 1.00 18.23 73 ALA B C 1
ATOM 2677 O O . ALA B 1 75 ? 35.243 34.036 33.666 1.00 19.22 73 ALA B O 1
ATOM 2679 N N . GLN B 1 76 ? 33.577 33.309 32.331 1.00 18.76 74 GLN B N 1
ATOM 2680 C CA . GLN B 1 76 ? 34.187 32.013 32.132 1.00 17.54 74 GLN B CA 1
ATOM 2681 C C . GLN B 1 76 ? 35.522 32.175 31.427 1.00 17.76 74 GLN B C 1
ATOM 2682 O O . GLN B 1 76 ? 36.486 31.492 31.760 1.00 20.44 74 GLN B O 1
ATOM 2688 N N . ASN B 1 77 ? 35.602 33.085 30.460 1.00 17.65 75 ASN B N 1
ATOM 2689 C CA . ASN B 1 77 ? 36.884 33.323 29.821 1.00 19.30 75 ASN B CA 1
ATOM 2690 C C . ASN B 1 77 ? 37.933 33.960 30.742 1.00 21.33 75 ASN B C 1
ATOM 2691 O O . ASN B 1 77 ? 39.121 33.604 30.693 1.00 19.53 75 ASN B O 1
ATOM 2696 N N . LEU B 1 78 ? 37.494 34.869 31.600 1.00 20.30 76 LEU B N 1
ATOM 2697 C CA . LEU B 1 78 ? 38.387 35.511 32.552 1.00 22.04 76 LEU B CA 1
ATOM 2698 C C . LEU B 1 78 ? 39.031 34.453 33.459 1.00 20.43 76 LEU B C 1
ATOM 2699 O O . LEU B 1 78 ? 40.222 34.510 33.746 1.00 21.26 76 LEU B O 1
ATOM 2704 N N . THR B 1 79 ? 38.243 33.441 33.813 1.00 20.46 77 THR B N 1
ATOM 2705 C CA . THR B 1 79 ? 38.682 32.323 34.669 1.00 24.02 77 THR B CA 1
ATOM 2706 C C . THR B 1 79 ? 39.807 31.476 34.059 1.00 24.07 77 THR B C 1
ATOM 2707 O O . THR B 1 79 ? 40.519 30.794 34.769 1.00 23.96 77 THR B O 1
ATOM 2711 N N . LYS B 1 80 ? 39.983 31.552 32.743 1.00 24.32 78 LYS B N 1
ATOM 2712 C CA . LYS B 1 80 ? 41.049 30.822 32.063 1.00 23.57 78 LYS B CA 1
ATOM 2713 C C . LYS B 1 80 ? 42.384 31.556 32.038 1.00 22.28 78 LYS B C 1
ATOM 2714 O O . LYS B 1 80 ? 43.397 30.984 31.607 1.00 28.26 78 LYS B O 1
ATOM 2720 N N . THR B 1 81 ? 42.397 32.818 32.435 1.00 24.69 79 THR B N 1
ATOM 2721 C CA . THR B 1 81 ? 43.574 33.659 32.286 1.00 22.96 79 THR B CA 1
ATOM 2722 C C . THR B 1 81 ? 44.435 33.639 33.544 1.00 28.80 79 THR B C 1
ATOM 2723 O O . THR B 1 81 ? 43.943 33.378 34.640 1.00 27.97 79 THR B O 1
ATOM 2727 N N . ARG B 1 82 ? 45.716 33.924 33.359 1.00 28.05 80 ARG B N 1
ATOM 2728 C CA . ARG B 1 82 ? 46.656 34.103 34.468 1.00 28.74 80 ARG B CA 1
ATOM 2729 C C . ARG B 1 82 ? 47.532 35.320 34.207 1.00 29.34 80 ARG B C 1
ATOM 2730 O O . ARG B 1 82 ? 47.857 35.644 33.068 1.00 36.65 80 ARG B O 1
ATOM 2738 N N . PHE B 1 83 ? 47.902 35.998 35.274 1.00 27.46 81 PHE B N 1
ATOM 2739 C CA . PHE B 1 83 ? 48.668 37.246 35.196 1.00 27.25 81 PHE B CA 1
ATOM 2740 C C . PHE B 1 83 ? 50.067 36.994 34.625 1.00 26.83 81 PHE B C 1
ATOM 2741 O O . PHE B 1 83 ? 50.749 36.077 35.055 1.00 29.18 81 PHE B O 1
ATOM 2749 N N . ALA B 1 84 ? 50.464 37.789 33.636 1.00 32.46 82 ALA B N 1
ATOM 2750 C CA . ALA B 1 84 ? 51.828 37.741 33.067 1.00 31.03 82 ALA B CA 1
ATOM 2751 C C . ALA B 1 84 ? 52.266 36.377 32.488 1.00 36.68 82 ALA B C 1
ATOM 2752 O O . ALA B 1 84 ? 53.448 36.093 32.425 1.00 38.79 82 ALA B O 1
ATOM 2754 N N . ARG B 1 85 ? 51.332 35.549 32.048 1.00 33.24 83 ARG B N 1
ATOM 2755 C CA . ARG B 1 85 ? 51.681 34.303 31.391 1.00 33.35 83 ARG B CA 1
ATOM 2756 C C . ARG B 1 85 ? 51.960 34.551 29.907 1.00 37.60 83 ARG B C 1
ATOM 2757 O O . ARG B 1 85 ? 52.771 33.862 29.312 1.00 42.36 83 ARG B O 1
ATOM 2765 N N . HIS B 1 86 ? 51.279 35.529 29.321 1.00 38.70 84 HIS B N 1
ATOM 2766 C CA . HIS B 1 86 ? 51.408 35.850 27.900 1.00 38.09 84 HIS B CA 1
ATOM 2767 C C . HIS B 1 86 ? 50.833 37.265 27.679 1.00 37.64 84 HIS B C 1
ATOM 2768 O O . HIS B 1 86 ? 49.832 37.616 28.313 1.00 42.93 84 HIS B O 1
ATOM 2775 N N . PRO B 1 87 ? 51.453 38.091 26.792 1.00 38.50 85 PRO B N 1
ATOM 2776 C CA . PRO B 1 87 ? 50.947 39.481 26.646 1.00 39.30 85 PRO B CA 1
ATOM 2777 C C . PRO B 1 87 ? 49.501 39.570 26.169 1.00 37.77 85 PRO B C 1
ATOM 2778 O O . PRO B 1 87 ? 48.762 40.462 26.589 1.00 33.77 85 PRO B O 1
ATOM 2782 N N . GLY B 1 88 ? 49.113 38.665 25.269 1.00 37.23 86 GLY B N 1
ATOM 2783 C CA . GLY B 1 88 ? 47.717 38.545 24.861 1.00 35.92 86 GLY B CA 1
ATOM 2784 C C . GLY B 1 88 ? 46.772 38.191 26.010 1.00 39.71 86 GLY B C 1
ATOM 2785 O O . GLY B 1 88 ? 45.635 38.648 26.056 1.00 32.21 86 GLY B O 1
ATOM 2786 N N . GLU B 1 89 ? 47.254 37.376 26.943 1.00 33.29 87 GLU B N 1
ATOM 2787 C CA . GLU B 1 89 ? 46.463 36.962 28.081 1.00 33.57 87 GLU B CA 1
ATOM 2788 C C . GLU B 1 89 ? 46.241 38.118 29.085 1.00 32.59 87 GLU B C 1
ATOM 2789 O O . GLU B 1 89 ? 45.162 38.270 29.676 1.00 32.26 87 GLU B O 1
ATOM 2795 N N . ASP B 1 90 ? 47.268 38.920 29.296 1.00 32.46 88 ASP B N 1
ATOM 2796 C CA . ASP B 1 90 ? 47.114 40.129 30.117 1.00 32.72 88 ASP B CA 1
ATOM 2797 C C . ASP B 1 90 ? 46.131 41.097 29.483 1.00 30.67 88 ASP B C 1
ATOM 2798 O O . ASP B 1 90 ? 45.307 41.709 30.175 1.00 28.60 88 ASP B O 1
ATOM 2803 N N . MET B 1 91 ? 46.228 41.239 28.167 1.00 31.08 89 MET B N 1
ATOM 2804 C CA . MET B 1 91 ? 45.319 42.104 27.437 1.00 30.24 89 MET B CA 1
ATOM 2805 C C . MET B 1 91 ? 43.891 41.601 27.572 1.00 30.30 89 MET B C 1
ATOM 2806 O O . MET B 1 91 ? 42.972 42.384 27.818 1.00 27.90 89 MET B O 1
ATOM 2811 N N . ALA B 1 92 ? 43.710 40.286 27.427 1.00 26.22 90 ALA B N 1
ATOM 2812 C CA . ALA B 1 92 ? 42.381 39.680 27.568 1.00 26.61 90 ALA B CA 1
ATOM 2813 C C . ALA B 1 92 ? 41.812 39.884 28.986 1.00 25.36 90 ALA B C 1
ATOM 2814 O O . ALA B 1 92 ? 40.664 40.305 29.151 1.00 26.57 90 ALA B O 1
ATOM 2816 N N . ARG B 1 93 ? 42.631 39.609 29.996 1.00 26.74 91 ARG B N 1
ATOM 2817 C CA . ARG B 1 93 ? 42.220 39.764 31.394 1.00 29.07 91 ARG B CA 1
ATOM 2818 C C . ARG B 1 93 ? 41.708 41.180 31.667 1.00 27.57 91 ARG B C 1
ATOM 2819 O O . ARG B 1 93 ? 40.596 41.347 32.168 1.00 28.53 91 ARG B O 1
ATOM 2827 N N . ARG B 1 94 ? 42.499 42.193 31.318 1.00 29.47 92 ARG B N 1
ATOM 2828 C CA . ARG B 1 94 ? 42.100 43.566 31.593 1.00 28.56 92 ARG B CA 1
ATOM 2829 C C . ARG B 1 94 ? 40.835 43.921 30.831 1.00 31.33 92 ARG B C 1
ATOM 2830 O O . ARG B 1 94 ? 39.938 44.536 31.389 1.00 30.27 92 ARG B O 1
ATOM 2838 N N . TRP B 1 95 ? 40.760 43.523 29.558 1.00 29.45 93 TRP B N 1
ATOM 2839 C CA . TRP B 1 95 ? 39.617 43.868 28.731 1.00 30.99 93 TRP B CA 1
ATOM 2840 C C . TRP B 1 95 ? 38.327 43.228 29.264 1.00 26.66 93 TRP B C 1
ATOM 2841 O O . TRP B 1 95 ? 37.270 43.866 29.335 1.00 25.46 93 TRP B O 1
ATOM 2852 N N . LEU B 1 96 ? 38.413 41.959 29.642 1.00 27.53 94 LEU B N 1
ATOM 2853 C CA . LEU B 1 96 ? 37.255 41.264 30.176 1.00 26.19 94 LEU B CA 1
ATOM 2854 C C . LEU B 1 96 ? 36.806 41.871 31.506 1.00 24.51 94 LEU B C 1
ATOM 2855 O O . LEU B 1 96 ? 35.611 42.034 31.749 1.00 28.96 94 LEU B O 1
ATOM 2860 N N . MET B 1 97 ? 37.760 42.225 32.363 1.00 25.02 95 MET B N 1
ATOM 2861 C CA . MET B 1 97 ? 37.411 42.865 33.641 1.00 25.32 95 MET B CA 1
ATOM 2862 C C . MET B 1 97 ? 36.701 44.177 33.382 1.00 32.91 95 MET B C 1
ATOM 2863 O O . MET B 1 97 ? 35.725 44.483 34.054 1.00 39.54 95 MET B O 1
ATOM 2868 N N . ARG B 1 98 ? 37.167 44.951 32.407 1.00 31.43 96 ARG B N 1
ATOM 2869 C CA . ARG B 1 98 ? 36.500 46.215 32.091 1.00 33.55 96 ARG B CA 1
ATOM 2870 C C . ARG B 1 98 ? 35.131 45.991 31.464 1.00 35.51 96 ARG B C 1
ATOM 2871 O O . ARG B 1 98 ? 34.162 46.677 31.794 1.00 36.33 96 ARG B O 1
ATOM 2879 N N . ASN B 1 99 ? 35.059 45.055 30.523 1.00 34.16 97 ASN B N 1
ATOM 2880 C CA . ASN B 1 99 ? 33.853 44.932 29.710 1.00 31.69 97 ASN B CA 1
ATOM 2881 C C . ASN B 1 99 ? 32.713 44.111 30.348 1.00 29.67 97 ASN B C 1
ATOM 2882 O O . ASN B 1 99 ? 31.568 44.257 29.978 1.00 24.02 97 ASN B O 1
ATOM 2887 N N . ILE B 1 100 ? 33.011 43.269 31.329 1.00 27.17 98 ILE B N 1
ATOM 2888 C CA . ILE B 1 100 ? 31.935 42.697 32.141 1.00 26.03 98 ILE B CA 1
ATOM 2889 C C . ILE B 1 100 ? 31.050 43.828 32.731 1.00 26.18 98 ILE B C 1
ATOM 2890 O O . ILE B 1 100 ? 29.826 43.762 32.669 1.00 34.07 98 ILE B O 1
ATOM 2895 N N . ARG B 1 101 ? 31.674 44.874 33.264 1.00 26.48 99 ARG B N 1
ATOM 2896 C CA . ARG B 1 101 ? 30.969 46.058 33.816 1.00 28.60 99 ARG B CA 1
ATOM 2897 C C . ARG B 1 101 ? 30.139 46.771 32.740 1.00 31.06 99 ARG B C 1
ATOM 2898 O O . ARG B 1 101 ? 29.021 47.237 32.985 1.00 31.48 99 ARG B O 1
ATOM 2906 N N . VAL B 1 102 ? 30.665 46.836 31.528 1.00 29.95 100 VAL B N 1
ATOM 2907 C CA . VAL B 1 102 ? 29.933 47.510 30.441 1.00 34.78 100 VAL B CA 1
ATOM 2908 C C . VAL B 1 102 ? 28.545 46.903 30.219 1.00 32.18 100 VAL B C 1
ATOM 2909 O O . VAL B 1 102 ? 27.607 47.630 29.932 1.00 33.98 100 VAL B O 1
ATOM 2913 N N . GLU B 1 103 ? 28.411 45.585 30.368 1.00 31.47 101 GLU B N 1
ATOM 2914 C CA . GLU B 1 103 ? 27.146 44.912 30.152 1.00 32.26 101 GLU B CA 1
ATOM 2915 C C . GLU B 1 103 ? 26.184 45.050 31.354 1.00 31.90 101 GLU B C 1
ATOM 2916 O O . GLU B 1 103 ? 25.097 44.502 31.326 1.00 28.74 101 GLU B O 1
ATOM 2922 N N . LEU B 1 104 ? 26.581 45.755 32.415 1.00 29.47 102 LEU B N 1
ATOM 2923 C CA . LEU B 1 104 ? 25.788 45.801 33.648 1.00 30.20 102 LEU B CA 1
ATOM 2924 C C . LEU B 1 104 ? 24.272 45.889 33.402 1.00 32.03 102 LEU B C 1
ATOM 2925 O O . LEU B 1 104 ? 23.496 45.078 33.909 1.00 31.09 102 LEU B O 1
ATOM 2930 N N . ASN B 1 105 ? 23.859 46.886 32.631 1.00 26.27 103 ASN B N 1
ATOM 2931 C CA . ASN B 1 105 ? 22.441 47.159 32.458 1.00 30.35 103 ASN B CA 1
ATOM 2932 C C . ASN B 1 105 ? 21.835 46.598 31.182 1.00 27.38 103 ASN B C 1
ATOM 2933 O O . ASN B 1 105 ? 20.645 46.781 30.947 1.00 29.40 103 ASN B O 1
ATOM 2938 N N . HIS B 1 106 ? 22.620 45.893 30.373 1.00 28.65 104 HIS B N 1
ATOM 2939 C CA . HIS B 1 106 ? 22.129 45.504 29.038 1.00 28.20 104 HIS B CA 1
ATOM 2940 C C . HIS B 1 106 ? 20.981 44.515 29.072 1.00 28.46 104 HIS B C 1
ATOM 2941 O O . HIS B 1 106 ? 20.032 44.636 28.294 1.00 27.25 104 HIS B O 1
ATOM 2948 N N . ALA B 1 107 ? 21.020 43.561 29.988 1.00 27.40 105 ALA B N 1
ATOM 2949 C CA . ALA B 1 107 ? 19.903 42.630 30.115 1.00 26.64 105 ALA B CA 1
ATOM 2950 C C . ALA B 1 107 ? 18.634 43.378 30.545 1.00 24.88 105 ALA B C 1
ATOM 2951 O O . ALA B 1 107 ? 17.530 43.093 30.054 1.00 24.16 105 ALA B O 1
ATOM 2953 N N . ASP B 1 108 ? 18.789 44.360 31.445 1.00 24.63 106 ASP B N 1
ATOM 2954 C CA . ASP B 1 108 ? 17.638 45.171 31.826 1.00 29.53 106 ASP B CA 1
ATOM 2955 C C . ASP B 1 108 ? 17.046 45.885 30.611 1.00 25.85 106 ASP B C 1
ATOM 2956 O O . ASP B 1 108 ? 15.827 45.957 30.455 1.00 26.41 106 ASP B O 1
ATOM 2961 N N . TYR B 1 109 ? 17.909 46.430 29.768 1.00 22.28 107 TYR B N 1
ATOM 2962 C CA . TYR B 1 109 ? 17.450 47.110 28.571 1.00 22.86 107 TYR B CA 1
ATOM 2963 C C . TYR B 1 109 ? 16.700 46.164 27.638 1.00 21.75 107 TYR B C 1
ATOM 2964 O O . TYR B 1 109 ? 15.694 46.556 27.039 1.00 22.29 107 TYR B O 1
ATOM 2973 N N . TRP B 1 110 ? 17.150 44.920 27.530 1.00 21.42 108 TRP B N 1
ATOM 2974 C CA . TRP B 1 110 ? 16.437 43.974 26.684 1.00 23.52 108 TRP B CA 1
ATOM 2975 C C . TRP B 1 110 ? 15.049 43.700 27.255 1.00 27.20 108 TRP B C 1
ATOM 2976 O O . TRP B 1 110 ? 14.071 43.531 26.500 1.00 24.97 108 TRP B O 1
ATOM 2987 N N . VAL B 1 111 ? 14.962 43.630 28.583 1.00 25.75 109 VAL B N 1
ATOM 2988 C CA . VAL B 1 111 ? 13.672 43.409 29.234 1.00 25.36 109 VAL B CA 1
ATOM 2989 C C . VAL B 1 111 ? 12.728 44.565 28.884 1.00 22.08 109 VAL B C 1
ATOM 2990 O O . VAL B 1 111 ? 11.557 44.341 28.585 1.00 25.01 109 VAL B O 1
ATOM 2994 N N . HIS B 1 112 ? 13.252 45.793 28.887 1.00 25.87 110 HIS B N 1
ATOM 2995 C CA . HIS B 1 112 ? 12.436 46.965 28.561 1.00 27.27 110 HIS B CA 1
ATOM 2996 C C . HIS B 1 112 ? 12.007 46.981 27.111 1.00 29.23 110 HIS B C 1
ATOM 2997 O O . HIS B 1 112 ? 10.864 47.299 26.809 1.00 27.38 110 HIS B O 1
ATOM 3004 N N . TRP B 1 113 ? 12.928 46.622 26.224 1.00 28.93 111 TRP B N 1
ATOM 3005 C CA . TRP B 1 113 ? 12.610 46.470 24.805 1.00 23.54 111 TRP B CA 1
ATOM 3006 C C . TRP B 1 113 ? 11.511 45.447 24.612 1.00 25.16 111 TRP B C 1
ATOM 3007 O O . TRP B 1 113 ? 10.527 45.695 23.892 1.00 25.60 111 TRP B O 1
ATOM 3018 N N . SER B 1 114 ? 11.665 44.292 25.249 1.00 25.83 112 SER B N 1
ATOM 3019 C CA . SER B 1 114 ? 10.677 43.227 25.156 1.00 25.59 112 SER B CA 1
ATOM 3020 C C . SER B 1 114 ? 9.283 43.655 25.641 1.00 30.18 112 SER B C 1
ATOM 3021 O O . SER B 1 114 ? 8.259 43.376 24.990 1.00 27.71 112 SER B O 1
ATOM 3024 N N . ARG B 1 115 ? 9.251 44.366 26.769 1.00 29.03 113 ARG B N 1
ATOM 3025 C CA . ARG B 1 115 ? 7.983 44.786 27.377 1.00 30.09 113 ARG B CA 1
ATOM 3026 C C . ARG B 1 115 ? 7.230 45.760 26.461 1.00 29.63 113 ARG B C 1
ATOM 3027 O O . ARG B 1 115 ? 5.986 45.778 26.425 1.00 37.04 113 ARG B O 1
ATOM 3035 N N . ALA B 1 116 ? 7.983 46.542 25.695 1.00 28.00 114 ALA B N 1
ATOM 3036 C CA . ALA B 1 116 ? 7.375 47.471 24.735 1.00 29.10 114 ALA B CA 1
ATOM 3037 C C . ALA B 1 116 ? 6.609 46.744 23.615 1.00 30.69 114 ALA B C 1
ATOM 3038 O O . ALA B 1 116 ? 5.772 47.360 22.951 1.00 36.23 114 ALA B O 1
ATOM 3040 N N . HIS B 1 117 ? 6.882 45.449 23.430 1.00 26.59 115 HIS B N 1
ATOM 3041 C CA . HIS B 1 117 ? 6.192 44.607 22.457 1.00 27.91 115 HIS B CA 1
ATOM 3042 C C . HIS B 1 117 ? 5.252 43.615 23.127 1.00 29.55 115 HIS B C 1
ATOM 3043 O O . HIS B 1 117 ? 4.818 42.650 22.505 1.00 32.93 115 HIS B O 1
ATOM 3050 N N . GLY B 1 118 ? 4.940 43.863 24.397 1.00 33.97 116 GLY B N 1
ATOM 3051 C CA . GLY B 1 118 ? 4.041 43.004 25.159 1.00 36.78 116 GLY B CA 1
ATOM 3052 C C . GLY B 1 118 ? 4.644 41.669 25.583 1.00 33.74 116 GLY B C 1
ATOM 3053 O O . GLY B 1 118 ? 3.920 40.759 25.970 1.00 32.96 116 GLY B O 1
ATOM 3054 N N . VAL B 1 119 ? 5.970 41.570 25.544 1.00 30.99 117 VAL B N 1
ATOM 3055 C CA . VAL B 1 119 ? 6.689 40.384 26.009 1.00 28.14 117 VAL B CA 1
ATOM 3056 C C . VAL B 1 119 ? 7.118 40.648 27.450 1.00 29.91 117 VAL B C 1
ATOM 3057 O O . VAL B 1 119 ? 7.902 41.561 27.721 1.00 28.56 117 VAL B O 1
ATOM 3061 N N . THR B 1 120 ? 6.572 39.859 28.368 1.00 30.36 118 THR B N 1
ATOM 3062 C CA . THR B 1 120 ? 6.767 40.072 29.792 1.00 32.81 118 THR B CA 1
ATOM 3063 C C . THR B 1 120 ? 8.021 39.344 30.248 1.00 30.03 118 THR B C 1
ATOM 3064 O O . THR B 1 120 ? 8.546 38.473 29.540 1.00 29.19 118 THR B O 1
ATOM 3068 N N . LEU B 1 121 ? 8.476 39.665 31.454 1.00 28.22 119 LEU B N 1
ATOM 3069 C CA . LEU B 1 121 ? 9.588 38.942 32.031 1.00 28.28 119 LEU B CA 1
ATOM 3070 C C . LEU B 1 121 ? 9.242 37.457 32.131 1.00 30.34 119 LEU B C 1
ATOM 3071 O O . LEU B 1 121 ? 10.079 36.603 31.848 1.00 29.67 119 LEU B O 1
ATOM 3076 N N . GLU B 1 122 ? 8.010 37.144 32.512 1.00 28.84 120 GLU B N 1
ATOM 3077 C CA . GLU B 1 122 ? 7.569 35.749 32.565 1.00 33.44 120 GLU B CA 1
ATOM 3078 C C . GLU B 1 122 ? 7.738 35.041 31.209 1.00 34.15 120 GLU B C 1
ATOM 3079 O O . GLU B 1 122 ? 8.146 33.873 31.153 1.00 30.89 120 GLU B O 1
ATOM 3085 N N . ASP B 1 123 ? 7.442 35.773 30.143 1.00 31.22 121 ASP B N 1
ATOM 3086 C CA . ASP B 1 123 ? 7.561 35.286 28.788 1.00 32.77 121 ASP B CA 1
ATOM 3087 C C . ASP B 1 123 ? 9.020 34.975 28.481 1.00 26.36 121 ASP B C 1
ATOM 3088 O O . ASP B 1 123 ? 9.343 33.981 27.916 1.00 26.68 121 ASP B O 1
ATOM 3093 N N . LEU B 1 124 ? 9.890 35.878 28.869 1.00 28.68 122 LEU B N 1
ATOM 3094 C CA . LEU B 1 124 ? 11.303 35.680 28.669 1.00 29.75 122 LEU B CA 1
ATOM 3095 C C . LEU B 1 124 ? 11.778 34.452 29.422 1.00 28.08 122 LEU B C 1
ATOM 3096 O O . LEU B 1 124 ? 12.504 33.669 28.913 1.00 29.51 122 LEU B O 1
ATOM 3101 N N . GLN B 1 125 ? 11.340 34.314 30.646 1.00 28.25 123 GLN B N 1
ATOM 3102 C CA . GLN B 1 125 ? 11.786 33.214 31.473 1.00 33.23 123 GLN B CA 1
ATOM 3103 C C . GLN B 1 125 ? 11.258 31.879 30.996 1.00 30.14 123 GLN B C 1
ATOM 3104 O O . GLN B 1 125 ? 11.903 30.894 31.128 1.00 34.14 123 GLN B O 1
ATOM 3110 N N . ALA B 1 126 ? 10.087 31.861 30.408 1.00 30.85 124 ALA B N 1
ATOM 3111 C CA . ALA B 1 126 ? 9.482 30.632 29.944 1.00 30.81 124 ALA B CA 1
ATOM 3112 C C . ALA B 1 126 ? 10.112 30.015 28.691 1.00 29.05 124 ALA B C 1
ATOM 3113 O O . ALA B 1 126 ? 10.078 28.837 28.498 1.00 30.21 124 ALA B O 1
ATOM 3115 N N . GLN B 1 127 ? 10.651 30.847 27.825 1.00 28.36 125 GLN B N 1
ATOM 3116 C CA . GLN B 1 127 ? 11.437 30.375 26.702 1.00 27.57 125 GLN B CA 1
ATOM 3117 C C . GLN B 1 127 ? 10.695 29.433 25.766 1.00 29.39 125 GLN B C 1
ATOM 3118 O O . GLN B 1 127 ? 11.221 28.493 25.302 1.00 25.59 125 GLN B O 1
ATOM 3124 N N . GLN B 1 128 ? 9.500 29.655 25.524 1.00 29.84 126 GLN B N 1
ATOM 3125 C CA . GLN B 1 128 ? 8.645 28.931 24.641 1.00 33.27 126 GLN B CA 1
ATOM 3126 C C . GLN B 1 128 ? 8.891 29.255 23.178 1.00 30.32 126 GLN B C 1
ATOM 3127 O O . GLN B 1 128 ? 8.092 29.881 22.541 1.00 32.54 126 GLN B O 1
ATOM 3133 N N . VAL B 1 129 ? 10.020 28.941 22.656 1.00 27.55 127 VAL B N 1
ATOM 3134 C CA . VAL B 1 129 ? 10.380 29.160 21.295 1.00 27.98 127 VAL B CA 1
ATOM 3135 C C . VAL B 1 129 ? 10.978 27.893 20.702 1.00 26.84 127 VAL B C 1
ATOM 3136 O O . VAL B 1 129 ? 11.333 26.994 21.393 1.00 28.61 127 VAL B O 1
ATOM 3140 N N . PRO B 1 130 ? 11.084 27.905 19.307 1.00 26.84 128 PRO B N 1
ATOM 3141 C CA . PRO B 1 130 ? 11.671 26.678 18.734 1.00 25.77 128 PRO B CA 1
ATOM 3142 C C . PRO B 1 130 ? 13.158 26.433 19.045 1.00 26.72 128 PRO B C 1
ATOM 3143 O O . PRO B 1 130 ? 13.863 27.358 19.360 1.00 23.21 128 PRO B O 1
ATOM 3147 N N . PRO B 1 131 ? 13.602 25.184 18.915 1.00 27.43 129 PRO B N 1
ATOM 3148 C CA . PRO B 1 131 ? 14.999 24.855 19.281 1.00 25.00 129 PRO B CA 1
ATOM 3149 C C . PRO B 1 131 ? 16.059 25.521 18.418 1.00 20.07 129 PRO B C 1
ATOM 3150 O O . PRO B 1 131 ? 17.182 25.751 18.871 1.00 27.02 129 PRO B O 1
ATOM 3154 N N . GLU B 1 132 ? 15.710 25.860 17.188 1.00 22.12 130 GLU B N 1
ATOM 3155 C CA . GLU B 1 132 ? 16.623 26.610 16.323 1.00 23.16 130 GLU B CA 1
ATOM 3156 C C . GLU B 1 132 ? 17.041 27.912 16.984 1.00 21.51 130 GLU B C 1
ATOM 3157 O O . GLU B 1 132 ? 18.104 28.455 16.689 1.00 27.42 130 GLU B O 1
ATOM 3163 N N . LEU B 1 133 ? 16.167 28.453 17.817 1.00 18.65 131 LEU B N 1
ATOM 3164 C CA . LEU B 1 133 ? 16.429 29.757 18.418 1.00 17.50 131 LEU B CA 1
ATOM 3165 C C . LEU B 1 133 ? 17.374 29.638 19.616 1.00 18.72 131 LEU B C 1
ATOM 3166 O O . LEU B 1 133 ? 18.031 30.617 19.962 1.00 22.19 131 LEU B O 1
ATOM 3171 N N . HIS B 1 134 ? 17.455 28.451 20.235 1.00 16.16 132 HIS B N 1
ATOM 3172 C CA . HIS B 1 134 ? 18.344 28.264 21.397 1.00 17.44 132 HIS B CA 1
ATOM 3173 C C . HIS B 1 134 ? 19.753 27.776 21.071 1.00 16.47 132 HIS B C 1
ATOM 3174 O O . HIS B 1 134 ? 20.606 27.811 21.916 1.00 17.13 132 HIS B O 1
ATOM 3181 N N . ALA B 1 135 ? 20.001 27.336 19.845 1.00 16.97 133 ALA B N 1
ATOM 3182 C CA . ALA B 1 135 ? 21.285 26.752 19.508 1.00 17.03 133 ALA B CA 1
ATOM 3183 C C . ALA B 1 135 ? 22.453 27.700 19.769 1.00 15.38 133 ALA B C 1
ATOM 3184 O O . ALA B 1 135 ? 23.489 27.290 20.254 1.00 13.55 133 ALA B O 1
ATOM 3186 N N . LEU B 1 136 ? 22.274 28.977 19.430 1.00 15.89 134 LEU B N 1
ATOM 3187 C CA . LEU B 1 136 ? 23.315 29.967 19.635 1.00 16.10 134 LEU B CA 1
ATOM 3188 C C . LEU B 1 136 ? 23.770 29.977 21.111 1.00 14.51 134 LEU B C 1
ATOM 3189 O O . LEU B 1 136 ? 24.972 29.949 21.403 1.00 13.89 134 LEU B O 1
ATOM 3194 N N . SER B 1 137 ? 22.807 29.982 22.032 1.00 15.14 135 SER B N 1
ATOM 3195 C CA . SER B 1 137 ? 23.120 30.034 23.470 1.00 16.10 135 SER B CA 1
ATOM 3196 C C . SER B 1 137 ? 23.880 28.796 23.930 1.00 14.01 135 SER B C 1
ATOM 3197 O O . SER B 1 137 ? 24.807 28.914 24.710 1.00 14.91 135 SER B O 1
ATOM 3200 N N . HIS B 1 138 ? 23.521 27.620 23.407 1.00 14.57 136 HIS B N 1
ATOM 3201 C CA . HIS B 1 138 ? 24.213 26.388 23.783 1.00 15.86 136 HIS B CA 1
ATOM 3202 C C . HIS B 1 138 ? 25.646 26.400 23.300 1.00 13.60 136 HIS B C 1
ATOM 3203 O O . HIS B 1 138 ? 26.561 26.011 24.013 1.00 14.25 136 HIS B O 1
ATOM 3210 N N . TRP B 1 139 ? 25.837 26.876 22.075 1.00 13.45 137 TRP B N 1
ATOM 3211 C CA . TRP B 1 139 ? 27.168 26.987 21.512 1.00 14.36 137 TRP B CA 1
ATOM 3212 C C . TRP B 1 139 ? 28.025 27.939 22.339 1.00 14.35 137 TRP B C 1
ATOM 3213 O O . TRP B 1 139 ? 29.179 27.627 22.681 1.00 14.83 137 TRP B O 1
ATOM 3224 N N . CYS B 1 140 ? 27.461 29.086 22.679 1.00 16.25 138 CYS B N 1
ATOM 3225 C CA . CYS B 1 140 ? 28.186 30.083 23.452 1.00 17.09 138 CYS B CA 1
ATOM 3226 C C . CYS B 1 140 ? 28.626 29.543 24.813 1.00 14.54 138 CYS B C 1
ATOM 3227 O O . CYS B 1 140 ? 29.777 29.725 25.208 1.00 14.78 138 CYS B O 1
ATOM 3230 N N . TRP B 1 141 ? 27.741 28.839 25.502 1.00 14.73 139 TRP B N 1
ATOM 3231 C CA . TRP B 1 141 ? 28.144 28.239 26.783 1.00 15.89 139 TRP B CA 1
ATOM 3232 C C . TRP B 1 141 ? 29.183 27.157 26.576 1.00 16.67 139 TRP B C 1
ATOM 3233 O O . TRP B 1 141 ? 30.150 27.050 27.343 1.00 15.85 139 TRP B O 1
ATOM 3244 N N . HIS B 1 142 ? 28.993 26.315 25.559 1.00 16.97 140 HIS B N 1
ATOM 3245 C CA . HIS B 1 142 ? 29.939 25.237 25.318 1.00 16.14 140 HIS B CA 1
ATOM 3246 C C . HIS B 1 142 ? 31.344 25.766 25.088 1.00 16.35 140 HIS B C 1
ATOM 3247 O O . HIS B 1 142 ? 32.292 25.279 25.702 1.00 16.19 140 HIS B O 1
ATOM 3254 N N . THR B 1 143 ? 31.486 26.738 24.185 1.00 14.62 141 THR B N 1
ATOM 3255 C CA . THR B 1 143 ? 32.810 27.268 23.863 1.00 15.93 141 THR B CA 1
ATOM 3256 C C . THR B 1 143 ? 33.394 28.012 25.071 1.00 17.15 141 THR B C 1
ATOM 3257 O O . THR B 1 143 ? 34.575 27.841 25.389 1.00 18.23 141 THR B O 1
ATOM 3261 N N . SER B 1 144 ? 32.554 28.753 25.780 1.00 16.10 142 SER B N 1
ATOM 3262 C CA . SER B 1 144 ? 32.994 29.466 26.984 1.00 16.31 142 SER B CA 1
ATOM 3263 C C . SER B 1 144 ? 33.470 28.503 28.059 1.00 18.09 142 SER B C 1
ATOM 3264 O O . SER B 1 144 ? 34.471 28.769 28.719 1.00 19.07 142 SER B O 1
ATOM 3267 N N . SER B 1 145 ? 32.787 27.375 28.202 1.00 19.27 143 SER B N 1
ATOM 3268 C CA . SER B 1 145 ? 33.101 26.336 29.191 1.00 20.33 143 SER B CA 1
ATOM 3269 C C . SER B 1 145 ? 34.331 25.505 28.840 1.00 24.26 143 SER B C 1
ATOM 3270 O O . SER B 1 145 ? 35.166 25.248 29.695 1.00 21.62 143 SER B O 1
ATOM 3273 N N . ALA B 1 146 ? 34.442 25.095 27.585 1.00 22.53 144 ALA B N 1
ATOM 3274 C CA . ALA B 1 146 ? 35.348 24.011 27.226 1.00 21.77 144 ALA B CA 1
ATOM 3275 C C . ALA B 1 146 ? 36.501 24.407 26.338 1.00 24.16 144 ALA B C 1
ATOM 3276 O O . ALA B 1 146 ? 37.511 23.715 26.330 1.00 22.21 144 ALA B O 1
ATOM 3278 N N . ASP B 1 147 ? 36.355 25.480 25.570 1.00 19.95 145 ASP B N 1
ATOM 3279 C CA . ASP B 1 147 ? 37.406 25.867 24.618 1.00 22.54 145 ASP B CA 1
ATOM 3280 C C . ASP B 1 147 ? 38.464 26.775 25.236 1.00 23.08 145 ASP B C 1
ATOM 3281 O O . ASP B 1 147 ? 38.293 27.317 26.336 1.00 22.29 145 ASP B O 1
ATOM 3286 N N . SER B 1 148 ? 39.545 26.974 24.494 1.00 22.09 146 SER B N 1
ATOM 3287 C CA . SER B 1 148 ? 40.540 27.957 24.875 1.00 23.07 146 SER B CA 1
ATOM 3288 C C . SER B 1 148 ? 39.926 29.374 24.910 1.00 22.76 146 SER B C 1
ATOM 3289 O O . SER B 1 148 ? 38.898 29.682 24.268 1.00 21.93 146 SER B O 1
ATOM 3292 N N . LEU B 1 149 ? 40.557 30.245 25.671 1.00 21.68 147 LEU B N 1
ATOM 3293 C CA . LEU B 1 149 ? 40.137 31.633 25.691 1.00 21.53 147 LEU B CA 1
ATOM 3294 C C . LEU B 1 149 ? 40.069 32.263 24.317 1.00 21.76 147 LEU B C 1
ATOM 3295 O O . LEU B 1 149 ? 39.115 32.954 24.004 1.00 19.56 147 LEU B O 1
ATOM 3300 N N . ILE B 1 150 ? 41.121 32.076 23.538 1.00 23.06 148 ILE B N 1
ATOM 3301 C CA . ILE B 1 150 ? 41.183 32.696 22.216 1.00 23.69 148 ILE B CA 1
ATOM 3302 C C . ILE B 1 150 ? 39.982 32.320 21.324 1.00 21.56 148 ILE B C 1
ATOM 3303 O O . ILE B 1 150 ? 39.368 33.185 20.688 1.00 19.57 148 ILE B O 1
ATOM 3308 N N . VAL B 1 151 ? 39.629 31.041 21.304 1.00 21.33 149 VAL B N 1
ATOM 3309 C CA . VAL B 1 151 ? 38.499 30.563 20.511 1.00 23.67 149 VAL B CA 1
ATOM 3310 C C . VAL B 1 151 ? 37.171 31.101 21.041 1.00 20.66 149 VAL B C 1
ATOM 3311 O O . VAL B 1 151 ? 36.303 31.565 20.263 1.00 19.37 149 VAL B O 1
ATOM 3315 N N . ALA B 1 152 ? 36.992 31.032 22.362 1.00 19.20 150 ALA B N 1
ATOM 3316 C CA . ALA B 1 152 ? 35.727 31.448 22.936 1.00 20.53 150 ALA B CA 1
ATOM 3317 C C . ALA B 1 152 ? 35.498 32.944 22.794 1.00 19.13 150 ALA B C 1
ATOM 3318 O O . ALA B 1 152 ? 34.359 33.385 22.590 1.00 18.08 150 ALA B O 1
ATOM 3320 N N . ILE B 1 153 ? 36.566 33.726 22.914 1.00 20.61 151 ILE B N 1
ATOM 3321 C CA . ILE B 1 153 ? 36.471 35.180 22.717 1.00 19.95 151 ILE B CA 1
ATOM 3322 C C . ILE B 1 153 ? 36.116 35.480 21.260 1.00 20.04 151 ILE B C 1
ATOM 3323 O O . ILE B 1 153 ? 35.259 36.320 20.985 1.00 20.41 151 ILE B O 1
ATOM 3328 N N . ALA B 1 154 ? 36.752 34.761 20.338 1.00 21.47 152 ALA B N 1
ATOM 3329 C CA . ALA B 1 154 ? 36.423 34.901 18.912 1.00 21.71 152 ALA B CA 1
ATOM 3330 C C . ALA B 1 154 ? 34.926 34.634 18.663 1.00 20.59 152 ALA B C 1
ATOM 3331 O O . ALA B 1 154 ? 34.271 35.354 17.906 1.00 21.98 152 ALA B O 1
ATOM 3333 N N . ALA B 1 155 ? 34.394 33.607 19.313 1.00 20.24 153 ALA B N 1
ATOM 3334 C CA . ALA B 1 155 ? 33.024 33.206 19.078 1.00 16.72 153 ALA B CA 1
ATOM 3335 C C . ALA B 1 155 ? 32.012 34.203 19.607 1.00 17.69 153 ALA B C 1
ATOM 3336 O O . ALA B 1 155 ? 30.904 34.294 19.080 1.00 19.40 153 ALA B O 1
ATOM 3338 N N . THR B 1 156 ? 32.371 34.914 20.680 1.00 16.58 154 THR B N 1
ATOM 3339 C CA . THR B 1 156 ? 31.426 35.737 21.420 1.00 18.23 154 THR B CA 1
ATOM 3340 C C . THR B 1 156 ? 31.681 37.226 21.226 1.00 20.93 154 THR B C 1
ATOM 3341 O O . THR B 1 156 ? 30.877 37.931 20.584 1.00 20.88 154 THR B O 1
ATOM 3345 N N . ASN B 1 157 ? 32.789 37.724 21.773 1.00 19.89 155 ASN B N 1
ATOM 3346 C CA . ASN B 1 157 ? 33.056 39.165 21.751 1.00 22.82 155 ASN B CA 1
ATOM 3347 C C . ASN B 1 157 ? 33.408 39.677 20.360 1.00 21.51 155 ASN B C 1
ATOM 3348 O O . ASN B 1 157 ? 33.190 40.844 20.042 1.00 24.86 155 ASN B O 1
ATOM 3353 N N . TYR B 1 158 ? 33.966 38.814 19.538 1.00 21.54 156 TYR B N 1
ATOM 3354 C CA . TYR B 1 158 ? 34.263 39.226 18.161 1.00 21.75 156 TYR B CA 1
ATOM 3355 C C . TYR B 1 158 ? 33.042 38.958 17.245 1.00 21.96 156 TYR B C 1
ATOM 3356 O O . TYR B 1 158 ? 32.452 39.890 16.706 1.00 21.92 156 TYR B O 1
ATOM 3365 N N . ALA B 1 159 ? 32.646 37.694 17.117 1.00 21.61 157 ALA B N 1
ATOM 3366 C CA . ALA B 1 159 ? 31.618 37.324 16.131 1.00 20.61 157 ALA B CA 1
ATOM 3367 C C . ALA B 1 159 ? 30.232 37.872 16.481 1.00 20.41 157 ALA B C 1
ATOM 3368 O O . ALA B 1 159 ? 29.636 38.615 15.703 1.00 19.10 157 ALA B O 1
ATOM 3370 N N . ILE B 1 160 ? 29.736 37.540 17.670 1.00 19.84 158 ILE B N 1
ATOM 3371 C CA . ILE B 1 160 ? 28.367 37.947 18.016 1.00 18.91 158 ILE B CA 1
ATOM 3372 C C . ILE B 1 160 ? 28.259 39.473 18.227 1.00 23.21 158 ILE B C 1
ATOM 3373 O O . ILE B 1 160 ? 27.357 40.119 17.691 1.00 23.09 158 ILE B O 1
ATOM 3378 N N . GLU B 1 161 ? 29.162 40.043 19.008 1.00 23.30 159 GLU B N 1
ATOM 3379 C CA . GLU B 1 161 ? 29.086 41.482 19.280 1.00 22.74 159 GLU B CA 1
ATOM 3380 C C . GLU B 1 161 ? 29.304 42.276 17.986 1.00 22.35 159 GLU B C 1
ATOM 3381 O O . GLU B 1 161 ? 28.601 43.243 17.752 1.00 24.42 159 GLU B O 1
ATOM 3387 N N . GLY B 1 162 ? 30.249 41.864 17.142 1.00 22.67 160 GLY B N 1
ATOM 3388 C CA . GLY B 1 162 ? 30.431 42.526 15.847 1.00 26.80 160 GLY B CA 1
ATOM 3389 C C . GLY B 1 162 ? 29.203 42.481 14.944 1.00 23.34 160 GLY B C 1
ATOM 3390 O O . GLY B 1 162 ? 28.742 43.505 14.435 1.00 24.07 160 GLY B O 1
ATOM 3391 N N . ALA B 1 163 ? 28.662 41.293 14.734 1.00 25.84 161 ALA B N 1
ATOM 3392 C CA . ALA B 1 163 ? 27.437 41.154 13.936 1.00 25.56 161 ALA B CA 1
ATOM 3393 C C . ALA B 1 163 ? 26.264 41.955 14.529 1.00 23.69 161 ALA B C 1
ATOM 3394 O O . ALA B 1 163 ? 25.475 42.558 13.798 1.00 23.90 161 ALA B O 1
ATOM 3396 N N . THR B 1 164 ? 26.181 41.992 15.861 1.00 21.09 162 THR B N 1
ATOM 3397 C CA . THR B 1 164 ? 25.097 42.699 16.568 1.00 18.62 162 THR B CA 1
ATOM 3398 C C . THR B 1 164 ? 25.184 44.215 16.411 1.00 22.63 162 THR B C 1
ATOM 3399 O O . THR B 1 164 ? 24.147 44.885 16.304 1.00 22.23 162 THR B O 1
ATOM 3403 N N . GLY B 1 165 ? 26.399 44.753 16.394 1.00 25.08 163 GLY B N 1
ATOM 3404 C CA . GLY B 1 165 ? 26.590 46.185 16.075 1.00 27.00 163 GLY B CA 1
ATOM 3405 C C . GLY B 1 165 ? 25.969 46.509 14.727 1.00 29.02 163 GLY B C 1
ATOM 3406 O O . GLY B 1 165 ? 25.308 47.535 14.562 1.00 27.18 163 GLY B O 1
ATOM 3407 N N . GLU B 1 166 ? 26.148 45.601 13.773 1.00 27.72 164 GLU B N 1
ATOM 3408 C CA . GLU B 1 166 ? 25.678 45.835 12.412 1.00 28.35 164 GLU B CA 1
ATOM 3409 C C . GLU B 1 166 ? 24.170 45.625 12.268 1.00 25.20 164 GLU B C 1
ATOM 3410 O O . GLU B 1 166 ? 23.482 46.458 11.683 1.00 24.71 164 GLU B O 1
ATOM 3416 N N . TRP B 1 167 ? 23.630 44.553 12.834 1.00 22.41 165 TRP B N 1
ATOM 3417 C CA . TRP B 1 167 ? 22.184 44.358 12.695 1.00 23.32 165 TRP B CA 1
ATOM 3418 C C . TRP B 1 167 ? 21.384 45.379 13.492 1.00 26.03 165 TRP B C 1
ATOM 3419 O O . TRP B 1 167 ? 20.327 45.807 13.036 1.00 24.43 165 TRP B O 1
ATOM 3430 N N . SER B 1 168 ? 21.883 45.789 14.663 1.00 23.95 166 SER B N 1
ATOM 3431 C CA . SER B 1 168 ? 21.170 46.776 15.467 1.00 23.67 166 SER B CA 1
ATOM 3432 C C . SER B 1 168 ? 21.177 48.130 14.731 1.00 22.96 166 SER B C 1
ATOM 3433 O O . SER B 1 168 ? 20.157 48.815 14.657 1.00 26.74 166 SER B O 1
ATOM 3436 N N . ALA B 1 169 ? 22.303 48.469 14.125 1.00 22.53 167 ALA B N 1
ATOM 3437 C CA . ALA B 1 169 ? 22.376 49.679 13.283 1.00 23.50 167 ALA B CA 1
ATOM 3438 C C . ALA B 1 169 ? 21.367 49.625 12.126 1.00 25.56 167 ALA B C 1
ATOM 3439 O O . ALA B 1 169 ? 20.689 50.615 11.832 1.00 27.23 167 ALA B O 1
ATOM 3441 N N . LEU B 1 170 ? 21.260 48.463 11.480 1.00 28.02 168 LEU B N 1
ATOM 3442 C CA . LEU B 1 170 ? 20.331 48.285 10.352 1.00 28.57 168 LEU B CA 1
ATOM 3443 C C . LEU B 1 170 ? 18.883 48.488 10.805 1.00 25.67 168 LEU B C 1
ATOM 3444 O O . LEU B 1 170 ? 18.093 49.204 10.163 1.00 29.56 168 LEU B O 1
ATOM 3449 N N . VAL B 1 171 ? 18.522 47.867 11.924 1.00 23.41 169 VAL B N 1
ATOM 3450 C CA . VAL B 1 171 ? 17.164 48.035 12.455 1.00 22.15 169 VAL B CA 1
ATOM 3451 C C . VAL B 1 171 ? 16.804 49.509 12.715 1.00 24.36 169 VAL B C 1
ATOM 3452 O O . VAL B 1 171 ? 15.656 49.929 12.498 1.00 26.75 169 VAL B O 1
ATOM 3456 N N . CYS B 1 172 ? 17.777 50.279 13.196 1.00 22.66 170 CYS B N 1
ATOM 3457 C CA . CYS B 1 172 ? 17.579 51.670 13.583 1.00 27.43 170 CYS B CA 1
ATOM 3458 C C . CYS B 1 172 ? 17.697 52.651 12.423 1.00 32.12 170 CYS B C 1
ATOM 3459 O O . CYS B 1 172 ? 17.400 53.838 12.591 1.00 35.36 170 CYS B O 1
ATOM 3462 N N . SER B 1 173 ? 18.133 52.157 11.266 1.00 28.09 171 SER B N 1
ATOM 3463 C CA . SER B 1 173 ? 18.756 52.992 10.238 1.00 34.18 171 SER B CA 1
ATOM 3464 C C . SER B 1 173 ? 17.843 54.014 9.539 1.00 36.50 171 SER B C 1
ATOM 3465 O O . SER B 1 173 ? 18.344 54.978 8.957 1.00 38.85 171 SER B O 1
ATOM 3468 N N . ASN B 1 174 ? 16.531 53.802 9.553 1.00 33.60 172 ASN B N 1
ATOM 3469 C CA . ASN B 1 174 ? 15.648 54.734 8.859 1.00 34.99 172 ASN B CA 1
ATOM 3470 C C . ASN B 1 174 ? 14.520 55.357 9.693 1.00 34.06 172 ASN B C 1
ATOM 3471 O O . ASN B 1 174 ? 13.709 56.109 9.166 1.00 34.28 172 ASN B O 1
ATOM 3476 N N . GLY B 1 175 ? 14.503 55.066 10.989 1.00 28.74 173 GLY B N 1
ATOM 3477 C CA . GLY B 1 175 ? 13.607 55.721 11.918 1.00 26.90 173 GLY B CA 1
ATOM 3478 C C . GLY B 1 175 ? 12.216 55.146 12.019 1.00 29.31 173 GLY B C 1
ATOM 3479 O O . GLY B 1 175 ? 11.449 55.494 12.935 1.00 32.82 173 GLY B O 1
ATOM 3480 N N . ILE B 1 176 ? 11.865 54.272 11.084 1.00 25.33 174 ILE B N 1
ATOM 3481 C CA . ILE B 1 176 ? 10.494 53.800 10.977 1.00 30.21 174 ILE B CA 1
ATOM 3482 C C . ILE B 1 176 ? 10.126 52.936 12.188 1.00 28.11 174 ILE B C 1
ATOM 3483 O O . ILE B 1 176 ? 9.077 53.123 12.809 1.00 31.10 174 ILE B O 1
ATOM 3488 N N . TYR B 1 177 ? 10.993 51.989 12.522 1.00 33.56 175 TYR B N 1
ATOM 3489 C CA . TYR B 1 177 ? 10.763 51.104 13.660 1.00 29.45 175 TYR B CA 1
ATOM 3490 C C . TYR B 1 177 ? 10.575 51.904 14.959 1.00 29.56 175 TYR B C 1
ATOM 3491 O O . TYR B 1 177 ? 9.615 51.687 15.715 1.00 34.40 175 TYR B O 1
ATOM 3500 N N . ALA B 1 178 ? 11.489 52.833 15.216 1.00 33.72 176 ALA B N 1
ATOM 3501 C CA . ALA B 1 178 ? 11.430 53.666 16.432 1.00 30.21 176 ALA B CA 1
ATOM 3502 C C . ALA B 1 178 ? 10.145 54.509 16.465 1.00 33.00 176 ALA B C 1
ATOM 3503 O O . ALA B 1 178 ? 9.495 54.636 17.510 1.00 34.96 176 ALA B O 1
ATOM 3505 N N . ALA B 1 179 ? 9.771 55.083 15.326 1.00 37.36 177 ALA B N 1
ATOM 3506 C CA . ALA B 1 179 ? 8.608 55.983 15.266 1.00 35.98 177 ALA B CA 1
ATOM 3507 C C . ALA B 1 179 ? 7.296 55.273 15.563 1.00 38.14 177 ALA B C 1
ATOM 3508 O O . ALA B 1 179 ? 6.312 55.906 15.953 1.00 38.39 177 ALA B O 1
ATOM 3510 N N . ALA B 1 180 ? 7.276 53.960 15.373 1.00 34.50 178 ALA B N 1
ATOM 3511 C CA . ALA B 1 180 ? 6.074 53.181 15.643 1.00 38.27 178 ALA B CA 1
ATOM 3512 C C . ALA B 1 180 ? 5.782 53.063 17.151 1.00 36.69 178 A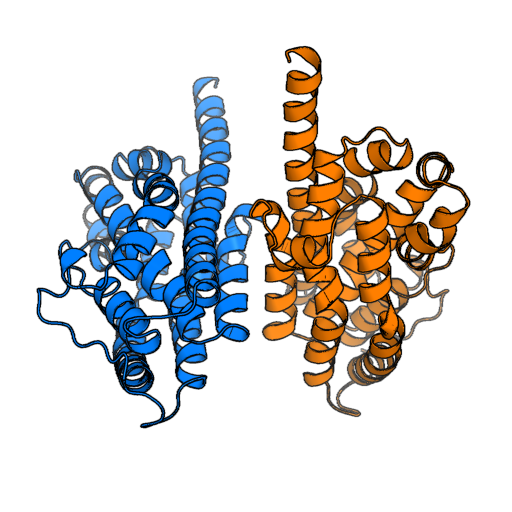LA B C 1
ATOM 3513 O O . ALA B 1 180 ? 4.638 52.846 17.534 1.00 39.32 178 ALA B O 1
ATOM 3515 N N . PHE B 1 181 ? 6.797 53.223 18.003 1.00 34.15 179 PHE B N 1
ATOM 3516 C CA . PHE B 1 181 ? 6.553 53.292 19.452 1.00 34.83 179 PHE B CA 1
ATOM 3517 C C . PHE B 1 181 ? 5.911 54.609 19.838 1.00 38.28 179 PHE B C 1
ATOM 3518 O O . PHE B 1 181 ? 6.326 55.662 19.338 1.00 41.99 179 PHE B O 1
ATOM 3526 N N . PRO B 1 182 ? 4.932 54.561 20.755 1.00 41.56 180 PRO B N 1
ATOM 3527 C CA . PRO B 1 182 ? 4.422 55.823 21.281 1.00 42.73 180 PRO B CA 1
ATOM 3528 C C . PRO B 1 182 ? 5.551 56.649 21.884 1.00 44.14 180 PRO B C 1
ATOM 3529 O O . PRO B 1 182 ? 6.454 56.098 22.509 1.00 42.03 180 PRO B O 1
ATOM 3533 N N . GLU B 1 183 ? 5.461 57.961 21.708 1.00 39.38 181 GLU B N 1
ATOM 3534 C CA . GLU B 1 183 ? 6.492 58.911 22.129 1.00 46.81 181 GLU B CA 1
ATOM 3535 C C . GLU B 1 183 ? 6.949 58.700 23.568 1.00 42.99 181 GLU B C 1
ATOM 3536 O O . GLU B 1 183 ? 8.153 58.709 23.852 1.00 47.01 181 GLU B O 1
ATOM 3542 N N . GLU B 1 184 ? 5.997 58.495 24.471 1.00 46.61 182 GLU B N 1
ATOM 3543 C CA . GLU B 1 184 ? 6.301 58.388 25.904 1.00 47.80 182 GLU B CA 1
ATOM 3544 C C . GLU B 1 184 ? 7.070 57.103 26.247 1.00 42.07 182 GLU B C 1
ATOM 3545 O O . GLU B 1 184 ? 7.681 57.013 27.306 1.00 46.88 182 GLU B O 1
ATOM 3551 N N . ASP B 1 185 ? 7.016 56.120 25.349 1.00 44.41 183 ASP B N 1
ATOM 3552 C CA . ASP B 1 185 ? 7.602 54.798 25.585 1.00 42.91 183 ASP B CA 1
ATOM 3553 C C . ASP B 1 185 ? 8.890 54.563 24.801 1.00 43.09 183 ASP B C 1
ATOM 3554 O O . ASP B 1 185 ? 9.599 53.579 25.048 1.00 40.58 183 ASP B O 1
ATOM 3559 N N . ARG B 1 186 ? 9.181 55.464 23.862 1.00 36.59 184 ARG B N 1
ATOM 3560 C CA . ARG B 1 186 ? 10.178 55.211 22.830 1.00 35.82 184 ARG B CA 1
ATOM 3561 C C . ARG B 1 186 ? 11.607 55.126 23.360 1.00 31.89 184 ARG B C 1
ATOM 3562 O O . ARG B 1 186 ? 12.320 54.210 22.998 1.00 35.81 184 ARG B O 1
ATOM 3570 N N . LYS B 1 187 ? 12.026 56.079 24.191 1.00 34.86 185 LYS B N 1
ATOM 3571 C CA . LYS B 1 187 ? 13.415 56.117 24.672 1.00 35.41 185 LYS B CA 1
ATOM 3572 C C . LYS B 1 187 ? 13.749 54.824 25.422 1.00 36.68 185 LYS B C 1
ATOM 3573 O O . LYS B 1 187 ? 14.765 54.195 25.166 1.00 41.84 185 LYS B O 1
ATOM 3579 N N . ARG B 1 188 ? 12.867 54.424 26.329 1.00 34.76 186 ARG B N 1
ATOM 3580 C CA . ARG B 1 188 ? 13.059 53.203 27.123 1.00 32.26 186 ARG B CA 1
ATOM 3581 C C . ARG B 1 188 ? 13.004 51.931 26.260 1.00 30.24 186 ARG B C 1
ATOM 3582 O O . ARG B 1 188 ? 13.764 50.994 26.487 1.00 30.50 186 ARG B O 1
ATOM 3590 N N . ALA B 1 189 ? 12.120 51.907 25.261 1.00 29.54 187 ALA B N 1
ATOM 3591 C CA . ALA B 1 189 ? 12.004 50.756 24.356 1.00 30.60 187 ALA B CA 1
ATOM 3592 C C . ALA B 1 189 ? 13.246 50.583 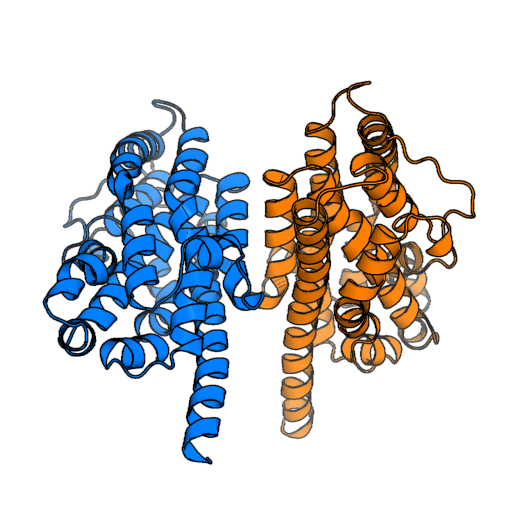23.490 1.00 29.54 187 ALA B C 1
ATOM 3593 O O . ALA B 1 189 ? 13.651 49.459 23.246 1.00 27.11 187 ALA B O 1
ATOM 3595 N N . MET B 1 190 ? 13.820 51.699 23.037 1.00 27.27 188 MET B N 1
ATOM 3596 C CA . MET B 1 190 ? 14.911 51.723 22.060 1.00 26.45 188 MET B CA 1
ATOM 3597 C C . MET B 1 190 ? 16.311 51.653 22.659 1.00 26.32 188 MET B C 1
ATOM 3598 O O . MET B 1 190 ? 17.284 51.532 21.929 1.00 27.57 188 MET B O 1
ATOM 3603 N N . LYS B 1 191 ? 16.418 51.701 23.985 1.00 27.77 189 LYS B N 1
ATOM 3604 C CA . LYS B 1 191 ? 17.708 51.795 24.655 1.00 30.12 189 LYS B CA 1
ATOM 3605 C C . LYS B 1 191 ? 18.685 50.655 24.311 1.00 28.67 189 LYS B C 1
ATOM 3606 O O . LYS B 1 191 ? 19.857 50.914 24.019 1.00 28.15 189 LYS B O 1
ATOM 3612 N N . TRP B 1 192 ? 18.217 49.407 24.345 1.00 27.32 190 TRP B N 1
ATOM 3613 C CA . TRP B 1 192 ? 19.104 48.281 24.027 1.00 24.53 190 TRP B CA 1
ATOM 3614 C C . TRP B 1 192 ? 19.669 48.441 22.618 1.00 24.21 190 TRP B C 1
ATOM 3615 O O . TRP B 1 192 ? 20.888 48.347 22.398 1.00 21.90 190 TRP B O 1
ATOM 3626 N N . LEU B 1 193 ? 18.779 48.707 21.662 1.00 23.83 191 LEU B N 1
ATOM 3627 C CA . LEU B 1 193 ? 19.225 48.917 20.278 1.00 25.07 191 LEU B CA 1
ATOM 3628 C C . LEU B 1 193 ? 20.213 50.079 20.171 1.00 29.09 191 LEU B C 1
ATOM 3629 O O . LEU B 1 193 ? 21.261 49.970 19.522 1.00 27.70 191 LEU B O 1
ATOM 3634 N N . LYS B 1 194 ? 19.877 51.191 20.814 1.00 28.01 192 LYS B N 1
ATOM 3635 C CA . LYS B 1 194 ? 20.722 52.369 20.752 1.00 30.78 192 LYS B CA 1
ATOM 3636 C C . LYS B 1 194 ? 22.108 52.086 21.330 1.00 29.26 192 LYS B C 1
ATOM 3637 O O . LYS B 1 194 ? 23.111 52.549 20.770 1.00 32.32 192 LYS B O 1
ATOM 3643 N N . MET B 1 195 ? 22.177 51.292 22.410 1.00 29.59 193 MET B N 1
ATOM 3644 C CA . MET B 1 195 ? 23.469 50.973 23.026 1.00 31.11 193 MET B CA 1
ATOM 3645 C C . MET B 1 195 ? 24.347 50.107 22.136 1.00 31.96 193 MET B C 1
ATOM 3646 O O . MET B 1 195 ? 25.559 50.149 22.259 1.00 35.08 193 MET B O 1
ATOM 3651 N N . HIS B 1 196 ? 23.750 49.342 21.225 1.00 26.89 194 HIS B N 1
ATOM 3652 C CA . HIS B 1 196 ? 24.537 48.477 20.353 1.00 28.20 194 HIS B CA 1
ATOM 3653 C C . HIS B 1 196 ? 24.734 49.027 18.958 1.00 27.83 194 HIS B C 1
ATOM 3654 O O . HIS B 1 196 ? 25.698 48.667 18.288 1.00 31.10 194 HIS B O 1
ATOM 3661 N N . ALA B 1 197 ? 23.863 49.935 18.538 1.00 29.80 195 ALA B N 1
ATOM 3662 C CA . ALA B 1 197 ? 23.902 50.435 17.171 1.00 32.42 195 ALA B CA 1
ATOM 3663 C C . ALA B 1 197 ? 24.986 51.499 16.990 1.00 40.65 195 ALA B C 1
ATOM 3664 O O . ALA B 1 197 ? 25.273 51.876 15.885 1.00 50.37 195 ALA B O 1
ATOM 3666 N N . GLN B 1 198 ? 25.633 51.945 18.059 1.00 54.95 196 GLN B N 1
ATOM 3667 C CA . GLN B 1 198 ? 26.522 53.107 17.924 1.00 70.13 196 GLN B CA 1
ATOM 3668 C C . GLN B 1 198 ? 27.606 53.024 16.818 1.00 80.68 196 GLN B C 1
ATOM 3669 O O . GLN B 1 198 ? 28.075 51.939 16.406 1.00 56.20 196 GLN B O 1
ATOM 3675 N N . TYR B 1 199 ? 27.968 54.231 16.374 1.00 106.96 197 TYR B N 1
ATOM 3676 C CA . TYR B 1 199 ? 28.699 54.500 15.119 1.00 100.97 197 TYR B CA 1
ATOM 3677 C C . TYR B 1 199 ? 30.118 53.902 15.159 1.00 103.65 197 TYR B C 1
ATOM 3678 O O . TYR B 1 199 ? 30.486 53.096 14.301 1.00 78.80 197 TYR B O 1
ATOM 3687 N N . ASP B 1 200 ? 30.877 54.222 16.201 1.00 90.53 198 ASP B N 1
ATOM 3688 C CA . ASP B 1 200 ? 32.305 53.913 16.241 1.00 100.97 198 ASP B CA 1
ATOM 3689 C C . ASP B 1 200 ? 32.637 52.749 17.183 1.00 96.66 198 ASP B C 1
ATOM 3690 O O . ASP B 1 200 ? 33.515 52.912 18.039 1.00 84.32 198 ASP B O 1
ATOM 3695 N N . ASP B 1 201 ? 31.999 51.578 17.037 1.00 78.13 199 ASP B N 1
ATOM 3696 C CA . ASP B 1 201 ? 32.147 50.573 18.090 1.00 62.20 199 ASP B CA 1
ATOM 3697 C C . ASP B 1 201 ? 33.461 49.799 17.973 1.00 55.90 199 ASP B C 1
ATOM 3698 O O . ASP B 1 201 ? 33.680 48.923 17.114 1.00 67.76 199 ASP B O 1
ATOM 3703 N N . ALA B 1 202 ? 34.333 50.145 18.898 1.00 49.15 200 ALA B N 1
ATOM 3704 C CA . ALA B 1 202 ? 35.626 49.528 19.011 1.00 50.96 200 ALA B CA 1
ATOM 3705 C C . ALA B 1 202 ? 35.595 48.106 19.598 1.00 42.34 200 ALA B C 1
ATOM 3706 O O . ALA B 1 202 ? 36.573 47.388 19.419 1.00 40.84 200 ALA B O 1
ATOM 3708 N N A HIS B 1 203 ? 34.505 47.713 20.278 0.50 41.13 201 HIS B N 1
ATOM 3709 N N B HIS B 1 203 ? 34.497 47.740 20.276 0.50 41.97 201 HIS B N 1
ATOM 3710 C CA A HIS B 1 203 ? 34.433 46.432 21.030 0.50 35.80 201 HIS B CA 1
ATOM 3711 C CA B HIS B 1 203 ? 34.400 46.479 21.034 0.50 39.16 201 HIS B CA 1
ATOM 3712 C C A HIS B 1 203 ? 34.885 45.237 20.198 0.50 35.75 201 HIS B C 1
ATOM 3713 C C B HIS B 1 203 ? 34.868 45.257 20.205 0.50 36.63 201 HIS B C 1
ATOM 3714 O O A HIS B 1 203 ? 35.801 44.534 20.609 0.50 36.01 201 HIS B O 1
ATOM 3715 O O B HIS B 1 203 ? 35.778 44.549 20.622 0.50 37.05 201 HIS B O 1
ATOM 3728 N N . PRO B 1 204 ? 34.271 45.012 19.019 1.00 38.27 202 PRO B N 1
ATOM 3729 C CA . PRO B 1 204 ? 34.728 43.837 18.243 1.00 35.06 202 PRO B CA 1
ATOM 3730 C C . PRO B 1 204 ? 36.178 43.934 17.740 1.00 32.07 202 PRO B C 1
ATOM 3731 O O . PRO B 1 204 ? 36.871 42.922 17.645 1.00 32.12 202 PRO B O 1
ATOM 3735 N N . TRP B 1 205 ? 36.626 45.142 17.406 1.00 36.14 203 TRP B N 1
ATOM 3736 C CA . TRP B 1 205 ? 38.018 45.349 16.974 1.00 36.19 203 TRP B CA 1
ATOM 3737 C C . TRP B 1 205 ? 39.000 45.144 18.132 1.00 32.50 203 TRP B C 1
ATOM 3738 O O . TRP B 1 205 ? 40.085 44.570 17.943 1.00 33.94 203 TRP B O 1
ATOM 3749 N N . GLU B 1 206 ? 38.613 45.604 19.325 1.00 33.53 204 GLU B N 1
ATOM 3750 C CA . GLU B 1 206 ? 39.393 45.320 20.529 1.00 34.31 204 GLU B CA 1
ATOM 3751 C C . GLU B 1 206 ? 39.481 43.824 20.773 1.00 29.92 204 GLU B C 1
ATOM 3752 O O . GLU B 1 206 ? 40.555 43.314 21.095 1.00 31.98 204 GLU B O 1
ATOM 3758 N N . ALA B 1 207 ? 38.365 43.114 20.600 1.00 32.81 205 ALA B N 1
ATOM 3759 C CA . ALA B 1 207 ? 38.389 41.652 20.719 1.00 28.86 205 ALA B CA 1
ATOM 3760 C C . ALA B 1 207 ? 39.322 41.018 19.691 1.00 30.01 205 ALA B C 1
ATOM 3761 O O . ALA B 1 207 ? 40.097 40.129 20.022 1.00 27.62 205 ALA B O 1
ATOM 3763 N N . LEU B 1 208 ? 39.248 41.468 18.442 1.00 31.69 206 LEU B N 1
ATOM 3764 C CA . LEU B 1 208 ? 40.138 40.948 17.396 1.00 29.72 206 LEU B CA 1
ATOM 3765 C C . LEU B 1 208 ? 41.617 41.185 17.744 1.00 28.07 206 LEU B C 1
ATOM 3766 O O . LEU B 1 208 ? 42.468 40.301 17.594 1.00 31.42 206 LEU B O 1
ATOM 3771 N N . GLU B 1 209 ? 41.930 42.388 18.198 1.00 29.50 207 GLU B N 1
ATOM 3772 C CA . GLU B 1 209 ? 43.302 42.707 18.591 1.00 32.39 207 GLU B CA 1
ATOM 3773 C C . GLU B 1 209 ? 43.818 41.746 19.685 1.00 34.70 207 GLU B C 1
ATOM 3774 O O . GLU B 1 209 ? 44.970 41.278 19.641 1.00 34.20 207 GLU B O 1
ATOM 3780 N N . ILE B 1 210 ? 42.955 41.426 20.648 1.00 33.04 208 ILE B N 1
ATOM 3781 C CA . ILE B 1 210 ? 43.309 40.456 21.681 1.00 30.12 208 ILE B CA 1
ATOM 3782 C C . ILE B 1 210 ? 43.570 39.084 21.047 1.00 27.15 208 ILE B C 1
ATOM 3783 O O . ILE B 1 210 ? 44.552 38.411 21.368 1.00 28.93 208 ILE B O 1
ATOM 3788 N N . ILE B 1 211 ? 42.691 38.681 20.133 1.00 29.52 209 ILE B N 1
ATOM 3789 C CA . ILE B 1 211 ? 42.827 37.381 19.467 1.00 28.84 209 ILE B CA 1
ATOM 3790 C C . ILE B 1 211 ? 44.141 37.317 18.692 1.00 27.07 209 ILE B C 1
ATOM 3791 O O . ILE B 1 211 ? 44.890 36.337 18.780 1.00 29.78 209 ILE B O 1
ATOM 3796 N N . VAL B 1 212 ? 44.452 38.385 17.971 1.00 32.28 210 VAL B N 1
ATOM 3797 C CA . VAL B 1 212 ? 45.690 38.413 17.190 1.00 31.91 210 VAL B CA 1
ATOM 3798 C C . VAL B 1 212 ? 46.906 38.364 18.123 1.00 32.54 210 VAL B C 1
ATOM 3799 O O . VAL B 1 212 ? 47.873 37.649 17.862 1.00 34.75 210 VAL B O 1
ATOM 3803 N N . THR B 1 213 ? 46.848 39.111 19.221 1.00 35.56 211 THR B N 1
ATOM 3804 C CA . THR B 1 213 ? 47.962 39.139 20.162 1.00 36.39 211 THR B CA 1
ATOM 3805 C C . THR B 1 213 ? 48.186 37.757 20.778 1.00 37.18 211 THR B C 1
ATOM 3806 O O . THR B 1 213 ? 49.324 37.326 20.929 1.00 37.69 211 THR B O 1
ATOM 3810 N N . LEU B 1 214 ? 47.102 37.074 21.137 1.00 37.24 212 LEU B N 1
ATOM 3811 C CA . LEU B 1 214 ? 47.189 35.700 21.633 1.00 34.35 212 LEU B CA 1
ATOM 3812 C C . LEU B 1 214 ? 47.767 34.725 20.603 1.00 37.41 212 LEU B C 1
ATOM 3813 O O . LEU B 1 214 ? 48.587 33.865 20.953 1.00 37.99 212 LEU B O 1
ATOM 3818 N N . ALA B 1 215 ? 47.346 34.869 19.344 1.00 35.21 213 ALA B N 1
ATOM 3819 C CA . ALA B 1 215 ? 47.765 33.942 18.288 1.00 38.35 213 ALA B CA 1
ATOM 3820 C C . ALA B 1 215 ? 49.165 34.234 17.779 1.00 41.33 213 ALA B C 1
ATOM 3821 O O . ALA B 1 215 ? 49.894 33.302 17.412 1.00 39.49 213 ALA B O 1
ATOM 3823 N N . GLY B 1 216 ? 49.528 35.520 17.765 1.00 36.70 214 GLY B N 1
ATOM 3824 C CA . GLY B 1 216 ? 50.851 35.968 17.287 1.00 44.61 214 GLY B CA 1
ATOM 3825 C C . GLY B 1 216 ? 50.894 36.163 15.780 1.00 48.54 214 GLY B C 1
ATOM 3826 O O . GLY B 1 216 ? 49.865 36.136 15.092 1.00 45.77 214 GLY B O 1
ATOM 3827 N N . LEU B 1 217 ? 52.096 36.381 15.266 1.00 54.20 215 LEU B N 1
ATOM 3828 C CA . LEU B 1 217 ? 52.298 36.629 13.836 1.00 50.95 215 LEU B CA 1
ATOM 3829 C C . LEU B 1 217 ? 52.239 35.351 13.008 1.00 43.86 215 LEU B C 1
ATOM 3830 O O . LEU B 1 217 ? 51.947 35.404 11.812 1.00 53.02 215 LEU B O 1
ATOM 3835 N N . ASN B 1 218 ? 52.509 34.208 13.634 1.00 43.15 216 ASN B N 1
ATOM 3836 C CA . ASN B 1 218 ? 52.638 32.956 12.899 1.00 47.91 216 ASN B CA 1
ATOM 3837 C C . ASN B 1 218 ? 51.897 31.795 13.516 1.00 40.33 216 ASN B C 1
ATOM 3838 O O . ASN B 1 218 ? 52.494 30.756 13.785 1.00 47.16 216 ASN B O 1
ATOM 3843 N N . PRO B 1 219 ? 50.574 31.944 13.701 1.00 42.45 217 PRO B N 1
ATOM 3844 C CA . PRO B 1 219 ? 49.834 30.819 14.243 1.00 42.80 217 PRO B CA 1
ATOM 3845 C C . PRO B 1 219 ? 49.792 29.654 13.276 1.00 37.39 217 PRO B C 1
ATOM 3846 O O . PRO B 1 219 ? 49.876 29.855 12.067 1.00 42.58 217 PRO B O 1
ATOM 3850 N N . THR B 1 220 ? 49.687 28.443 13.813 1.00 40.12 218 THR B N 1
ATOM 3851 C CA . THR B 1 220 ? 49.531 27.252 12.989 1.00 42.40 218 THR B CA 1
ATOM 3852 C C . THR B 1 220 ? 48.279 27.355 12.127 1.00 48.47 218 THR B C 1
ATOM 3853 O O . THR B 1 220 ? 47.347 28.094 12.448 1.00 47.16 218 THR B O 1
ATOM 3857 N N . LYS B 1 221 ? 48.277 26.622 11.015 1.00 46.76 219 LYS B N 1
ATOM 3858 C CA . LYS B 1 221 ? 47.063 26.485 10.201 1.00 47.17 219 LYS B CA 1
ATOM 3859 C C . LYS B 1 221 ? 45.906 25.897 11.023 1.00 40.99 219 LYS B C 1
ATOM 3860 O O . LYS B 1 221 ? 44.752 26.285 10.848 1.00 46.17 219 LYS B O 1
ATOM 3866 N N . ALA B 1 222 ? 46.224 24.962 11.917 1.00 38.33 220 ALA B N 1
ATOM 3867 C CA . ALA B 1 222 ? 45.221 24.341 12.782 1.00 39.65 220 ALA B CA 1
ATOM 3868 C C . ALA B 1 222 ? 44.532 25.358 13.684 1.00 42.53 220 ALA B C 1
ATOM 3869 O O . ALA B 1 222 ? 43.306 25.317 13.845 1.00 43.81 220 ALA B O 1
ATOM 3871 N N . LEU B 1 223 ? 45.308 26.262 14.278 1.00 35.21 221 LEU B N 1
ATOM 3872 C CA . LEU B 1 223 ? 44.723 27.286 15.144 1.00 36.78 221 LEU B CA 1
ATOM 3873 C C . LEU B 1 223 ? 43.887 28.241 14.309 1.00 35.39 221 LEU B C 1
ATOM 3874 O O . LEU B 1 223 ? 42.798 28.634 14.715 1.00 33.90 221 LEU B O 1
ATOM 3879 N N . GLN B 1 224 ? 44.400 28.619 13.142 1.00 36.70 222 GLN B N 1
ATOM 3880 C CA . GLN B 1 224 ? 43.660 29.507 12.245 1.00 37.11 222 GLN B CA 1
ATOM 3881 C C . GLN B 1 224 ? 42.321 28.886 11.827 1.00 31.69 222 GLN B C 1
ATOM 3882 O O . GLN B 1 224 ? 41.290 29.587 11.795 1.00 34.35 222 GLN B O 1
ATOM 3888 N N . ALA B 1 225 ? 42.326 27.577 11.549 1.00 29.68 223 ALA B N 1
ATOM 3889 C CA . ALA B 1 225 ? 41.085 26.861 11.227 1.00 33.70 223 ALA B CA 1
ATOM 3890 C C . ALA B 1 225 ? 40.129 26.807 12.425 1.00 34.94 223 ALA B C 1
ATOM 3891 O O . ALA B 1 225 ? 38.908 26.914 12.264 1.00 31.32 223 ALA B O 1
ATOM 3893 N N . GLU B 1 226 ? 40.670 26.638 13.625 1.00 30.27 224 GLU B N 1
ATOM 3894 C CA . GLU B 1 226 ? 39.823 26.610 14.825 1.00 28.21 224 GLU B CA 1
ATOM 3895 C C . GLU B 1 226 ? 39.103 27.943 14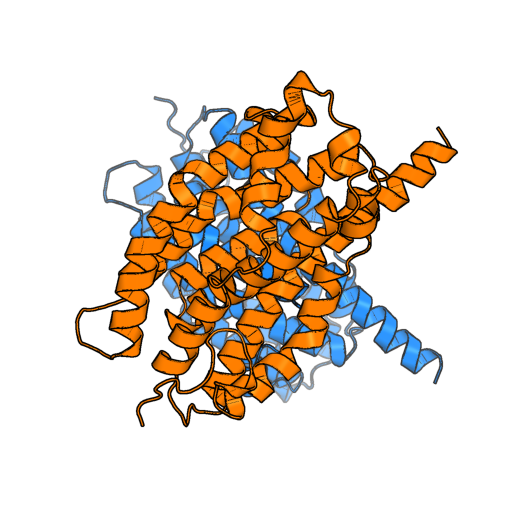.998 1.00 26.24 224 GLU B C 1
ATOM 3896 O O . GLU B 1 226 ? 37.906 27.987 15.337 1.00 27.49 224 GLU B O 1
ATOM 3902 N N . LEU B 1 227 ? 39.836 29.039 14.771 1.00 26.47 225 LEU B N 1
ATOM 3903 C CA . LEU B 1 227 ? 39.249 30.377 14.884 1.00 26.76 225 LEU B CA 1
ATOM 3904 C C . LEU B 1 227 ? 38.168 30.587 13.831 1.00 27.64 225 LEU B C 1
ATOM 3905 O O . LEU B 1 227 ? 37.055 31.061 14.138 1.00 22.95 225 LEU B O 1
ATOM 3910 N N . ARG B 1 228 ? 38.500 30.228 12.589 1.00 24.73 226 ARG B N 1
ATOM 3911 C CA . ARG B 1 228 ? 37.576 30.415 11.495 1.00 25.44 226 ARG B CA 1
ATOM 3912 C C . ARG B 1 228 ? 36.274 29.659 11.770 1.00 23.66 226 ARG B C 1
ATOM 3913 O O . ARG B 1 228 ? 35.183 30.197 11.594 1.00 26.45 226 ARG B O 1
ATOM 3921 N N . GLN B 1 229 ? 36.403 28.406 12.192 1.00 25.67 227 GLN B N 1
ATOM 3922 C CA . GLN B 1 229 ? 35.249 27.553 12.404 1.00 24.40 227 GLN B CA 1
ATOM 3923 C C . GLN B 1 229 ? 34.401 28.035 13.563 1.00 20.52 227 GLN B C 1
ATOM 3924 O O . GLN B 1 229 ? 33.188 27.973 13.494 1.00 22.47 227 GLN B O 1
ATOM 3930 N N . ALA B 1 230 ? 35.037 28.548 14.612 1.00 23.33 228 ALA B N 1
ATOM 3931 C CA . ALA B 1 230 ? 34.295 29.085 15.764 1.00 22.20 228 ALA B CA 1
ATOM 3932 C C . ALA B 1 230 ? 33.545 30.346 15.401 1.00 21.15 228 ALA B C 1
ATOM 3933 O O . ALA B 1 230 ? 32.368 30.515 15.781 1.00 17.69 228 ALA B O 1
ATOM 3935 N N . ILE B 1 231 ? 34.193 31.230 14.640 1.00 21.76 229 ILE B N 1
ATOM 3936 C CA . ILE B 1 231 ? 33.559 32.502 14.238 1.00 22.99 229 ILE B CA 1
ATOM 3937 C C . ILE B 1 231 ? 32.379 32.215 13.304 1.00 21.16 229 ILE B C 1
ATOM 3938 O O . ILE B 1 231 ? 31.276 32.732 13.493 1.00 19.20 229 ILE B O 1
ATOM 3943 N N . CYS B 1 232 ? 32.605 31.353 12.320 1.00 20.65 230 CYS B N 1
ATOM 3944 C CA . CYS B 1 232 ? 31.533 30.995 11.399 1.00 22.42 230 CYS B CA 1
ATOM 3945 C C . CYS B 1 232 ? 30.372 30.246 12.083 1.00 19.58 230 CYS B C 1
ATOM 3946 O O . CYS B 1 232 ? 29.222 30.406 11.706 1.00 20.37 230 CYS B O 1
ATOM 3949 N N . LYS B 1 233 ? 30.684 29.416 13.077 1.00 19.94 231 LYS B N 1
ATOM 3950 C CA . LYS B 1 233 ? 29.646 28.754 13.837 1.00 19.60 231 LYS B CA 1
ATOM 3951 C C . LYS B 1 233 ? 28.719 29.753 14.544 1.00 16.98 231 LYS B C 1
ATOM 3952 O O . LYS B 1 233 ? 27.485 29.597 14.516 1.00 16.89 231 LYS B O 1
ATOM 3958 N N . SER B 1 234 ? 29.304 30.770 15.180 1.00 15.92 232 SER B N 1
ATOM 3959 C CA . SER B 1 234 ? 28.492 31.819 15.780 1.00 16.74 232 SER B CA 1
ATOM 3960 C C . SER B 1 234 ? 27.584 32.483 14.740 1.00 16.31 232 SER B C 1
ATOM 3961 O O . SER B 1 234 ? 26.374 32.581 14.936 1.00 15.08 232 SER B O 1
ATOM 3964 N N . TYR B 1 235 ? 28.165 32.909 13.629 1.00 16.01 233 TYR B N 1
ATOM 3965 C CA . TYR B 1 235 ? 27.329 33.502 12.578 1.00 18.04 233 TYR B CA 1
ATOM 3966 C C . TYR B 1 235 ? 26.243 32.528 12.081 1.00 16.27 233 TYR B C 1
ATOM 3967 O O . TYR B 1 235 ? 25.065 32.894 11.944 1.00 17.60 233 TYR B O 1
ATOM 3976 N N . ASP B 1 236 ? 26.630 31.270 11.866 1.00 18.62 234 ASP B N 1
ATOM 3977 C CA . ASP B 1 236 ? 25.697 30.260 11.347 1.00 18.96 234 ASP B CA 1
ATOM 3978 C C . ASP B 1 236 ? 24.553 29.972 12.298 1.00 17.32 234 ASP B C 1
ATOM 3979 O O . ASP B 1 236 ? 23.439 29.700 11.844 1.00 16.24 234 ASP B O 1
ATOM 3984 N N . TYR B 1 237 ? 24.813 30.017 13.611 1.00 16.89 235 TYR B N 1
ATOM 3985 C CA . TYR B 1 237 ? 23.709 29.869 14.554 1.00 15.13 235 TYR B CA 1
ATOM 3986 C C . TYR B 1 237 ? 22.802 31.087 14.649 1.00 15.81 235 TYR B C 1
ATOM 3987 O O . TYR B 1 237 ? 21.592 30.936 14.868 1.00 16.97 235 TYR B O 1
ATOM 3996 N N . MET B 1 238 ? 23.363 32.282 14.460 1.00 18.21 236 MET B N 1
ATOM 3997 C CA . MET B 1 238 ? 22.528 33.472 14.256 1.00 17.34 236 MET B CA 1
ATOM 3998 C C . MET B 1 238 ? 21.675 33.316 12.986 1.00 16.29 236 MET B C 1
ATOM 3999 O O . MET B 1 238 ? 20.490 33.610 12.999 1.00 17.35 236 MET B O 1
ATOM 4004 N N . TYR B 1 239 ? 22.269 32.801 11.918 1.00 18.18 237 TYR B N 1
ATOM 4005 C CA . TYR B 1 239 ? 21.512 32.560 10.665 1.00 18.88 237 TYR B CA 1
ATOM 4006 C C . TYR B 1 239 ? 20.399 31.537 10.840 1.00 19.03 237 TYR B C 1
ATOM 4007 O O . TYR B 1 239 ? 19.245 31.761 10.413 1.00 17.42 237 TYR B O 1
ATOM 4016 N N . LEU B 1 240 ? 20.707 30.432 11.526 1.00 21.42 238 LEU B N 1
ATOM 4017 C CA . LEU B 1 240 ? 19.709 29.411 11.809 1.00 20.54 238 LEU B CA 1
ATOM 4018 C C . LEU B 1 240 ? 18.508 30.001 12.568 1.00 20.54 238 LEU B C 1
ATOM 4019 O O . LEU B 1 240 ? 17.367 29.690 12.270 1.00 18.63 238 LEU B O 1
ATOM 4024 N N . PHE B 1 241 ? 18.796 30.835 13.570 1.00 18.21 239 PHE B N 1
ATOM 4025 C CA . PHE B 1 241 ? 17.780 31.544 14.371 1.00 18.01 239 PHE B CA 1
ATOM 4026 C C . PHE B 1 241 ? 16.882 32.401 13.459 1.00 18.79 239 PHE B C 1
ATOM 4027 O O . PHE B 1 241 ? 15.636 32.335 13.508 1.00 17.94 239 PHE B O 1
ATOM 4035 N N . LEU B 1 242 ? 17.524 33.197 12.624 1.00 16.45 240 LEU B N 1
ATOM 4036 C CA . LEU B 1 242 ? 16.816 34.152 11.761 1.00 19.57 240 LEU B CA 1
ATOM 4037 C C . LEU B 1 242 ? 15.975 33.454 10.712 1.00 19.44 240 LEU B C 1
ATOM 4038 O O . LEU B 1 242 ? 14.826 33.857 10.446 1.00 24.85 240 LEU B O 1
ATOM 4043 N N . GLU B 1 243 ? 16.532 32.389 10.138 1.00 21.12 241 GLU B N 1
ATOM 4044 C CA . GLU B 1 243 ? 15.795 31.594 9.178 1.00 21.56 241 GLU B CA 1
ATOM 4045 C C . GLU B 1 243 ? 14.528 31.009 9.791 1.00 22.67 241 GLU B C 1
ATOM 4046 O O . GLU B 1 243 ? 13.449 31.036 9.157 1.00 24.45 241 GLU B O 1
ATOM 4052 N N . ARG B 1 244 ? 14.630 30.506 11.017 1.00 21.20 242 ARG B N 1
ATOM 4053 C CA . ARG B 1 244 ? 13.468 29.901 11.657 1.00 21.40 242 ARG B CA 1
ATOM 4054 C C . ARG B 1 244 ? 12.395 30.932 12.002 1.00 25.31 242 ARG B C 1
ATOM 4055 O O . ARG B 1 244 ? 11.190 30.656 11.874 1.00 25.98 242 ARG B O 1
ATOM 4063 N N . CYS B 1 245 ? 12.836 32.113 12.428 1.00 27.58 243 CYS B N 1
ATOM 4064 C CA . CYS B 1 245 ? 11.930 33.242 12.630 1.00 28.90 243 CYS B CA 1
ATOM 4065 C C . CYS B 1 245 ? 11.173 33.595 11.355 1.00 26.14 243 CYS B C 1
ATOM 4066 O O . CYS B 1 245 ? 9.964 33.823 11.408 1.00 30.57 243 CYS B O 1
ATOM 4069 N N . MET B 1 246 ? 11.881 33.626 10.224 1.00 27.01 244 MET B N 1
ATOM 4070 C CA . MET B 1 246 ? 11.280 34.020 8.934 1.00 28.17 244 MET B CA 1
ATOM 4071 C C . MET B 1 246 ? 10.348 32.953 8.361 1.00 30.47 244 MET B C 1
ATOM 4072 O O . MET B 1 246 ? 9.429 33.265 7.626 1.00 33.52 244 MET B O 1
ATOM 4077 N N . GLN B 1 247 ? 10.574 31.699 8.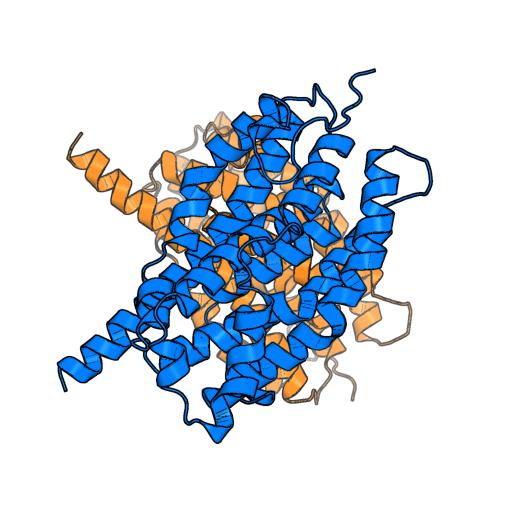711 1.00 34.33 245 GLN B N 1
ATOM 4078 C CA . GLN B 1 247 ? 9.663 30.632 8.313 1.00 36.04 245 GLN B CA 1
ATOM 4079 C C . GLN B 1 247 ? 8.296 30.921 8.939 1.00 33.95 245 GLN B C 1
ATOM 4080 O O . GLN B 1 247 ? 7.274 30.784 8.303 1.00 38.71 245 GLN B O 1
ATOM 4086 N N . GLN B 1 248 ? 8.314 31.382 10.186 1.00 43.41 246 GLN B N 1
ATOM 4087 C CA . GLN B 1 248 ? 7.103 31.769 10.896 1.00 50.36 246 GLN B CA 1
ATOM 4088 C C . GLN B 1 248 ? 6.440 33.005 10.298 1.00 48.41 246 GLN B C 1
ATOM 4089 O O . GLN B 1 248 ? 5.229 33.123 10.345 1.00 61.74 246 GLN B O 1
ATOM 4095 N N . GLU B 1 249 ? 7.243 33.948 9.809 1.00 43.78 247 GLU B N 1
ATOM 4096 C CA . GLU B 1 249 ? 6.735 35.180 9.177 1.00 45.88 247 GLU B CA 1
ATOM 4097 C C . GLU B 1 249 ? 6.013 34.857 7.881 1.00 54.55 247 GLU B C 1
ATOM 4098 O O . GLU B 1 249 ? 4.921 35.368 7.624 1.00 46.88 247 GLU B O 1
ATOM 4104 N N . LYS B 1 250 ? 6.630 34.009 7.067 1.00 62.41 248 LYS B N 1
ATOM 4105 C CA . LYS B 1 250 ? 6.052 33.631 5.783 1.00 73.72 248 LYS B CA 1
ATOM 4106 C C . LYS B 1 250 ? 4.835 32.733 5.977 1.00 61.36 248 LYS B C 1
ATOM 4107 O O . LYS B 1 250 ? 3.827 32.889 5.293 1.00 90.78 248 LYS B O 1
ATOM 4113 N N . THR B 1 251 ? 4.928 31.825 6.941 1.00 76.61 249 THR B N 1
ATOM 4114 C CA . THR B 1 251 ? 3.789 31.008 7.377 1.00 94.20 249 THR B CA 1
ATOM 4115 C C . THR B 1 251 ? 2.638 31.854 7.943 1.00 98.90 249 THR B C 1
ATOM 4116 O O . THR B 1 251 ? 1.472 31.633 7.599 1.00 96.57 249 THR B O 1
ATOM 4120 N N . ALA B 1 252 ? 2.964 32.813 8.811 1.00 116.43 250 ALA B N 1
ATOM 4121 C CA . ALA B 1 252 ? 1.936 33.660 9.429 1.00 112.60 250 ALA B CA 1
ATOM 4122 C C . ALA B 1 252 ? 1.236 34.524 8.380 1.00 128.71 250 ALA B C 1
ATOM 4123 O O . ALA B 1 252 ? 0.014 34.637 8.402 1.00 130.46 250 ALA B O 1
ATOM 4125 N N . VAL B 1 253 ? 2.011 35.101 7.458 1.00 138.55 251 VAL B N 1
ATOM 4126 C CA . VAL B 1 253 ? 1.475 35.960 6.374 1.00 122.89 251 VAL B CA 1
ATOM 4127 C C . VAL B 1 253 ? 0.434 35.224 5.501 1.00 139.36 251 VAL B C 1
ATOM 4128 O O . VAL B 1 253 ? -0.607 35.793 5.167 1.00 121.42 251 VAL B O 1
ATOM 4132 N N . THR B 1 254 ? 0.690 33.962 5.158 1.00 141.38 252 THR B N 1
ATOM 4133 C CA . THR B 1 254 ? -0.349 33.109 4.548 1.00 125.10 252 THR B CA 1
ATOM 4134 C C . THR B 1 254 ? -1.567 32.990 5.480 1.00 144.00 252 THR B C 1
ATOM 4135 O O . THR B 1 254 ? -2.706 33.005 5.018 1.00 151.23 252 THR B O 1
ATOM 4139 N N . ARG B 1 255 ? -1.343 32.901 6.790 1.00 153.10 253 ARG B N 1
ATOM 4140 C CA . ARG B 1 255 ? -2.480 32.960 7.730 1.00 137.77 253 ARG B CA 1
ATOM 4141 C C . ARG B 1 255 ? -3.066 34.378 7.892 1.00 142.61 253 ARG B C 1
ATOM 4142 O O . ARG B 1 255 ? -4.229 34.514 8.272 1.00 121.79 253 ARG B O 1
ATOM 4150 N N . GLU B 1 256 ? -2.281 35.422 7.595 1.00 142.64 254 GLU B N 1
ATOM 4151 C CA . GLU B 1 256 ? -2.814 36.794 7.515 1.00 131.24 254 GLU B CA 1
ATOM 4152 C C . GLU B 1 256 ? -3.713 36.939 6.285 1.00 123.00 254 GLU B C 1
ATOM 4153 O O . GLU B 1 256 ? -4.640 37.744 6.297 1.00 105.79 254 GLU B O 1
ATOM 4159 N N . ARG B 1 257 ? -3.422 36.160 5.239 1.00 140.37 255 ARG B N 1
ATOM 4160 C CA . ARG B 1 257 ? -4.168 36.176 3.972 1.00 138.35 255 ARG B CA 1
ATOM 4161 C C . ARG B 1 257 ? -5.434 35.302 3.980 1.00 145.04 255 ARG B C 1
ATOM 4162 O O . ARG B 1 257 ? -6.484 35.724 3.493 1.00 146.49 255 ARG B O 1
ATOM 4170 N N . LEU B 1 258 ? -5.318 34.080 4.500 1.00 150.35 256 LEU B N 1
ATOM 4171 C CA . LEU B 1 258 ? -6.439 33.123 4.514 1.00 143.48 256 LEU B CA 1
ATOM 4172 C C . LEU B 1 258 ? -7.469 33.330 5.633 1.00 136.94 256 LEU B C 1
ATOM 4173 O O . LEU B 1 258 ? -8.660 33.136 5.405 1.00 124.23 256 LEU B O 1
ATOM 4178 N N . ALA B 1 259 ? -7.010 33.670 6.840 1.00 142.18 257 ALA B N 1
ATOM 4179 C CA . ALA B 1 259 ? -7.894 33.757 8.015 1.00 112.07 257 ALA B CA 1
ATOM 4180 C C . ALA B 1 259 ? -8.705 35.050 8.020 1.00 119.03 257 ALA B C 1
ATOM 4181 O O . ALA B 1 259 ? -9.938 35.021 8.057 1.00 90.74 257 ALA B O 1
#

Radius of gyration: 24.32 Å; Cα contacts (8 Å, |Δi|>4): 691; chains: 2; bounding box: 65×70×67 Å

Solvent-accessible surface area: 23655 Å² total; per-residue (Å²): 197,76,82,20,96,89,141,20,79,35,68,86,35,84,18,7,21,82,24,0,72,83,8,46,121,69,5,54,99,19,55,99,78,0,16,90,12,79,0,4,72,49,1,52,33,70,117,21,21,88,90,0,7,86,14,9,0,9,2,11,28,15,14,27,79,27,13,25,80,0,0,42,40,0,45,100,48,1,129,162,70,146,71,88,0,14,42,66,0,60,153,22,0,118,164,19,51,155,76,22,112,61,24,28,74,42,6,34,47,0,0,145,43,58,33,1,52,88,132,38,0,122,46,38,120,22,19,28,32,2,15,1,14,4,9,15,0,35,20,0,1,41,50,45,56,17,16,2,0,0,0,0,0,0,24,0,10,19,8,0,10,15,76,8,0,44,38,1,26,72,71,37,82,4,20,71,53,16,70,135,142,64,74,173,154,0,6,72,12,0,98,62,12,19,100,210,74,36,29,16,17,62,53,0,0,30,2,0,0,12,36,16,7,80,110,16,93,170,77,44,33,28,78,0,83,75,5,0,21,34,0,3,24,0,13,55,19,13,2,75,48,0,10,100,29,2,118,75,11,64,52,131,121,168,131,109,146,103,18,93,90,139,19,80,36,70,86,37,84,15,7,23,83,25,0,74,96,9,45,118,70,5,46,97,19,56,101,75,0,18,92,12,77,0,4,71,57,2,51,31,82,121,22,22,87,99,0,6,83,18,10,0,10,2,12,31,14,15,27,79,27,13,24,82,0,0,42,41,0,45,101,48,1,128,159,71,147,72,81,0,14,42,67,0,62,155,21,0,118,164,17,51,152,76,21,110,61,24,29,73,42,5,34,47,0,0,143,42,61,36,1,52,90,134,36,0,122,43,37,119,23,19,31,30,2,16,1,15,4,10,13,0,33,22,0,0,41,50,42,58,17,17,2,0,0,0,0,0,0,27,0,10,21,9,0,10,18,74,8,0,41,40,0,23,74,70,36,82,8,18,69,56,14,73,135,145,63,74,171,156,1,5,73,11,0,91,70,9,18,90,204,82,54,26,15,19,63,56,0,0,31,3,0,0,9,37,16,10,75,127,17,91,170,76,44,36,30,78,0,80,70,5,0,21,34,0,4,23,0,12,56,19,12,2,75,46,0,12,103,23,4,120,51,8,71,56,137,131,176,125,126

B-factor: mean 31.74, std 19.77, range [9.82, 153.1]

Sequence (511 aa):
IDTFSRTGPLMEAASYPAWTQQLIQDCSESKRRVVEHELYQRMRDNKLSAKVMRQYLIGGWPVVEQFALYMAQNLTKTRFARHPGEDMARRWLMRNIRVELNHADYWVHWSRAHGVTLEDLQAQQVPPELHALSHWCWHTSSADSLIVAIAATNYAIEGATGEWSALVCSNGIYAAAFPEEDRKRAMKWLKMHAQYDDAHHPWEALEIIVTLAGLNPTKALQAELRQAICKSYDYMYLFLERCMQQEKTAVTRERLADTFSRTGPLMEAASYPAWTQQLIQDCSESKRRVVEHELYQRMRDNKLSAKVMRQYLIGGWPVVEQFALYMAQNLTKTRFARHPGEDMARRWLMRNIRVELNHADYWVHWSRAHGVTLEDLQAQQVPPELHALSHWCWHTSSADSLIVAIAATNYAIEGATGEWSALVCSNGIYAAAFPEEDRKRAMKWLKMHAQYDDAHHPWEALEIIVTLAGLNPTKALQAELRQAICKSYDYMYLFLERCMQQEKTAVTRERLA

InterPro domains:
  IPR016084 Haem oxygenase-like, multi-helical [G3DSA:1.20.910.10] (1-261)
  IPR016084 Haem oxygenase-like, multi-helical [SSF48613] (20-243)

Secondary structure (DSSP, 8-state):
-------S-TT-GGGS-HHHHHHHHHHHHHHHHHHT-HHHHHHHTT---HHHHHHHHHHHHHHHHHHHHHHHHHHTT--TTS-HHHHHHHHHHHHHHHHTTTHHHHHHHHHHTTT--HHHHHH--S-HHHHHHHHHHHHHHHHS-HHHHHIIIIIIIHHHHHHHHHHHHTTSHHHHHS-HHHHHHHHHHHHHH--TT--HHHHHHHHHHHHH-SS--HHHHHHHHHHHHHHHHHHHHHHHHHHHHHHHHHHHHHH-/------S-TT-GGGS-HHHHHHHHHHHHHHHHHHT-HHHHHHHTT-S-HHHHHHHHHHHHHHHHHHHHHHHHHHTT--TTS-HHHHHHHHHHHHHHHHTTTHHHHHHHHHHTTT--HHHHHH--S-HHHHHHHHHHHHHHHHS-HHHHHIIIIIIIHHHHHHHHHHHHTTSHHHHHS-HHHHHHHHHHHHHHH-TT--HHHHHHHHHHHHH-SS--HHHHHHHHHHHHHHHHHHHHHHHHHHHHHHHHHHHHHH-

CATH classification: 1.20.910.10

Organism: Pseudomonas fluorescens (strain ATCC BAA-477 / NRRL B-23932 / Pf-5) (NCBI:txid220664)